Protein AF-0000000072256649 (afdb_homodimer)

Nearest PDB structures (foldseek):
  3sho-assembly1_B  TM=9.437E-01  e=1.855E-11  Sphaerobacter thermophilus DSM 20745
  4ivn-assembly1_A  TM=6.346E-01  e=7.300E-15  Vibrio vulnificus YJ016
  7en6-assembly1_D  TM=8.954E-01  e=8.510E-09  Escherichia coli
  7en7-assembly1_A  TM=8.061E-01  e=4.387E-09  Escherichia coli K-12
  3fxa-assembly1_D  TM=7.492E-01  e=1.273E-07  Listeria monocytogenes serotype 4b str. F2365

Secondary structure (DSSP, 8-state):
--PBPHHHHHHHHHHHHGGGS-HHHHHHHHHHHH-HHHHHHS-HHHHHHHHTS-HHHHHHHHHHTT-SSHHHHHHHHHHHHHHT-S-HHHHHHHHHHH-GGGG-S---HHHHHHHHHHHHHHHHHHHHHHS-HHHHHHHHHHHHH-S-EEEEE-GGGHHHHHHHHHHHHHTT--EEE---GGG-HHHHHTT--TT-EEEEE--SSBPHHHHHHHHHH--TT-EEEEEES-TT-GGGGG-SEEEE----EETTEEP-HHHHHHHHHHHHHHHHHHH-/--PBPHHHHHHHHHHHHGGGS-HHHHHHHHHHHH-HHHHHHS-HHHHHHHHTS-HHHHHHHHHHTT-S-HHHHHHHHHHHHHHT-S-HHHHHHHHHHH-GGGGGS-S-HHHHHHHHHHHHHHHHHHHHHHS-HHHHHHHHHHHHH-S-EEEE--GGGHHHHHHHHHHHHHTT--EEE---GGG-HHHHHTT--TT-EEEEE--SSBPHHHHHHHHHH--TT-EEEEEES-TT-GGGGG-SEEEE----EETTEE--HHHHHHHHHHHHHHHHHHH-

pLDDT: mean 88.73, std 11.32, range [38.12, 98.69]

Radius of gyration: 25.28 Å; Cα contacts (8 Å, |Δi|>4): 868; chains: 2; bounding box: 53×80×61 Å

Foldseek 3Di:
DDQDFLLNLVLVVCVVCLVVDDPLLNLLNVQCNVCLVCLQAPDLCVSCVVSVHPSVSQQVNCVVSPHRGNVVVNVSSLLVVLLVDPDLVVLLVVLCVSVVVVVPPVPDPVVLVVLQVVQQVVQQVVLVVQDDPVLLVVVLVLQLQAQEEEEEDDDPGVVLRVVLQVLVVVLVGRYYYQYCVVVCNVVVLVVDDARYEYEQEAEPSGDPSSLVSCVSNQDPRYAYEYEYADPSDPSVPRHPHYGHGDAGADSSDGDCSSVNVVSVSSSVVNSVVVVD/DDQDFLLNLVLVVCVVCLVVDDPLLNLLNVQCNVPLVCLQAPDLVVSCVVSVHPSVSQQVNCVVSPHRGNVVVNVSSLLVVQLVDPDLVVLLVVLCVSVVVVVPPVPDPVVLVVLQVVQQVVQQVVLVVQDDPVLLVVVLVLQLQAQEEEEEDDDPGVVLRVVLQVLVVVLVGRYYYQYCVVVCNVVVLVVDDARYEYEQEAEPSGDPSSLVSCVSNQDPRYAYEYEYADPSDPSVPRHPHYGHGDFGADSSDGDCSSVNVVSVSSSVVNSVVVVD

InterPro domains:
  IPR000281 Helix-turn-helix protein RpiR [PF01418] (11-75)
  IPR000281 Helix-turn-helix protein RpiR [PS51071] (8-84)
  IPR001347 SIS domain [PF01380] (143-268)
  IPR001347 SIS domain [PS51464] (139-276)
  IPR009057 Homedomain-like superfamily [SSF46689] (10-86)
  IPR035472 RpiR-like, SIS domain [cd05013] (134-269)
  IPR036388 Winged helix-like DNA-binding domain superfamily [G3DSA:1.10.10.10] (6-82)
  IPR046348 SIS domain superfamily [SSF53697] (108-273)
  IPR047640 HTH-type transcriptional regulator RpiR-like [PTHR30514] (10-274)

Sequence (552 aa):
MNEETQLTHFQNEVRKQYDSLSKRLKQVAQYILDNGDSVIFDTVSEIAEKAQVPPSTLIRFANAFGLSGFNDIKQLYRQNLMEGTTSYTERVQLFRQIEPKLNESKGDHSDILRLFIQGNNQALIQLANQITEEQLESVTKILDDANRIFIVGLKRSFSIASYLNYALSHLNYDVFLIDGLGGMFSEQLNRIREGDVVIAISFSPYAAETLSVLDATARPGVKHIAITDSQLSPLLTFSDVSFIIKEAQISGFRSQCTTMTLVQTIAVSLALRKASMNEETQLTHFQNEVRKQYDSLSKRLKQVAQYILDNGDSVIFDTVSEIAEKAQVPPSTLIRFANAFGLSGFNDIKQLYRQNLMEGTTSYTERVQLFRQIEPKLNESKGDHSDILRLFIQGNNQALIQLANQITEEQLESVTKILDDANRIFIVGLKRSFSIASYLNYALSHLNYDVFLIDGLGGMFSEQLNRIREGDVVIAISFSPYAAETLSVLDATARPGVKHIAITDSQLSPLLTFSDVSFIIKEAQISGFRSQCTTMTLVQTIAVSLALRKAS

Solvent-accessible surface area (backbone atoms only — not comparable to full-atom values): 29524 Å² total; per-residue (Å²): 132,86,52,57,34,62,43,56,42,49,52,49,50,50,63,70,44,42,85,77,44,54,75,69,46,38,40,48,53,53,38,56,74,73,34,53,67,51,50,51,72,48,51,69,68,55,48,18,59,75,45,70,44,60,60,66,50,46,36,52,45,23,43,74,72,76,35,93,25,46,65,55,53,29,47,35,47,45,46,44,62,38,59,72,39,80,36,51,35,56,22,35,53,50,36,43,68,74,44,46,72,68,55,66,51,88,70,48,56,53,54,50,40,49,49,50,42,52,34,42,43,53,24,34,61,48,44,65,75,67,58,52,56,65,58,48,50,51,52,46,50,54,59,71,68,31,70,34,39,37,34,35,20,62,75,86,34,27,22,55,35,52,37,50,46,51,53,40,43,42,60,69,46,58,60,43,75,58,76,35,74,92,76,34,46,68,66,59,56,69,67,68,48,73,46,23,33,38,38,41,37,47,44,75,56,28,54,60,68,60,53,49,50,51,64,75,54,68,45,86,58,38,47,26,37,24,41,29,58,46,93,70,41,79,60,58,80,68,36,75,44,76,45,68,47,65,57,26,70,56,68,82,39,71,54,56,47,47,61,47,50,50,54,50,32,50,48,52,47,46,32,53,58,70,63,102,130,86,53,56,32,62,42,58,42,49,51,50,51,50,61,72,45,43,86,75,44,53,75,69,46,38,39,49,52,52,38,55,74,73,33,52,66,51,50,52,72,47,52,68,68,54,47,18,60,74,44,69,45,60,60,67,51,47,36,52,46,23,43,74,71,75,35,94,26,45,65,55,56,29,47,35,46,44,47,45,63,38,59,73,39,80,36,51,34,57,24,36,54,50,35,43,67,73,43,48,72,68,55,66,51,87,71,48,57,52,56,51,41,50,50,49,41,52,34,42,44,53,25,35,59,50,44,65,76,67,58,51,56,65,56,48,49,50,51,45,49,54,60,71,69,31,70,33,39,37,33,35,20,61,78,86,35,27,23,55,35,51,38,50,45,52,52,40,41,41,60,70,45,58,60,43,75,58,75,34,71,93,75,33,47,67,66,58,55,70,67,69,46,72,45,23,32,38,38,42,37,46,45,76,55,29,53,60,67,58,52,48,50,51,63,74,53,67,45,86,58,38,47,26,37,26,40,29,57,45,95,71,40,79,62,57,80,69,34,75,45,74,46,68,47,66,57,26,71,56,67,82,39,71,53,56,47,48,62,48,50,48,55,49,32,51,50,51,46,46,32,53,58,71,64,105

Organism: Glaesserella parasuis serovar 5 (strain SH0165) (NCBI:txid557723)

Structure (mmCIF, N/CA/C/O backbone):
data_AF-0000000072256649-model_v1
#
loop_
_entity.id
_entity.type
_entity.pdbx_description
1 polymer 'RpiR family transcriptional regulator'
#
loop_
_atom_site.group_PDB
_atom_site.id
_atom_site.type_symbol
_atom_site.label_atom_id
_atom_site.label_alt_id
_atom_site.label_comp_id
_atom_site.label_asym_id
_atom_site.label_entity_id
_atom_site.label_seq_id
_atom_site.pdbx_PDB_ins_code
_atom_site.Cartn_x
_atom_site.Cartn_y
_atom_site.Cartn_z
_atom_site.occupancy
_atom_site.B_iso_or_equiv
_atom_site.auth_seq_id
_atom_site.auth_comp_id
_atom_site.auth_asym_id
_atom_site.auth_atom_id
_atom_site.pdbx_PDB_model_num
ATOM 1 N N . MET A 1 1 ? 1.515 26.406 -6.285 1 38.28 1 MET A N 1
ATOM 2 C CA . MET A 1 1 ? 0.495 26.641 -5.266 1 38.28 1 MET A CA 1
ATOM 3 C C . MET A 1 1 ? 0.856 25.922 -3.967 1 38.28 1 MET A C 1
ATOM 5 O O . MET A 1 1 ? 1.216 24.75 -3.982 1 38.28 1 MET A O 1
ATOM 9 N N . ASN A 1 2 ? 1.148 26.656 -2.881 1 49.94 2 ASN A N 1
ATOM 10 C CA . ASN A 1 2 ? 1.745 26.203 -1.629 1 49.94 2 ASN A CA 1
ATOM 11 C C . ASN A 1 2 ? 0.861 25.188 -0.922 1 49.94 2 ASN A C 1
ATOM 13 O O . ASN A 1 2 ? -0.316 25.453 -0.669 1 49.94 2 ASN A O 1
ATOM 17 N N . GLU A 1 3 ? 1.184 23.875 -1.011 1 61.06 3 GLU A N 1
ATOM 18 C CA . GLU A 1 3 ? 0.455 22.812 -0.322 1 61.06 3 GLU A CA 1
ATOM 19 C C . GLU A 1 3 ? 0.296 23.125 1.163 1 61.06 3 GLU A C 1
ATOM 21 O O . GLU A 1 3 ? 1.203 23.672 1.786 1 61.06 3 GLU A O 1
ATOM 26 N N . GLU A 1 4 ? -0.944 23.125 1.556 1 74.12 4 GLU A N 1
ATOM 27 C CA . GLU A 1 4 ? -1.251 23.344 2.965 1 74.12 4 GLU A CA 1
ATOM 28 C C . GLU A 1 4 ? -0.731 22.203 3.83 1 74.12 4 GLU A C 1
ATOM 30 O O . GLU A 1 4 ? -0.912 21.031 3.494 1 74.12 4 GLU A O 1
ATOM 35 N N . THR A 1 5 ? 0.081 22.594 4.84 1 78.5 5 THR A N 1
ATOM 36 C CA . THR A 1 5 ? 0.609 21.594 5.75 1 78.5 5 THR A CA 1
ATOM 37 C C . THR A 1 5 ? -0.245 21.5 7.012 1 78.5 5 THR A C 1
ATOM 39 O O . THR A 1 5 ? -1.076 22.375 7.27 1 78.5 5 THR A O 1
ATOM 42 N N . GLN A 1 6 ? -0.119 20.422 7.641 1 79.94 6 GLN A N 1
ATOM 43 C CA . GLN A 1 6 ? -0.774 20.281 8.938 1 79.94 6 GLN A CA 1
ATOM 44 C C . GLN A 1 6 ? -0.347 21.391 9.898 1 79.94 6 GLN A C 1
ATOM 46 O O . GLN A 1 6 ? -1.155 21.875 10.695 1 79.94 6 GLN A O 1
ATOM 51 N N . LEU A 1 7 ? 0.927 21.734 9.719 1 84.69 7 LEU A N 1
ATOM 52 C CA . LEU A 1 7 ? 1.413 22.797 10.609 1 84.69 7 LEU A CA 1
ATOM 53 C C . LEU A 1 7 ? 0.712 24.109 10.32 1 84.69 7 LEU A C 1
ATOM 55 O O . LEU A 1 7 ? 0.294 24.812 11.25 1 84.69 7 LEU A O 1
ATOM 59 N N . THR A 1 8 ? 0.551 24.391 9.016 1 83.88 8 THR A N 1
ATOM 60 C CA . THR A 1 8 ? -0.117 25.625 8.633 1 83.88 8 THR A CA 1
ATOM 61 C C . THR A 1 8 ? -1.557 25.641 9.141 1 83.88 8 THR A C 1
ATOM 63 O O . THR A 1 8 ? -2.041 26.672 9.617 1 83.88 8 THR A O 1
ATOM 66 N N . HIS A 1 9 ? -2.141 24.578 9.078 1 83.31 9 HIS A N 1
ATOM 67 C CA . HIS A 1 9 ? -3.51 24.469 9.562 1 83.31 9 HIS A CA 1
ATOM 68 C C . HIS A 1 9 ? -3.564 24.625 11.086 1 83.31 9 HIS A C 1
ATOM 70 O O . HIS A 1 9 ? -4.418 25.344 11.609 1 83.31 9 HIS A O 1
ATOM 76 N N . PHE A 1 10 ? -2.715 23.969 11.75 1 88.81 10 PHE A N 1
ATOM 77 C CA . PHE A 1 10 ? -2.613 24.078 13.203 1 88.81 10 PHE A CA 1
ATOM 78 C C . PHE A 1 10 ? -2.373 25.516 13.633 1 88.81 10 PHE A C 1
ATOM 80 O O . PHE A 1 10 ? -3.074 26.031 14.5 1 88.81 10 PHE A O 1
ATOM 87 N N . GLN A 1 11 ? -1.478 26.094 12.922 1 89.81 11 GLN A N 1
ATOM 88 C CA . GLN A 1 11 ? -1.138 27.469 13.273 1 89.81 11 GLN A CA 1
ATOM 89 C C . GLN A 1 11 ? -2.316 28.406 13.023 1 89.81 11 GLN A C 1
ATOM 91 O O . GLN A 1 11 ? -2.568 29.312 13.812 1 89.81 11 GLN A O 1
ATOM 96 N N . ASN A 1 12 ? -3.006 28.109 11.984 1 87.44 12 ASN A N 1
ATOM 97 C CA . ASN A 1 12 ? -4.195 28.891 11.688 1 87.44 12 ASN A CA 1
ATOM 98 C C . ASN A 1 12 ? -5.281 28.688 12.742 1 87.44 12 ASN A C 1
ATOM 100 O O . ASN A 1 12 ? -5.957 29.641 13.133 1 87.44 12 ASN A O 1
ATOM 104 N N . GLU A 1 13 ? -5.453 27.531 13.227 1 89.06 13 GLU A N 1
ATOM 105 C CA . GLU A 1 13 ? -6.418 27.25 14.281 1 89.06 13 GLU A CA 1
ATOM 106 C C . GLU A 1 13 ? -6.016 27.922 15.594 1 89.06 13 GLU A C 1
ATOM 108 O O . GLU A 1 13 ? -6.871 28.438 16.312 1 89.06 13 GLU A O 1
ATOM 113 N N . VAL A 1 14 ? -4.77 27.859 15.875 1 91.94 14 VAL A N 1
ATOM 114 C CA . VAL A 1 14 ? -4.254 28.5 17.078 1 91.94 14 VAL A CA 1
ATOM 115 C C . VAL A 1 14 ? -4.523 30 17.016 1 91.94 14 VAL A C 1
ATOM 117 O O . VAL A 1 14 ? -4.977 30.609 18 1 91.94 14 VAL A O 1
ATOM 120 N N . ARG A 1 15 ? -4.328 30.547 15.859 1 89.75 15 ARG A N 1
ATOM 121 C CA . ARG A 1 15 ? -4.555 31.984 15.68 1 89.75 15 ARG A CA 1
ATOM 122 C C . ARG A 1 15 ? -6.031 32.312 15.828 1 89.75 15 ARG A C 1
ATOM 124 O O . ARG A 1 15 ? -6.383 33.344 16.438 1 89.75 15 ARG A O 1
ATOM 131 N N . LYS A 1 16 ? -6.777 31.5 15.281 1 90.44 16 LYS A N 1
ATOM 132 C CA . LYS A 1 16 ? -8.219 31.719 15.32 1 90.44 16 LYS A CA 1
ATOM 133 C C . LYS A 1 16 ? -8.75 31.641 16.75 1 90.44 16 LYS A C 1
ATOM 135 O O . LYS A 1 16 ? -9.648 32.406 17.125 1 90.44 16 LYS A O 1
ATOM 140 N N . GLN A 1 17 ? -8.203 30.812 17.609 1 92.56 17 GLN A N 1
ATOM 141 C CA . GLN A 1 17 ? -8.719 30.578 18.953 1 92.56 17 GLN A CA 1
ATOM 142 C C . GLN A 1 17 ? -7.91 31.359 19.984 1 92.56 17 GLN A C 1
ATOM 144 O O . GLN A 1 17 ? -8.188 31.281 21.188 1 92.56 17 GLN A O 1
ATOM 149 N N . TYR A 1 18 ? -7.031 32.125 19.578 1 90.88 18 TYR A N 1
ATOM 150 C CA . TYR A 1 18 ? -6.062 32.75 20.469 1 90.88 18 TYR A CA 1
ATOM 151 C C . TYR A 1 18 ? -6.762 33.594 21.547 1 90.88 18 TYR A C 1
ATOM 153 O O . TYR A 1 18 ? -6.434 33.469 22.734 1 90.88 18 TYR A O 1
ATOM 161 N N . ASP A 1 19 ? -7.805 34.281 21.172 1 92.5 19 ASP A N 1
ATOM 162 C CA . ASP A 1 19 ? -8.461 35.219 22.078 1 92.5 19 ASP A CA 1
ATOM 163 C C . ASP A 1 19 ? -9.266 34.469 23.141 1 92.5 19 ASP A C 1
ATOM 165 O O . ASP A 1 19 ? -9.531 35 24.219 1 92.5 19 ASP A O 1
ATOM 169 N N . SER A 1 20 ? -9.602 33.25 22.797 1 94.69 20 SER A N 1
ATOM 170 C CA . SER A 1 20 ? -10.414 32.469 23.734 1 94.69 20 SER A CA 1
ATOM 171 C C . SER A 1 20 ? -9.531 31.641 24.672 1 94.69 20 SER A C 1
ATOM 173 O O . SER A 1 20 ? -10.023 31.094 25.672 1 94.69 20 SER A O 1
ATOM 175 N N . LEU A 1 21 ? -8.266 31.641 24.484 1 95.12 21 LEU A N 1
ATOM 176 C CA . LEU A 1 21 ? -7.348 30.859 25.297 1 95.12 21 LEU A CA 1
ATOM 177 C C . LEU A 1 21 ? -7.09 31.531 26.641 1 95.12 21 LEU A C 1
ATOM 179 O O . LEU A 1 21 ? -7.211 32.75 26.75 1 95.12 21 LEU A O 1
ATOM 183 N N . SER A 1 22 ? -6.82 30.766 27.688 1 95 22 SER A N 1
ATOM 184 C CA . SER A 1 22 ? -6.363 31.297 28.969 1 95 22 SER A CA 1
ATOM 185 C C . SER A 1 22 ? -5.016 32 28.828 1 95 22 SER A C 1
ATOM 187 O O . SER A 1 22 ? -4.328 31.828 27.812 1 95 22 SER A O 1
ATOM 189 N N . LYS A 1 23 ? -4.621 32.75 29.828 1 93.88 23 LYS A N 1
ATOM 190 C CA . LYS A 1 23 ? -3.379 33.531 29.812 1 93.88 23 LYS A CA 1
ATOM 191 C C . LYS A 1 23 ? -2.176 32.625 29.578 1 93.88 23 LYS A C 1
ATOM 193 O O . LYS A 1 23 ? -1.318 32.906 28.75 1 93.88 23 LYS A O 1
ATOM 198 N N . ARG A 1 24 ? -2.199 31.531 30.25 1 94.31 24 ARG A N 1
ATOM 199 C CA . ARG A 1 24 ? -1.068 30.609 30.156 1 94.31 24 ARG A CA 1
ATOM 200 C C . ARG A 1 24 ? -1.021 29.938 28.781 1 94.31 24 ARG A C 1
ATOM 202 O O . ARG A 1 24 ? 0.057 29.734 28.234 1 94.31 24 ARG A O 1
ATOM 209 N N . LEU A 1 25 ? -2.125 29.562 28.266 1 96.56 25 LEU A N 1
ATOM 210 C CA . LEU A 1 25 ? -2.178 28.922 26.953 1 96.56 25 LEU A CA 1
ATOM 211 C C . LEU A 1 25 ? -1.808 29.922 25.859 1 96.56 25 LEU A C 1
ATOM 213 O O . LEU A 1 25 ? -1.206 29.547 24.859 1 96.56 25 LEU A O 1
ATOM 217 N N . LYS A 1 26 ? -2.115 31.172 26.109 1 94.62 26 LYS A N 1
ATOM 218 C CA . LYS A 1 26 ? -1.693 32.219 25.172 1 94.62 26 LYS A CA 1
ATOM 219 C C . LYS A 1 26 ? -0.172 32.312 25.125 1 94.62 26 LYS A C 1
ATOM 221 O O . LYS A 1 26 ? 0.403 32.531 24.047 1 94.62 26 LYS A O 1
ATOM 226 N N . GLN A 1 27 ? 0.412 32.188 26.188 1 94.56 27 GLN A N 1
ATOM 227 C CA . GLN A 1 27 ? 1.869 32.219 26.25 1 94.56 27 GLN A CA 1
ATOM 228 C C . GLN A 1 27 ? 2.48 31.094 25.422 1 94.56 27 GLN A C 1
ATOM 230 O O . GLN A 1 27 ? 3.443 31.312 24.688 1 94.56 27 GLN A O 1
ATOM 235 N N . VAL A 1 28 ? 1.934 29.938 25.516 1 96.25 28 VAL A N 1
ATOM 236 C CA . VAL A 1 28 ? 2.402 28.797 24.75 1 96.25 28 VAL A CA 1
ATOM 237 C C . VAL A 1 28 ? 2.16 29.031 23.266 1 96.25 28 VAL A C 1
ATOM 239 O O . VAL A 1 28 ? 3.047 28.812 22.438 1 96.25 28 VAL A O 1
ATOM 242 N N . ALA A 1 29 ? 0.967 29.484 22.953 1 95.06 29 ALA A N 1
ATOM 243 C CA . ALA A 1 29 ? 0.592 29.766 21.562 1 95.06 29 ALA A CA 1
ATOM 244 C C . ALA A 1 29 ? 1.562 30.75 20.922 1 95.06 29 ALA A C 1
ATOM 246 O O . ALA A 1 29 ? 2.066 30.5 19.812 1 95.06 29 ALA A O 1
ATOM 247 N N . GLN A 1 30 ? 1.825 31.812 21.672 1 91.75 30 GLN A N 1
ATOM 248 C CA . GLN A 1 30 ? 2.746 32.844 21.172 1 91.75 30 GLN A CA 1
ATOM 249 C C . GLN A 1 30 ? 4.137 32.25 20.953 1 91.75 30 GLN A C 1
ATOM 251 O O . GLN A 1 30 ? 4.766 32.5 19.922 1 91.75 30 GLN A O 1
ATOM 256 N N . TYR A 1 31 ? 4.551 31.453 21.812 1 93.94 31 TYR A N 1
ATOM 257 C CA . TYR A 1 31 ? 5.902 30.906 21.719 1 93.94 31 TYR A CA 1
ATOM 258 C C . TYR A 1 31 ? 6.039 29.984 20.516 1 93.94 31 TYR A C 1
ATOM 260 O O . TYR A 1 31 ? 6.988 30.094 19.734 1 93.94 31 TYR A O 1
ATOM 268 N N . ILE A 1 32 ? 5.066 29.047 20.375 1 93.06 32 ILE A N 1
ATOM 269 C CA . ILE A 1 32 ? 5.234 28.031 19.344 1 93.06 32 ILE A CA 1
ATOM 270 C C . ILE A 1 32 ? 5.059 28.656 17.969 1 93.06 32 ILE A C 1
ATOM 272 O O . ILE A 1 32 ? 5.664 28.203 17 1 93.06 32 ILE A O 1
ATOM 276 N N . LEU A 1 33 ? 4.285 29.75 17.938 1 90.5 33 LEU A N 1
ATOM 277 C CA . LEU A 1 33 ? 4.094 30.453 16.672 1 90.5 33 LEU A CA 1
ATOM 278 C C . LEU A 1 33 ? 5.336 31.25 16.297 1 90.5 33 LEU A C 1
ATOM 280 O O . LEU A 1 33 ? 5.664 31.375 15.117 1 90.5 33 LEU A O 1
ATOM 284 N N . ASP A 1 34 ? 6.117 31.688 17.344 1 87.75 34 ASP A N 1
ATOM 285 C CA . ASP A 1 34 ? 7.238 32.594 17.109 1 87.75 34 ASP A CA 1
ATOM 286 C C . ASP A 1 34 ? 8.562 31.828 17.094 1 87.75 34 ASP A C 1
ATOM 288 O O . ASP A 1 34 ? 9.57 32.344 16.609 1 87.75 34 ASP A O 1
ATOM 292 N N . ASN A 1 35 ? 8.578 30.609 17.562 1 88.44 35 ASN A N 1
ATOM 293 C CA . ASN A 1 35 ? 9.844 29.922 17.75 1 88.44 35 ASN A CA 1
ATOM 294 C C . ASN A 1 35 ? 9.797 28.484 17.219 1 88.44 35 ASN A C 1
ATOM 296 O O . ASN A 1 35 ? 10.094 27.531 17.938 1 88.44 35 ASN A O 1
ATOM 300 N N . GLY A 1 36 ? 9.523 28.391 15.945 1 87.94 36 GLY A N 1
ATOM 301 C CA . GLY A 1 36 ? 9.398 27.094 15.312 1 87.94 36 GLY A CA 1
ATOM 302 C C . GLY A 1 36 ? 10.641 26.234 15.445 1 87.94 36 GLY A C 1
ATOM 303 O O . GLY A 1 36 ? 10.555 25.031 15.703 1 87.94 36 GLY A O 1
ATOM 304 N N . ASP A 1 37 ? 11.828 26.859 15.328 1 82.56 37 ASP A N 1
ATOM 305 C CA . ASP A 1 37 ? 13.094 26.141 15.438 1 82.56 37 ASP A CA 1
ATOM 306 C C . ASP A 1 37 ? 13.266 25.531 16.828 1 82.56 37 ASP A C 1
ATOM 308 O O . ASP A 1 37 ? 13.695 24.391 16.953 1 82.56 37 ASP A O 1
ATOM 312 N N . SER A 1 38 ? 12.969 26.297 17.734 1 87 38 SER A N 1
ATOM 313 C CA . SER A 1 38 ? 13.039 25.812 19.109 1 87 38 SER A CA 1
ATOM 314 C C . SER A 1 38 ? 12.109 24.625 19.312 1 87 38 SER A C 1
ATOM 316 O O . SER A 1 38 ? 12.484 23.641 19.953 1 87 38 SER A O 1
ATOM 318 N N . VAL A 1 39 ? 10.961 24.656 18.766 1 90.62 39 VAL A N 1
ATOM 319 C CA . VAL A 1 39 ? 9.984 23.594 18.922 1 90.62 39 VAL A CA 1
ATOM 320 C C . VAL A 1 39 ? 10.523 22.297 18.312 1 90.62 39 VAL A C 1
ATOM 322 O O . VAL A 1 39 ? 10.32 21.219 18.844 1 90.62 39 VAL A O 1
ATOM 325 N N . ILE A 1 40 ? 11.25 22.516 17.312 1 85.19 40 ILE A N 1
ATOM 326 C CA . ILE A 1 40 ? 11.781 21.359 16.578 1 85.19 40 ILE A CA 1
ATOM 327 C C . ILE A 1 40 ? 12.93 20.75 17.359 1 85.19 40 ILE A C 1
ATOM 329 O O . ILE A 1 40 ? 13 19.516 17.516 1 85.19 40 ILE A O 1
ATOM 333 N N . PHE A 1 41 ? 13.789 21.516 17.953 1 83.94 41 PHE A N 1
ATOM 334 C CA . PHE A 1 41 ? 15.094 21 18.375 1 83.94 41 PHE A CA 1
ATOM 335 C C . PHE A 1 41 ? 15.172 20.922 19.891 1 83.94 41 PHE A C 1
ATOM 337 O O . PHE A 1 41 ? 15.914 20.094 20.438 1 83.94 41 PHE A O 1
ATOM 344 N N . ASP A 1 42 ? 14.438 21.703 20.609 1 87.44 42 ASP A N 1
ATOM 345 C CA . ASP A 1 42 ? 14.57 21.75 22.062 1 87.44 42 ASP A CA 1
ATOM 346 C C . ASP A 1 42 ? 13.742 20.656 22.734 1 87.44 42 ASP A C 1
ATOM 348 O O . ASP A 1 42 ? 12.781 20.156 22.141 1 87.44 42 ASP A O 1
ATOM 352 N N . THR A 1 43 ? 14.117 20.281 23.938 1 90 43 THR A N 1
ATOM 353 C CA . THR A 1 43 ? 13.32 19.359 24.75 1 90 43 THR A CA 1
ATOM 354 C C . THR A 1 43 ? 12.078 20.062 25.297 1 90 43 THR A C 1
ATOM 356 O O . THR A 1 43 ? 12.016 21.297 25.312 1 90 43 THR A O 1
ATOM 359 N N . VAL A 1 44 ? 11.156 19.25 25.75 1 92.12 44 VAL A N 1
ATOM 360 C CA . VAL A 1 44 ? 9.922 19.781 26.297 1 92.12 44 VAL A CA 1
ATOM 361 C C . VAL A 1 44 ? 10.234 20.656 27.516 1 92.12 44 VAL A C 1
ATOM 363 O O . VAL A 1 44 ? 9.641 21.734 27.688 1 92.12 44 VAL A O 1
ATOM 366 N N . SER A 1 45 ? 11.203 20.203 28.281 1 93.19 45 SER A N 1
ATOM 367 C CA . SER A 1 45 ? 11.609 20.953 29.469 1 93.19 45 SER A CA 1
ATOM 368 C C . SER A 1 45 ? 12.203 22.312 29.062 1 93.19 45 SER A C 1
ATOM 370 O O . SER A 1 45 ? 11.898 23.328 29.688 1 93.19 45 SER A O 1
ATOM 372 N N . GLU A 1 46 ? 12.961 22.344 28.047 1 94.38 46 GLU A N 1
ATOM 373 C CA . GLU A 1 46 ? 13.578 23.578 27.562 1 94.38 46 GLU A CA 1
ATOM 374 C C . GLU A 1 46 ? 12.539 24.531 26.984 1 94.38 46 GLU A C 1
ATOM 376 O O . GLU A 1 46 ? 12.602 25.75 27.234 1 94.38 46 GLU A O 1
ATOM 381 N N . ILE A 1 47 ? 11.617 23.984 26.297 1 95.44 47 ILE A N 1
ATOM 382 C CA . ILE A 1 47 ? 10.555 24.781 25.688 1 95.44 47 ILE A CA 1
ATOM 383 C C . ILE A 1 47 ? 9.688 25.406 26.781 1 95.44 47 ILE A C 1
ATOM 385 O O . ILE A 1 47 ? 9.328 26.578 26.703 1 95.44 47 ILE A O 1
ATOM 389 N N . ALA A 1 48 ? 9.375 24.656 27.797 1 95.88 48 ALA A N 1
ATOM 390 C CA . ALA A 1 48 ? 8.594 25.156 28.922 1 95.88 48 ALA A CA 1
ATOM 391 C C . ALA A 1 48 ? 9.305 26.328 29.609 1 95.88 48 ALA A C 1
ATOM 393 O O . ALA A 1 48 ? 8.68 27.328 29.922 1 95.88 48 ALA A O 1
ATOM 394 N N . GLU A 1 49 ? 10.586 26.156 29.766 1 95.44 49 GLU A N 1
ATOM 395 C CA . GLU A 1 49 ? 11.391 27.203 30.406 1 95.44 49 GLU A CA 1
ATOM 396 C C . GLU A 1 49 ? 11.414 28.469 29.562 1 95.44 49 GLU A C 1
ATOM 398 O O . GLU A 1 49 ? 11.203 29.578 30.078 1 95.44 49 GLU A O 1
ATOM 403 N N . LYS A 1 50 ? 11.523 28.344 28.312 1 94.44 50 LYS A N 1
ATOM 404 C CA . LYS A 1 50 ? 11.625 29.484 27.406 1 94.44 50 LYS A CA 1
ATOM 405 C C . LYS A 1 50 ? 10.273 30.188 27.25 1 94.44 50 LYS A C 1
ATOM 407 O O . LYS A 1 50 ? 10.219 31.406 27.094 1 94.44 50 LYS A O 1
ATOM 412 N N . ALA A 1 51 ? 9.266 29.422 27.281 1 94.69 51 ALA A N 1
ATOM 413 C CA . ALA A 1 51 ? 7.914 29.969 27.172 1 94.69 51 ALA A CA 1
ATOM 414 C C . ALA A 1 51 ? 7.422 30.484 28.516 1 94.69 51 ALA A C 1
ATOM 416 O O . ALA A 1 51 ? 6.344 31.078 28.609 1 94.69 51 ALA A O 1
ATOM 417 N N . GLN A 1 52 ? 8.133 30.203 29.531 1 94.88 52 GLN A N 1
ATOM 418 C CA . GLN A 1 52 ? 7.852 30.641 30.891 1 94.88 52 GLN A CA 1
ATOM 419 C C . GLN A 1 52 ? 6.527 30.078 31.406 1 94.88 52 GLN A C 1
ATOM 421 O O . GLN A 1 52 ? 5.688 30.812 31.922 1 94.88 52 GLN A O 1
ATOM 426 N N . VAL A 1 53 ? 6.363 28.828 31.141 1 96.44 53 VAL A N 1
ATOM 427 C CA . VAL A 1 53 ? 5.199 28.109 31.641 1 96.44 53 VAL A CA 1
ATOM 428 C C . VAL A 1 53 ? 5.641 26.766 32.25 1 96.44 53 VAL A C 1
ATOM 430 O O . VAL A 1 53 ? 6.711 26.266 31.906 1 96.44 53 VAL A O 1
ATOM 433 N N . PRO A 1 54 ? 4.832 26.219 33.188 1 94.38 54 PRO A N 1
ATOM 434 C CA . PRO A 1 54 ? 5.113 24.859 33.625 1 94.38 54 PRO A CA 1
ATOM 435 C C . PRO A 1 54 ? 4.973 23.844 32.5 1 94.38 54 PRO A C 1
ATOM 437 O O . PRO A 1 54 ? 4.156 24.031 31.578 1 94.38 54 PRO A O 1
ATOM 440 N N . PRO A 1 55 ? 5.797 22.719 32.531 1 94.25 55 PRO A N 1
ATOM 441 C CA . PRO A 1 55 ? 5.695 21.688 31.516 1 94.25 55 PRO A CA 1
ATOM 442 C C . PRO A 1 55 ? 4.27 21.156 31.359 1 94.25 55 PRO A C 1
ATOM 444 O O . PRO A 1 55 ? 3.855 20.812 30.25 1 94.25 55 PRO A O 1
ATOM 447 N N . SER A 1 56 ? 3.504 21.203 32.438 1 94.62 56 SER A N 1
ATOM 448 C CA . SER A 1 56 ? 2.129 20.719 32.406 1 94.62 56 SER A CA 1
ATOM 449 C C . SER A 1 56 ? 1.26 21.594 31.5 1 94.62 56 SER A C 1
ATOM 451 O O . SER A 1 56 ? 0.295 21.125 30.906 1 94.62 56 SER A O 1
ATOM 453 N N . THR A 1 57 ? 1.596 22.781 31.328 1 96 57 THR A N 1
ATOM 454 C CA . THR A 1 57 ? 0.851 23.719 30.5 1 96 57 THR A CA 1
ATOM 455 C C . THR A 1 57 ? 1.021 23.391 29.016 1 96 57 THR A C 1
ATOM 457 O O . THR A 1 57 ? 0.099 23.578 28.219 1 96 57 THR A O 1
ATOM 460 N N . LEU A 1 58 ? 2.166 22.844 28.641 1 96.31 58 LEU A N 1
ATOM 461 C CA . LEU A 1 58 ? 2.396 22.438 27.266 1 96.31 58 LEU A CA 1
ATOM 462 C C . LEU A 1 58 ? 1.475 21.281 26.891 1 96.31 58 LEU A C 1
ATOM 464 O O . LEU A 1 58 ? 0.922 21.266 25.781 1 96.31 58 LEU A O 1
ATOM 468 N N . ILE A 1 59 ? 1.296 20.438 27.844 1 94.5 59 ILE A N 1
ATOM 469 C CA . ILE A 1 59 ? 0.431 19.281 27.609 1 94.5 59 ILE A CA 1
ATOM 470 C C . ILE A 1 59 ? -1.021 19.75 27.5 1 94.5 59 ILE A C 1
ATOM 472 O O . ILE A 1 59 ? -1.75 19.297 26.609 1 94.5 59 ILE A O 1
ATOM 476 N N . ARG A 1 60 ? -1.418 20.609 28.344 1 94.56 60 ARG A N 1
ATOM 477 C CA . ARG A 1 60 ? -2.775 21.156 28.297 1 94.56 60 ARG A CA 1
ATOM 478 C C . ARG A 1 60 ? -3.031 21.891 27 1 94.56 60 ARG A C 1
ATOM 480 O O . ARG A 1 60 ? -4.145 21.859 26.469 1 94.56 60 ARG A O 1
ATOM 487 N N . PHE A 1 61 ? -2.012 22.578 26.531 1 95.62 61 PHE A N 1
ATOM 488 C CA . PHE A 1 61 ? -2.129 23.281 25.266 1 95.62 61 PHE A CA 1
ATOM 489 C C . PHE A 1 61 ? -2.383 22.312 24.109 1 95.62 61 PHE A C 1
ATOM 491 O O . PHE A 1 61 ? -3.281 22.531 23.297 1 95.62 61 PHE A O 1
ATOM 498 N N . ALA A 1 62 ? -1.6 21.25 24.094 1 94.44 62 ALA A N 1
ATOM 499 C CA . ALA A 1 62 ? -1.787 20.234 23.062 1 94.44 62 ALA A CA 1
ATOM 500 C C . ALA A 1 62 ? -3.199 19.656 23.109 1 94.44 62 ALA A C 1
ATOM 502 O O . ALA A 1 62 ? -3.863 19.547 22.078 1 94.44 62 ALA A O 1
ATOM 503 N N . ASN A 1 63 ? -3.666 19.422 24.297 1 92.5 63 ASN A N 1
ATOM 504 C CA . ASN A 1 63 ? -4.988 18.828 24.484 1 92.5 63 ASN A CA 1
ATOM 505 C C . ASN A 1 63 ? -6.094 19.797 24.047 1 92.5 63 ASN A C 1
ATOM 507 O O . ASN A 1 63 ? -7.121 19.375 23.531 1 92.5 63 ASN A O 1
ATOM 511 N N . ALA A 1 64 ? -5.887 20.969 24.25 1 92.25 64 ALA A N 1
ATOM 512 C CA . ALA A 1 64 ? -6.855 22 23.875 1 92.25 64 ALA A CA 1
ATOM 513 C C . ALA A 1 64 ? -7.094 22.016 22.375 1 92.25 64 ALA A C 1
ATOM 515 O O . ALA A 1 64 ? -8.148 22.438 21.906 1 92.25 64 ALA A O 1
ATOM 516 N N . PHE A 1 65 ? -6.145 21.547 21.688 1 91.31 65 PHE A N 1
ATOM 517 C CA . PHE A 1 65 ? -6.273 21.531 20.234 1 91.31 65 PHE A CA 1
ATOM 518 C C . PHE A 1 65 ? -6.426 20.109 19.719 1 91.31 65 PHE A C 1
ATOM 520 O O . PHE A 1 65 ? -6.109 19.828 18.562 1 91.31 65 PHE A O 1
ATOM 527 N N . GLY A 1 66 ? -6.758 19.234 20.609 1 85.31 66 GLY A N 1
ATOM 528 C CA . GLY A 1 66 ? -7.148 17.891 20.234 1 85.31 66 GLY A CA 1
ATOM 529 C C . GLY A 1 66 ? -5.965 16.969 20.031 1 85.31 66 GLY A C 1
ATOM 530 O O . GLY A 1 66 ? -6.082 15.945 19.344 1 85.31 66 GLY A O 1
ATOM 531 N N . LEU A 1 67 ? -4.816 17.344 20.562 1 89.19 67 LEU A N 1
ATOM 532 C CA . LEU A 1 67 ? -3.627 16.516 20.422 1 89.19 67 LEU A CA 1
ATOM 533 C C . LEU A 1 67 ? -3.32 15.789 21.734 1 89.19 67 LEU A C 1
ATOM 535 O O . LEU A 1 67 ? -3.771 16.219 22.812 1 89.19 67 LEU A O 1
ATOM 539 N N . SER A 1 68 ? -2.621 14.711 21.672 1 84.75 68 SER A N 1
ATOM 540 C CA . SER A 1 68 ? -2.416 13.852 22.828 1 84.75 68 SER A CA 1
ATOM 541 C C . SER A 1 68 ? -1.323 14.398 23.75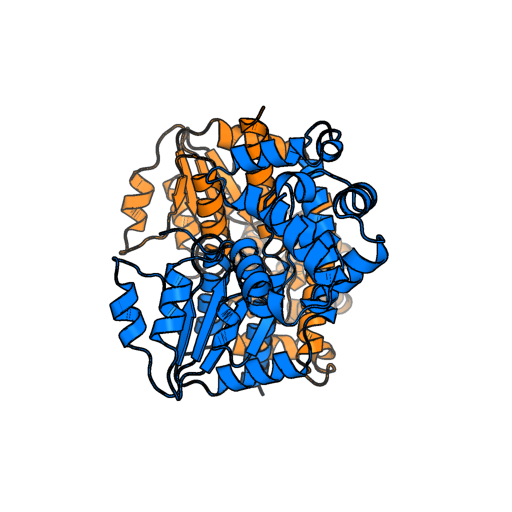 1 84.75 68 SER A C 1
ATOM 543 O O . SER A 1 68 ? -1.292 14.094 24.938 1 84.75 68 SER A O 1
ATOM 545 N N . GLY A 1 69 ? -0.452 15.133 23.219 1 89.19 69 GLY A N 1
ATOM 546 C CA . GLY A 1 69 ? 0.662 15.68 23.969 1 89.19 69 GLY A CA 1
ATOM 547 C C . GLY A 1 69 ? 1.486 16.688 23.172 1 89.19 69 GLY A C 1
ATOM 548 O O . GLY A 1 69 ? 1.226 16.906 22 1 89.19 69 GLY A O 1
ATOM 549 N N . PHE A 1 70 ? 2.447 17.203 23.859 1 92.38 70 PHE A N 1
ATOM 550 C CA . PHE A 1 70 ? 3.23 18.266 23.219 1 92.38 70 PHE A CA 1
ATOM 551 C C . PHE A 1 70 ? 4.148 17.672 22.156 1 92.38 70 PHE A C 1
ATOM 553 O O . PHE A 1 70 ? 4.531 18.375 21.203 1 92.38 70 PHE A O 1
ATOM 560 N N . ASN A 1 71 ? 4.426 16.422 22.344 1 89.19 71 ASN A N 1
ATOM 561 C CA . ASN A 1 71 ? 5.223 15.773 21.312 1 89.19 71 ASN A CA 1
ATOM 562 C C . ASN A 1 71 ? 4.504 15.75 19.969 1 89.19 71 ASN A C 1
ATOM 564 O O . ASN A 1 71 ? 5.145 15.797 18.922 1 89.19 71 ASN A O 1
ATOM 568 N N . ASP A 1 72 ? 3.26 15.75 20 1 89.31 72 ASP A N 1
ATOM 569 C CA . ASP A 1 72 ? 2.488 15.82 18.75 1 89.31 72 ASP A CA 1
ATOM 570 C C . ASP A 1 72 ? 2.701 17.156 18.047 1 89.31 72 ASP A C 1
ATOM 572 O O . ASP A 1 72 ? 2.73 17.219 16.828 1 89.31 72 ASP A O 1
ATOM 576 N N . ILE A 1 73 ? 2.873 18.188 18.859 1 91 73 ILE A N 1
ATOM 577 C CA . ILE A 1 73 ? 3.127 19.516 18.312 1 91 73 ILE A CA 1
ATOM 578 C C . ILE A 1 73 ? 4.531 19.562 17.719 1 91 73 ILE A C 1
ATOM 580 O O . ILE A 1 73 ? 4.723 20.047 16.594 1 91 73 ILE A O 1
ATOM 584 N N . LYS A 1 74 ? 5.465 18.953 18.406 1 89.06 74 LYS A N 1
ATOM 585 C CA . LYS A 1 74 ? 6.824 18.891 17.891 1 89.06 74 LYS A CA 1
ATOM 586 C C . LYS A 1 74 ? 6.871 18.141 16.562 1 89.06 74 LYS A C 1
ATOM 588 O O . LYS A 1 74 ? 7.547 18.562 15.625 1 89.06 74 LYS A O 1
ATOM 593 N N . GLN A 1 75 ? 6.125 17.141 16.562 1 85.06 75 GLN A N 1
ATOM 594 C CA . GLN A 1 75 ? 6.074 16.328 15.352 1 85.06 75 GLN A CA 1
ATOM 595 C C . GLN A 1 75 ? 5.516 17.141 14.18 1 85.06 75 GLN A C 1
ATOM 597 O O . GLN A 1 75 ? 5.977 16.984 13.039 1 85.06 75 GLN A O 1
ATOM 602 N N . LEU A 1 76 ? 4.551 17.953 14.43 1 86.44 76 LEU A N 1
ATOM 603 C CA . LEU A 1 76 ? 3.994 18.812 13.391 1 86.44 76 LEU A CA 1
ATOM 604 C C . LEU A 1 76 ? 5.07 19.719 12.797 1 86.44 76 LEU A C 1
ATOM 606 O O . LEU A 1 76 ? 5.168 19.859 11.578 1 86.44 76 LEU A O 1
ATOM 610 N N . TYR A 1 77 ? 5.875 20.25 13.648 1 86.56 77 TYR A N 1
ATOM 611 C CA . TYR A 1 77 ? 6.922 21.156 13.219 1 86.56 77 TYR A CA 1
ATOM 612 C C . TYR A 1 77 ? 8.016 20.422 12.453 1 86.56 77 TYR A C 1
ATOM 614 O O . TYR A 1 77 ? 8.492 20.891 11.422 1 86.56 77 TYR A O 1
ATOM 622 N N . ARG A 1 78 ? 8.383 19.312 12.953 1 80.38 78 ARG A N 1
ATOM 623 C CA . ARG A 1 78 ? 9.414 18.516 12.305 1 80.38 78 ARG A CA 1
ATOM 624 C C . ARG A 1 78 ? 8.953 18.047 10.93 1 80.38 78 ARG A C 1
ATOM 626 O O . ARG A 1 78 ? 9.719 18.094 9.961 1 80.38 78 ARG A O 1
ATOM 633 N N . GLN A 1 79 ? 7.723 17.625 10.953 1 77.5 79 GLN A N 1
ATOM 634 C CA . GLN A 1 79 ? 7.156 17.156 9.695 1 77.5 79 GLN A CA 1
ATOM 635 C C . GLN A 1 79 ? 7.121 18.266 8.656 1 77.5 79 GLN A C 1
ATOM 637 O O . GLN A 1 79 ? 7.367 18.031 7.473 1 77.5 79 GLN A O 1
ATOM 642 N N . ASN A 1 80 ? 6.742 19.406 9.156 1 79.12 80 ASN A N 1
ATOM 643 C CA . ASN A 1 80 ? 6.695 20.547 8.242 1 79.12 80 ASN A CA 1
ATOM 644 C C . ASN A 1 80 ? 8.07 20.828 7.652 1 79.12 80 ASN A C 1
ATOM 646 O O . ASN A 1 80 ? 8.18 21.203 6.48 1 79.12 80 ASN A O 1
ATOM 650 N N . LEU A 1 81 ? 9.055 20.719 8.453 1 72.94 81 LEU A N 1
ATOM 651 C CA . LEU A 1 81 ? 10.43 20.906 8 1 72.94 81 LEU A CA 1
ATOM 652 C C . LEU A 1 81 ? 10.773 19.906 6.895 1 72.94 81 LEU A C 1
ATOM 654 O O . LEU A 1 81 ? 11.406 20.266 5.902 1 72.94 81 LEU A O 1
ATOM 658 N N . MET A 1 82 ? 10.188 18.797 6.996 1 72.25 82 MET A N 1
ATOM 659 C CA . MET A 1 82 ? 10.445 17.719 6.035 1 72.25 82 MET A CA 1
ATOM 660 C C . MET A 1 82 ? 9.602 17.906 4.777 1 72.25 82 MET A C 1
ATOM 662 O O . MET A 1 82 ? 10.086 17.672 3.668 1 72.25 82 MET A O 1
ATOM 666 N N . GLU A 1 83 ? 8.414 18.25 4.984 1 70.06 83 GLU A N 1
ATOM 667 C CA . GLU A 1 83 ? 7.469 18.422 3.881 1 70.06 83 GLU A CA 1
ATOM 668 C C . GLU A 1 83 ? 7.891 19.547 2.951 1 70.06 83 GLU A C 1
ATOM 670 O O . GLU A 1 83 ? 7.57 19.531 1.761 1 70.06 83 GLU A O 1
ATOM 675 N N . GLY A 1 84 ? 8.469 20.5 3.508 1 62.16 84 GLY A N 1
ATOM 676 C CA . GLY A 1 84 ? 8.945 21.609 2.711 1 62.16 84 GLY A CA 1
ATOM 677 C C . GLY A 1 84 ? 10.117 21.25 1.813 1 62.16 84 GLY A C 1
ATOM 678 O O . GLY A 1 84 ? 10.484 22.016 0.917 1 62.16 84 GLY A O 1
ATOM 679 N N . THR A 1 85 ? 10.586 20.078 2.066 1 61.38 85 THR A N 1
ATOM 680 C CA . THR A 1 85 ? 11.719 19.609 1.262 1 61.38 85 THR A CA 1
ATOM 681 C C . THR A 1 85 ? 11.227 18.797 0.07 1 61.38 85 THR A C 1
ATOM 683 O O . THR A 1 85 ? 10.453 17.844 0.234 1 61.38 85 THR A O 1
ATOM 686 N N . THR A 1 86 ? 11.484 19.25 -1.104 1 58.94 86 THR A N 1
ATOM 687 C CA . THR A 1 86 ? 11.023 18.594 -2.324 1 58.94 86 THR A CA 1
ATOM 688 C C . THR A 1 86 ? 11.75 17.266 -2.537 1 58.94 86 THR A C 1
ATOM 690 O O . THR A 1 86 ? 11.172 16.312 -3.064 1 58.94 86 THR A O 1
ATOM 693 N N . SER A 1 87 ? 13.031 17.266 -2.016 1 68.75 87 SER A N 1
ATOM 694 C CA . SER A 1 87 ? 13.859 16.109 -2.32 1 68.75 87 SER A CA 1
ATOM 695 C C . SER A 1 87 ? 13.906 15.133 -1.142 1 68.75 87 SER A C 1
ATOM 697 O O . SER A 1 87 ? 14.117 15.547 0.001 1 68.75 87 SER A O 1
ATOM 699 N N . TYR A 1 88 ? 13.586 13.906 -1.388 1 72.06 88 TYR A N 1
ATOM 700 C CA . TYR A 1 88 ? 13.719 12.875 -0.369 1 72.06 88 TYR A CA 1
ATOM 701 C C . TYR A 1 88 ? 15.141 12.812 0.17 1 72.06 88 TYR A C 1
ATOM 703 O O . TYR A 1 88 ? 15.352 12.555 1.359 1 72.06 88 TYR A O 1
ATOM 711 N N . THR A 1 89 ? 16.031 13.086 -0.682 1 69.56 89 THR A N 1
ATOM 712 C CA . THR A 1 89 ? 17.422 13.07 -0.236 1 69.56 89 THR A CA 1
ATOM 713 C C . THR A 1 89 ? 17.656 14.117 0.853 1 69.56 89 THR A C 1
ATOM 715 O O . THR A 1 89 ? 18.281 13.828 1.871 1 69.56 89 THR A O 1
ATOM 718 N N . GLU A 1 90 ? 17.109 15.219 0.61 1 70 90 GLU A N 1
ATOM 719 C CA . GLU A 1 90 ? 17.25 16.297 1.586 1 70 90 GLU A CA 1
ATOM 720 C C . GLU A 1 90 ? 16.516 15.961 2.883 1 70 90 GLU A C 1
ATOM 722 O O . GLU A 1 90 ? 17 16.297 3.973 1 70 90 GLU A O 1
ATOM 727 N N . ARG A 1 91 ? 15.5 15.281 2.742 1 70.62 91 ARG A N 1
ATOM 728 C CA . ARG A 1 91 ? 14.719 14.891 3.914 1 70.62 91 ARG A CA 1
ATOM 729 C C . ARG A 1 91 ? 15.492 13.914 4.785 1 70.62 91 ARG A C 1
ATOM 731 O O . ARG A 1 91 ? 15.531 14.055 6.012 1 70.62 91 ARG A O 1
ATOM 738 N N . VAL A 1 92 ? 16.094 13.023 4.168 1 69.69 92 VAL A N 1
ATOM 739 C CA . VAL A 1 92 ? 16.875 12.016 4.879 1 69.69 92 VAL A CA 1
ATOM 740 C C . VAL A 1 92 ? 18.031 12.688 5.617 1 69.69 92 VAL A C 1
ATOM 742 O O . VAL A 1 92 ? 18.312 12.352 6.77 1 69.69 92 VAL A O 1
ATOM 745 N N . GLN A 1 93 ? 18.594 13.562 4.965 1 69.94 93 GLN A N 1
ATOM 746 C CA . GLN A 1 93 ? 19.703 14.281 5.582 1 69.94 93 GLN A CA 1
ATOM 747 C C . GLN A 1 93 ? 19.234 15.055 6.812 1 69.94 93 GLN A C 1
ATOM 749 O O . GLN A 1 93 ? 19.906 15.062 7.844 1 69.94 93 GLN A O 1
ATOM 754 N N . LEU A 1 94 ? 18.156 15.672 6.609 1 67 94 LEU A N 1
ATOM 755 C CA . LEU A 1 94 ? 17.578 16.438 7.715 1 67 94 LEU A CA 1
ATOM 756 C C . LEU A 1 94 ? 17.203 15.516 8.867 1 67 94 LEU A C 1
ATOM 758 O O . LEU A 1 94 ? 17.422 15.844 10.031 1 67 94 LEU A O 1
ATOM 762 N N . PHE A 1 95 ? 16.688 14.445 8.531 1 69.31 95 PHE A N 1
ATOM 763 C CA . PHE A 1 95 ? 16.281 13.477 9.539 1 69.31 95 PHE A CA 1
ATOM 764 C C . PHE A 1 95 ? 17.5 12.969 10.312 1 69.31 95 PHE A C 1
ATOM 766 O O . PHE A 1 95 ? 17.438 12.766 11.523 1 69.31 95 PHE A O 1
ATOM 773 N N . ARG A 1 96 ? 18.484 12.703 9.656 1 69.12 96 ARG A N 1
ATOM 774 C CA . ARG A 1 96 ? 19.719 12.258 10.289 1 69.12 96 ARG A CA 1
ATOM 775 C C . ARG A 1 96 ? 20.234 13.297 11.281 1 69.12 96 ARG A C 1
ATOM 777 O O . ARG A 1 96 ? 20.844 12.953 12.297 1 69.12 96 ARG A O 1
ATOM 784 N N . GLN A 1 97 ? 19.953 14.469 10.859 1 65.44 97 GLN A N 1
ATOM 785 C CA . GLN A 1 97 ? 20.391 15.562 11.727 1 65.44 97 GLN A CA 1
ATOM 786 C C . GLN A 1 97 ? 19.531 15.633 12.992 1 65.44 97 GLN A C 1
ATOM 788 O O . GLN A 1 97 ? 20.047 15.914 14.078 1 65.44 97 GLN A O 1
ATOM 793 N N . ILE A 1 98 ? 18.312 15.359 12.773 1 62.97 98 ILE A N 1
ATOM 794 C CA . ILE A 1 98 ? 17.359 15.5 13.867 1 62.97 98 ILE A CA 1
ATOM 795 C C . ILE A 1 98 ? 17.391 14.25 14.75 1 62.97 98 ILE A C 1
ATOM 797 O O . ILE A 1 98 ? 17.234 14.336 15.969 1 62.97 98 ILE A O 1
ATOM 801 N N . GLU A 1 99 ? 17.516 13.055 14.117 1 60.97 99 GLU A N 1
ATOM 802 C CA . GLU A 1 99 ? 17.562 11.789 14.844 1 60.97 99 GLU A CA 1
ATOM 803 C C . GLU A 1 99 ? 18.844 11.023 14.555 1 60.97 99 GLU A C 1
ATOM 805 O O . GLU A 1 99 ? 18.844 10.023 13.836 1 60.97 99 GLU A O 1
ATOM 810 N N . PRO A 1 100 ? 19.906 11.508 15.227 1 55.16 100 PRO A N 1
ATOM 811 C CA . PRO A 1 100 ? 21.219 10.906 14.922 1 55.16 100 PRO A CA 1
ATOM 812 C C . PRO A 1 100 ? 21.266 9.414 15.242 1 55.16 100 PRO A C 1
ATOM 814 O O . PRO A 1 100 ? 22.094 8.68 14.695 1 55.16 100 PRO A O 1
ATOM 817 N N . LYS A 1 101 ? 20.609 9.039 16.25 1 51.84 101 LYS A N 1
ATOM 818 C CA . LYS A 1 101 ? 20.688 7.641 16.641 1 51.84 101 LYS A CA 1
ATOM 819 C C . LYS A 1 101 ? 20.359 6.711 15.484 1 51.84 101 LYS A C 1
ATOM 821 O O . LYS A 1 101 ? 20.688 5.523 15.516 1 51.84 101 LYS A O 1
ATOM 826 N N . LEU A 1 102 ? 19.578 7.109 14.68 1 51.38 102 LEU A N 1
ATOM 827 C CA . LEU A 1 102 ? 19.312 6.316 13.492 1 51.38 102 LEU A CA 1
ATOM 828 C C . LEU A 1 102 ? 20.562 6.164 12.633 1 51.38 102 LEU A C 1
ATOM 830 O O . LEU A 1 102 ? 20.594 5.316 11.734 1 51.38 102 LEU A O 1
ATOM 834 N N . ASN A 1 103 ? 21.438 7.02 12.906 1 48.16 103 ASN A N 1
ATOM 835 C CA . ASN A 1 103 ? 22.734 6.98 12.234 1 48.16 103 ASN A CA 1
ATOM 836 C C . ASN A 1 103 ? 23.547 5.773 12.68 1 48.16 103 ASN A C 1
ATOM 838 O O . ASN A 1 103 ? 24.531 5.406 12.023 1 48.16 103 ASN A O 1
ATOM 842 N N . GLU A 1 104 ? 23.312 5.449 13.891 1 48.66 104 GLU A N 1
ATOM 843 C CA . GLU A 1 104 ? 24.203 4.387 14.352 1 48.66 104 GLU A CA 1
ATOM 844 C C . GLU A 1 104 ? 23.984 3.105 13.547 1 48.66 104 GLU A C 1
ATOM 846 O O . GLU A 1 104 ? 24.734 2.137 13.703 1 48.66 104 GLU A O 1
ATOM 851 N N . SER A 1 105 ? 22.891 2.938 13.133 1 49.38 105 SER A N 1
ATOM 852 C CA . SER A 1 105 ? 22.797 1.714 12.344 1 49.38 105 SER A CA 1
ATOM 853 C C . SER A 1 105 ? 23.672 1.796 11.094 1 49.38 105 SER A C 1
ATOM 855 O O . SER A 1 105 ? 23.672 2.816 10.406 1 49.38 105 SER A O 1
ATOM 857 N N . LYS A 1 106 ? 24.969 1.323 11.156 1 48.12 106 LYS A N 1
ATOM 858 C CA . LYS A 1 106 ? 25.984 1.227 10.102 1 48.12 106 LYS A CA 1
ATOM 859 C C . LYS A 1 106 ? 25.344 1.237 8.719 1 48.12 106 LYS A C 1
ATOM 861 O O . LYS A 1 106 ? 25.984 0.863 7.734 1 48.12 106 LYS A O 1
ATOM 866 N N . GLY A 1 107 ? 24.016 1.741 8.625 1 60.81 107 GLY A N 1
ATOM 867 C CA . GLY A 1 107 ? 23.5 1.983 7.289 1 60.81 107 GLY A CA 1
ATOM 868 C C . GLY A 1 107 ? 23.078 0.712 6.57 1 60.81 107 GLY A C 1
ATOM 869 O O . GLY A 1 107 ? 23.031 0.674 5.34 1 60.81 107 GLY A O 1
ATOM 870 N N . ASP A 1 108 ? 22.969 -0.332 7.266 1 81.69 108 ASP A N 1
ATOM 871 C CA . ASP A 1 108 ? 22.641 -1.6 6.621 1 81.69 108 ASP A CA 1
ATOM 872 C C . ASP A 1 108 ? 21.188 -1.616 6.152 1 81.69 108 ASP A C 1
ATOM 874 O O . ASP A 1 108 ? 20.297 -1.156 6.867 1 81.69 108 ASP A O 1
ATOM 878 N N . HIS A 1 109 ? 21 -2.014 4.93 1 87.88 109 HIS A N 1
ATOM 879 C CA . HIS A 1 109 ? 19.688 -2.117 4.289 1 87.88 109 HIS A CA 1
ATOM 880 C C . HIS A 1 109 ? 18.719 -2.92 5.148 1 87.88 109 HIS A C 1
ATOM 882 O O . HIS A 1 109 ? 17.531 -2.588 5.227 1 87.88 109 HIS A O 1
ATOM 888 N N . SER A 1 110 ? 19.25 -3.854 5.898 1 89.81 110 SER A N 1
ATOM 889 C CA . SER A 1 110 ? 18.422 -4.703 6.746 1 89.81 110 SER A CA 1
ATOM 890 C C . SER A 1 110 ? 17.875 -3.93 7.938 1 89.81 110 SER A C 1
ATOM 892 O O . SER A 1 110 ? 16.766 -4.219 8.422 1 89.81 110 SER A O 1
ATOM 894 N N . ASP A 1 111 ? 18.578 -2.996 8.375 1 90.12 111 ASP A N 1
ATOM 895 C CA . ASP A 1 111 ? 18.109 -2.156 9.469 1 90.12 111 ASP A CA 1
ATOM 896 C C . ASP A 1 111 ? 16.922 -1.302 9.039 1 90.12 111 ASP A C 1
ATOM 898 O O . ASP A 1 111 ? 15.969 -1.127 9.797 1 90.12 111 ASP A O 1
ATOM 902 N N . ILE A 1 112 ? 17.031 -0.784 7.875 1 91.5 112 ILE A N 1
ATOM 903 C CA . ILE A 1 112 ? 15.93 0.013 7.34 1 91.5 112 ILE A CA 1
ATOM 904 C C . ILE A 1 112 ? 14.672 -0.849 7.223 1 91.5 112 ILE A C 1
ATOM 906 O O . ILE A 1 112 ? 13.586 -0.426 7.617 1 91.5 112 ILE A O 1
ATOM 910 N N . LEU A 1 113 ? 14.852 -2.043 6.676 1 95.12 113 LEU A N 1
ATOM 911 C CA . LEU A 1 113 ? 13.742 -2.986 6.57 1 95.12 113 LEU A CA 1
ATOM 912 C C . LEU A 1 113 ? 13.125 -3.258 7.938 1 95.12 113 LEU A C 1
ATOM 914 O O . LEU A 1 113 ? 11.906 -3.219 8.086 1 95.12 113 LEU A O 1
ATOM 918 N N . ARG A 1 114 ? 13.93 -3.514 8.906 1 92.38 114 ARG A N 1
ATOM 919 C CA . ARG A 1 114 ? 13.453 -3.801 10.258 1 92.38 114 ARG A CA 1
ATOM 920 C C . ARG A 1 114 ? 12.703 -2.613 10.844 1 92.38 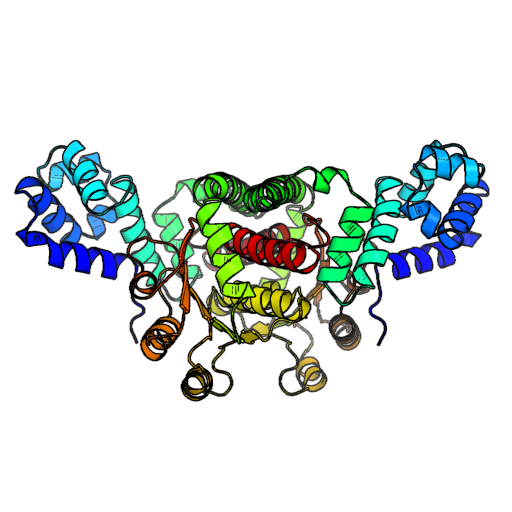114 ARG A C 1
ATOM 922 O O . ARG A 1 114 ? 11.688 -2.787 11.523 1 92.38 114 ARG A O 1
ATOM 929 N N . LEU A 1 115 ? 13.188 -1.426 10.562 1 90.69 115 LEU A N 1
ATOM 930 C CA . LEU A 1 115 ? 12.516 -0.222 11.039 1 90.69 115 LEU A CA 1
ATOM 931 C C . LEU A 1 115 ? 11.125 -0.097 10.43 1 90.69 115 LEU A C 1
ATOM 933 O O . LEU A 1 115 ? 10.156 0.218 11.133 1 90.69 115 LEU A O 1
ATOM 937 N N . PHE A 1 116 ? 11.016 -0.362 9.172 1 93.81 116 PHE A N 1
ATOM 938 C CA . PHE A 1 116 ? 9.703 -0.322 8.523 1 93.81 116 PHE A CA 1
ATOM 939 C C . PHE A 1 116 ? 8.781 -1.382 9.102 1 93.81 116 PHE A C 1
ATOM 941 O O . PHE A 1 116 ? 7.605 -1.114 9.359 1 93.81 116 PHE A O 1
ATOM 948 N N . ILE A 1 117 ? 9.328 -2.596 9.289 1 95.12 117 ILE A N 1
ATOM 949 C CA . ILE A 1 117 ? 8.516 -3.695 9.805 1 95.12 117 ILE A CA 1
ATOM 950 C C . ILE A 1 117 ? 8.008 -3.354 11.203 1 95.12 117 ILE A C 1
ATOM 952 O O . ILE A 1 117 ? 6.816 -3.477 11.484 1 95.12 117 ILE A O 1
ATOM 956 N N . GLN A 1 118 ? 8.852 -2.895 12.039 1 92.69 118 GLN A N 1
ATOM 957 C CA . GLN A 1 118 ? 8.477 -2.539 13.398 1 92.69 118 GLN A CA 1
ATOM 958 C C . GLN A 1 118 ? 7.492 -1.377 13.422 1 92.69 118 GLN A C 1
ATOM 960 O O . GLN A 1 118 ? 6.488 -1.421 14.133 1 92.69 118 GLN A O 1
ATOM 965 N N . GLY A 1 119 ? 7.812 -0.319 12.625 1 93.44 119 GLY A N 1
ATOM 966 C CA . GLY A 1 119 ? 6.918 0.823 12.523 1 93.44 119 GLY A CA 1
ATOM 967 C C . GLY A 1 119 ? 5.535 0.455 12.023 1 93.44 119 GLY A C 1
ATOM 968 O O . GLY A 1 119 ? 4.527 0.893 12.578 1 93.44 119 GLY A O 1
ATOM 969 N N . ASN A 1 120 ? 5.492 -0.365 10.984 1 96.19 120 ASN A N 1
ATOM 970 C CA . ASN A 1 120 ? 4.219 -0.792 10.414 1 96.19 120 ASN A CA 1
ATOM 971 C C . ASN A 1 120 ? 3.43 -1.66 11.391 1 96.19 120 ASN A C 1
ATOM 973 O O . ASN A 1 120 ? 2.211 -1.52 11.508 1 96.19 120 ASN A O 1
ATOM 977 N N . ASN A 1 121 ? 4.152 -2.592 12.07 1 93.62 121 ASN A N 1
ATOM 978 C CA . ASN A 1 121 ? 3.482 -3.436 13.047 1 93.62 121 ASN A CA 1
ATOM 979 C C . ASN A 1 121 ? 2.82 -2.604 14.148 1 93.62 121 ASN A C 1
ATOM 981 O O . ASN A 1 121 ? 1.663 -2.84 14.5 1 93.62 121 ASN A O 1
ATOM 985 N N . GLN A 1 122 ? 3.518 -1.649 14.617 1 91.31 122 GLN A N 1
ATOM 986 C CA . GLN A 1 122 ? 2.975 -0.776 15.648 1 91.31 122 GLN A CA 1
ATOM 987 C C . GLN A 1 122 ? 1.792 0.032 15.125 1 91.31 122 GLN A C 1
ATOM 989 O O . GLN A 1 122 ? 0.776 0.174 15.812 1 91.31 122 GLN A O 1
ATOM 994 N N . ALA A 1 123 ? 1.955 0.591 13.953 1 94.06 123 ALA A N 1
ATOM 995 C CA . ALA A 1 123 ? 0.896 1.395 13.352 1 94.06 123 ALA A CA 1
ATOM 996 C C . ALA A 1 123 ? -0.364 0.562 13.125 1 94.06 123 ALA A C 1
ATOM 998 O O . ALA A 1 123 ? -1.479 1.048 13.32 1 94.06 123 ALA A O 1
ATOM 999 N N . LEU A 1 124 ? -0.192 -0.686 12.711 1 96 124 LEU A N 1
ATOM 1000 C CA . LEU A 1 124 ? -1.32 -1.581 12.477 1 96 124 LEU A CA 1
ATOM 1001 C C . LEU A 1 124 ? -2.055 -1.883 13.781 1 96 124 LEU A C 1
ATOM 1003 O O . LEU A 1 124 ? -3.287 -1.893 13.812 1 96 124 LEU A O 1
ATOM 1007 N N . ILE A 1 125 ? -1.338 -2.119 14.812 1 90.31 125 ILE A N 1
ATOM 1008 C CA . ILE A 1 125 ? -1.936 -2.381 16.109 1 90.31 125 ILE A CA 1
ATOM 1009 C C . ILE A 1 125 ? -2.746 -1.169 16.562 1 90.31 125 ILE A C 1
ATOM 1011 O O . ILE A 1 125 ? -3.865 -1.312 17.062 1 90.31 125 ILE A O 1
ATOM 1015 N N . GLN A 1 126 ? -2.217 -0.005 16.312 1 90.44 126 GLN A N 1
ATOM 1016 C CA . GLN A 1 126 ? -2.906 1.226 16.688 1 90.44 126 GLN A CA 1
ATOM 1017 C C . GLN A 1 126 ? -4.176 1.418 15.867 1 90.44 126 GLN A C 1
ATOM 1019 O O . GLN A 1 126 ? -5.168 1.961 16.359 1 90.44 126 GLN A O 1
ATOM 1024 N N . LEU A 1 127 ? -4.156 0.976 14.641 1 94.19 127 LEU A N 1
ATOM 1025 C CA . LEU A 1 127 ? -5.289 1.113 13.734 1 94.19 127 LEU A CA 1
ATOM 1026 C C . LEU A 1 127 ? -6.531 0.441 14.305 1 94.19 127 LEU A C 1
ATOM 1028 O O . LEU A 1 127 ? -7.641 0.968 14.188 1 94.19 127 LEU A O 1
ATOM 1032 N N . ALA A 1 128 ? -6.34 -0.662 14.953 1 90 128 ALA A N 1
ATOM 1033 C CA . ALA A 1 128 ? -7.441 -1.431 15.523 1 90 128 ALA A CA 1
ATOM 1034 C C . ALA A 1 128 ? -8.195 -0.614 16.578 1 90 128 ALA A C 1
ATOM 1036 O O . ALA A 1 128 ? -9.406 -0.771 16.734 1 90 128 ALA A O 1
ATOM 1037 N N . ASN A 1 129 ? -7.488 0.255 17.156 1 88.25 129 ASN A N 1
ATOM 1038 C CA . ASN A 1 129 ? -8.086 1.052 18.219 1 88.25 129 ASN A CA 1
ATOM 1039 C C . ASN A 1 129 ? -8.633 2.375 17.688 1 88.25 129 ASN A C 1
ATOM 1041 O O . ASN A 1 129 ? -9.422 3.039 18.359 1 88.25 129 ASN A O 1
ATOM 1045 N N . GLN A 1 130 ? -8.234 2.705 16.516 1 88.81 130 GLN A N 1
ATOM 1046 C CA . GLN A 1 130 ? -8.602 4.008 15.969 1 88.81 130 GLN A CA 1
ATOM 1047 C C . GLN A 1 130 ? -9.875 3.92 15.141 1 88.81 130 GLN A C 1
ATOM 1049 O O . GLN A 1 130 ? -10.586 4.914 14.977 1 88.81 130 GLN A O 1
ATOM 1054 N N . ILE A 1 131 ? -10.156 2.77 14.609 1 94.75 131 ILE A N 1
ATOM 1055 C CA . ILE A 1 131 ? -11.297 2.578 13.719 1 94.75 131 ILE A CA 1
ATOM 1056 C C . ILE A 1 131 ? -12.422 1.866 14.469 1 94.75 131 ILE A C 1
ATOM 1058 O O . ILE A 1 131 ? -12.211 0.799 15.047 1 94.75 131 ILE A O 1
ATOM 1062 N N . THR A 1 132 ? -13.633 2.424 14.469 1 93.12 132 THR A N 1
ATOM 1063 C CA . THR A 1 132 ? -14.75 1.826 15.195 1 93.12 132 THR A CA 1
ATOM 1064 C C . THR A 1 132 ? -15.633 1.021 14.242 1 93.12 132 THR A C 1
ATOM 1066 O O . THR A 1 132 ? -15.641 1.261 13.031 1 93.12 132 THR A O 1
ATOM 1069 N N . GLU A 1 133 ? -16.391 0.113 14.828 1 94.19 133 GLU A N 1
ATOM 1070 C CA . GLU A 1 133 ? -17.375 -0.643 14.07 1 94.19 133 GLU A CA 1
ATOM 1071 C C . GLU A 1 133 ? -18.406 0.285 13.43 1 94.19 133 GLU A C 1
ATOM 1073 O O . GLU A 1 133 ? -18.844 0.052 12.297 1 94.19 133 GLU A O 1
ATOM 1078 N N . GLU A 1 134 ? -18.75 1.321 14.109 1 95.25 134 GLU A N 1
ATOM 1079 C CA . GLU A 1 134 ? -19.734 2.279 13.617 1 95.25 134 GLU A CA 1
ATOM 1080 C C . GLU A 1 134 ? -19.234 2.998 12.367 1 95.25 134 GLU A C 1
ATOM 1082 O O . GLU A 1 134 ? -19.984 3.199 11.414 1 95.25 134 GLU A O 1
ATOM 1087 N N . GLN A 1 135 ? -17.969 3.375 12.367 1 95.94 135 GLN A N 1
ATOM 1088 C CA . GLN A 1 135 ? -17.391 4.027 11.203 1 95.94 135 GLN A CA 1
ATOM 1089 C C . GLN A 1 135 ? -17.375 3.096 9.992 1 95.94 135 GLN A C 1
ATOM 1091 O O . GLN A 1 135 ? -17.75 3.504 8.891 1 95.94 135 GLN A O 1
ATOM 1096 N N . LEU A 1 136 ? -17.031 1.856 10.273 1 96.88 136 LEU A N 1
ATOM 1097 C CA . LEU A 1 136 ? -16.953 0.879 9.188 1 96.88 136 LEU A CA 1
ATOM 1098 C C . LEU A 1 136 ? -18.344 0.568 8.641 1 96.88 136 LEU A C 1
ATOM 1100 O O . LEU A 1 136 ? -18.516 0.46 7.426 1 96.88 136 LEU A O 1
ATOM 1104 N N . GLU A 1 137 ? -19.281 0.469 9.508 1 95.81 137 GLU A N 1
ATOM 1105 C CA . GLU A 1 137 ? -20.656 0.236 9.086 1 95.81 137 GLU A CA 1
ATOM 1106 C C . GLU A 1 137 ? -21.188 1.413 8.273 1 95.81 137 GLU A C 1
ATOM 1108 O O . GLU A 1 137 ? -21.812 1.221 7.23 1 95.81 137 GLU A O 1
ATOM 1113 N N . SER A 1 138 ? -20.922 2.547 8.75 1 97.19 138 SER A N 1
ATOM 1114 C CA . SER A 1 138 ? -21.391 3.754 8.078 1 97.19 138 SER A CA 1
ATOM 1115 C C . SER A 1 138 ? -20.812 3.877 6.676 1 97.19 138 SER A C 1
ATOM 1117 O O . SER A 1 138 ? -21.531 4.133 5.715 1 97.19 138 SER A O 1
ATOM 1119 N N . VAL A 1 139 ? -19.547 3.672 6.555 1 98 139 VAL A N 1
ATOM 1120 C CA . VAL A 1 139 ? -18.891 3.836 5.262 1 98 139 VAL A CA 1
ATOM 1121 C C . VAL A 1 139 ? -19.359 2.744 4.301 1 98 139 VAL A C 1
ATOM 1123 O O . VAL A 1 139 ? -19.594 3.004 3.119 1 98 139 VAL A O 1
ATOM 1126 N N . THR A 1 140 ? -19.484 1.545 4.793 1 97 140 THR A N 1
ATOM 1127 C CA . THR A 1 140 ? -19.938 0.445 3.947 1 97 140 THR A CA 1
ATOM 1128 C C . THR A 1 140 ? -21.359 0.693 3.447 1 97 140 THR A C 1
ATOM 1130 O O . THR A 1 140 ? -21.656 0.434 2.283 1 97 140 THR A O 1
ATOM 1133 N N . LYS A 1 141 ? -22.188 1.19 4.285 1 96.94 141 LYS A N 1
ATOM 1134 C CA . LYS A 1 141 ? -23.562 1.513 3.898 1 96.94 141 LYS A CA 1
ATOM 1135 C C . LYS A 1 141 ? -23.594 2.633 2.863 1 96.94 141 LYS A C 1
ATOM 1137 O O . LYS A 1 141 ? -24.297 2.535 1.855 1 96.94 141 LYS A O 1
ATOM 1142 N N . ILE A 1 142 ? -22.828 3.67 3.105 1 98.06 142 ILE A N 1
ATOM 1143 C CA . ILE A 1 142 ? -22.766 4.82 2.207 1 98.06 142 ILE A CA 1
ATOM 1144 C C . ILE A 1 142 ? -22.312 4.367 0.82 1 98.06 142 ILE A C 1
ATOM 1146 O O . ILE A 1 142 ? -22.938 4.73 -0.186 1 98.06 142 ILE A O 1
ATOM 1150 N N . LEU A 1 143 ? -21.344 3.572 0.791 1 98.5 143 LEU A N 1
ATOM 1151 C CA . LEU A 1 143 ? -20.781 3.127 -0.482 1 98.5 143 LEU A CA 1
ATOM 1152 C C . LEU A 1 143 ? -21.734 2.164 -1.185 1 98.5 143 LEU A C 1
ATOM 1154 O O . LEU A 1 143 ? -21.906 2.229 -2.404 1 98.5 143 LEU A O 1
ATOM 1158 N N . ASP A 1 144 ? -22.328 1.337 -0.405 1 97.44 144 ASP A N 1
ATOM 1159 C CA . ASP A 1 144 ? -23.234 0.356 -0.989 1 97.44 144 ASP A CA 1
ATOM 1160 C C . ASP A 1 144 ? -24.469 1.035 -1.581 1 97.44 144 ASP A C 1
ATOM 1162 O O . ASP A 1 144 ? -25.031 0.551 -2.561 1 97.44 144 ASP A O 1
ATOM 1166 N N . ASP A 1 145 ? -24.875 2.105 -1.033 1 97.19 145 ASP A N 1
ATOM 1167 C CA . ASP A 1 145 ? -26.078 2.812 -1.448 1 97.19 145 ASP A CA 1
ATOM 1168 C C . ASP A 1 145 ? -25.766 3.832 -2.541 1 97.19 145 ASP A C 1
ATOM 1170 O O . ASP A 1 145 ? -26.688 4.418 -3.131 1 97.19 145 ASP A O 1
ATOM 1174 N N . ALA A 1 146 ? -24.531 4.059 -2.846 1 98 146 ALA A N 1
ATOM 1175 C CA . ALA A 1 146 ? -24.125 5.133 -3.75 1 98 146 ALA A CA 1
ATOM 1176 C C . ALA A 1 146 ? -24.547 4.824 -5.188 1 98 146 ALA A C 1
ATOM 1178 O O . ALA A 1 146 ? -24.453 3.678 -5.633 1 98 146 ALA A O 1
ATOM 1179 N N . ASN A 1 147 ? -24.969 5.879 -5.953 1 97.88 147 ASN A N 1
ATOM 1180 C CA . ASN A 1 147 ? -25.125 5.73 -7.398 1 97.88 147 ASN A CA 1
ATOM 1181 C C . ASN A 1 147 ? -23.797 5.441 -8.078 1 97.88 147 ASN A C 1
ATOM 1183 O O . ASN A 1 147 ? -23.703 4.531 -8.906 1 97.88 147 ASN A O 1
ATOM 1187 N N . ARG A 1 148 ? -22.938 6.266 -7.801 1 98.19 148 ARG A N 1
ATOM 1188 C CA . ARG A 1 148 ? -21.562 6.156 -8.289 1 98.19 148 ARG A CA 1
ATOM 1189 C C . ARG A 1 148 ? -20.562 6.559 -7.215 1 98.19 148 ARG A C 1
ATOM 1191 O O . ARG A 1 148 ? -20.906 7.324 -6.305 1 98.19 148 ARG A O 1
ATOM 1198 N N . ILE A 1 149 ? -19.344 5.98 -7.293 1 98.69 149 ILE A N 1
ATOM 1199 C CA . ILE A 1 149 ? -18.266 6.258 -6.344 1 98.69 149 ILE A CA 1
ATOM 1200 C C . ILE A 1 149 ? -17.094 6.922 -7.062 1 98.69 149 ILE A C 1
ATOM 1202 O O . ILE A 1 149 ? -16.609 6.406 -8.07 1 98.69 149 ILE A O 1
ATOM 1206 N N . PHE A 1 150 ? -16.703 8.102 -6.637 1 98.38 150 PHE A N 1
ATOM 1207 C CA . PHE A 1 150 ? -15.539 8.812 -7.156 1 98.38 150 PHE A CA 1
ATOM 1208 C C . PHE A 1 150 ? -14.398 8.805 -6.145 1 98.38 150 PHE A C 1
ATOM 1210 O O . PHE A 1 150 ? -14.609 9.102 -4.965 1 98.38 150 PHE A O 1
ATOM 1217 N N . ILE A 1 151 ? -13.203 8.43 -6.574 1 98.62 151 ILE A N 1
ATOM 1218 C CA . ILE A 1 151 ? -12.047 8.328 -5.691 1 98.62 151 ILE A CA 1
ATOM 1219 C C . ILE A 1 151 ? -10.969 9.312 -6.141 1 98.62 151 ILE A C 1
ATOM 1221 O O . ILE A 1 151 ? -10.641 9.391 -7.324 1 98.62 151 ILE A O 1
ATOM 1225 N N . VAL A 1 152 ? -10.422 10.094 -5.18 1 97.88 152 VAL A N 1
ATOM 1226 C CA . VAL A 1 152 ? -9.312 10.984 -5.492 1 97.88 152 VAL A CA 1
ATOM 1227 C C . VAL A 1 152 ? -8.211 10.82 -4.445 1 97.88 152 VAL A C 1
ATOM 1229 O O . VAL A 1 152 ? -8.484 10.805 -3.244 1 97.88 152 VAL A O 1
ATOM 1232 N N . GLY A 1 153 ? -7.082 10.602 -4.73 1 97.5 153 GLY A N 1
ATOM 1233 C CA . GLY A 1 153 ? -5.793 10.555 -4.055 1 97.5 153 GLY A CA 1
ATOM 1234 C C . GLY A 1 153 ? -4.621 10.781 -4.988 1 97.5 153 GLY A C 1
ATOM 1235 O O . GLY A 1 153 ? -4.395 10 -5.914 1 97.5 153 GLY A O 1
ATOM 1236 N N . LEU A 1 154 ? -3.941 11.805 -4.738 1 95.81 154 LEU A N 1
ATOM 1237 C CA . LEU A 1 154 ? -2.904 12.211 -5.684 1 95.81 154 LEU A CA 1
ATOM 1238 C C . LEU A 1 154 ? -1.523 12.125 -5.039 1 95.81 154 LEU A C 1
ATOM 1240 O O . LEU A 1 154 ? -1.409 11.984 -3.82 1 95.81 154 LEU A O 1
ATOM 1244 N N . LYS A 1 155 ? -0.503 12.18 -5.863 1 93.75 155 LYS A N 1
ATOM 1245 C CA . LYS A 1 155 ? 0.887 12.055 -5.434 1 93.75 155 LYS A CA 1
ATOM 1246 C C . LYS A 1 155 ? 1.109 10.773 -4.641 1 93.75 155 LYS A C 1
ATOM 1248 O O . LYS A 1 155 ? 0.775 9.68 -5.109 1 93.75 155 LYS A O 1
ATOM 1253 N N . ARG A 1 156 ? 1.571 10.875 -3.402 1 93.69 156 ARG A N 1
ATOM 1254 C CA . ARG A 1 156 ? 1.891 9.695 -2.609 1 93.69 156 ARG A CA 1
ATOM 1255 C C . ARG A 1 156 ? 0.647 8.844 -2.367 1 93.69 156 ARG A C 1
ATOM 1257 O O . ARG A 1 156 ? 0.737 7.621 -2.244 1 93.69 156 ARG A O 1
ATOM 1264 N N . SER A 1 157 ? -0.486 9.438 -2.383 1 97.12 157 SER A N 1
ATOM 1265 C CA . SER A 1 157 ? -1.728 8.75 -2.047 1 97.12 157 SER A CA 1
ATOM 1266 C C . SER A 1 157 ? -2.342 8.086 -3.275 1 97.12 157 SER A C 1
ATOM 1268 O O . SER A 1 157 ? -3.322 7.348 -3.164 1 97.12 157 SER A O 1
ATOM 1270 N N . PHE A 1 158 ? -1.768 8.32 -4.43 1 97.75 158 PHE A N 1
ATOM 1271 C CA . PHE A 1 158 ? -2.324 7.773 -5.66 1 97.75 158 PHE A CA 1
ATOM 1272 C C . PHE A 1 158 ? -2.326 6.25 -5.625 1 97.75 158 PHE A C 1
ATOM 1274 O O . PHE A 1 158 ? -3.238 5.609 -6.152 1 97.75 158 PHE A O 1
ATOM 1281 N N . SER A 1 159 ? -1.344 5.668 -5.02 1 98.19 159 SER A N 1
ATOM 1282 C CA . SER A 1 159 ? -1.258 4.215 -4.914 1 98.19 159 SER A CA 1
ATOM 1283 C C . SER A 1 159 ? -2.477 3.639 -4.199 1 98.19 159 SER A C 1
ATOM 1285 O O . SER A 1 159 ? -3.07 2.662 -4.66 1 98.19 159 SER A O 1
ATOM 1287 N N . ILE A 1 160 ? -2.959 4.273 -3.143 1 98.56 160 ILE A N 1
ATOM 1288 C CA . ILE A 1 160 ? -4.117 3.83 -2.375 1 98.56 160 ILE A CA 1
ATOM 1289 C C . ILE A 1 160 ? -5.387 4.004 -3.207 1 98.56 160 ILE A C 1
ATOM 1291 O O . ILE A 1 160 ? -6.227 3.102 -3.264 1 98.56 160 ILE A O 1
ATOM 1295 N N . ALA A 1 161 ? -5.461 5.156 -3.885 1 98.69 161 ALA A N 1
ATOM 1296 C CA . ALA A 1 161 ? -6.645 5.461 -4.68 1 98.69 161 ALA A CA 1
ATOM 1297 C C . ALA A 1 161 ? -6.805 4.477 -5.832 1 98.69 161 ALA A C 1
ATOM 1299 O O . ALA A 1 161 ? -7.906 3.988 -6.094 1 98.69 161 ALA A O 1
ATOM 1300 N N . SER A 1 162 ? -5.715 4.203 -6.504 1 98.12 162 SER A N 1
ATOM 1301 C CA . SER A 1 162 ? -5.77 3.299 -7.648 1 98.12 162 SER A CA 1
ATOM 1302 C C . SER A 1 162 ? -6.125 1.88 -7.215 1 98.12 162 SER A C 1
ATOM 1304 O O . SER A 1 162 ? -6.859 1.178 -7.914 1 98.12 162 SER A O 1
ATOM 1306 N N . TYR A 1 163 ? -5.66 1.447 -6.066 1 98 163 TYR A N 1
ATOM 1307 C CA . TYR A 1 163 ? -6.027 0.126 -5.57 1 98 163 TYR A CA 1
ATOM 1308 C C . TYR A 1 163 ? -7.52 0.05 -5.273 1 98 163 TYR A C 1
ATOM 1310 O O . TYR A 1 163 ? -8.188 -0.922 -5.641 1 98 163 TYR A O 1
ATOM 1318 N N . LEU A 1 164 ? -7.941 1.051 -4.531 1 98.5 164 LEU A N 1
ATOM 1319 C CA . LEU A 1 164 ? -9.352 1.049 -4.164 1 98.5 164 LEU A CA 1
ATOM 1320 C C . LEU A 1 164 ? -10.242 1.044 -5.406 1 98.5 164 LEU A C 1
ATOM 1322 O O . LEU A 1 164 ? -11.258 0.343 -5.449 1 98.5 164 LEU A O 1
ATOM 1326 N N . ASN A 1 165 ? -9.859 1.847 -6.379 1 98.31 165 ASN A N 1
ATOM 1327 C CA . ASN A 1 165 ? -10.57 1.834 -7.652 1 98.31 165 ASN A CA 1
ATOM 1328 C C . ASN A 1 165 ? -10.602 0.436 -8.266 1 98.31 165 ASN A C 1
ATOM 1330 O O . ASN A 1 165 ? -11.648 -0.013 -8.742 1 98.31 165 ASN A O 1
ATOM 1334 N N . TYR A 1 166 ? -9.5 -0.211 -8.258 1 96.44 166 TYR A N 1
ATOM 1335 C CA . TYR A 1 166 ? -9.391 -1.575 -8.758 1 96.44 166 TYR A CA 1
ATOM 1336 C C . TYR A 1 166 ? -10.328 -2.512 -8.008 1 96.44 166 TYR A C 1
ATOM 1338 O O . TYR A 1 166 ? -11.094 -3.258 -8.617 1 96.44 166 TYR A O 1
ATOM 1346 N N . ALA A 1 167 ? -10.273 -2.514 -6.703 1 95.75 167 ALA A N 1
ATOM 1347 C CA . ALA A 1 167 ? -11.031 -3.432 -5.855 1 95.75 167 ALA A CA 1
ATOM 1348 C C . ALA A 1 167 ? -12.531 -3.23 -6.039 1 95.75 167 ALA A C 1
ATOM 1350 O O . ALA A 1 167 ? -13.281 -4.195 -6.23 1 95.75 167 ALA A O 1
ATOM 1351 N N . LEU A 1 168 ? -12.961 -1.984 -6.031 1 97.25 168 LEU A N 1
ATOM 1352 C CA . LEU A 1 168 ? -14.391 -1.7 -6.129 1 97.25 168 LEU A CA 1
ATOM 1353 C C . LEU A 1 168 ? -14.914 -2.018 -7.527 1 97.25 168 LEU A C 1
ATOM 1355 O O . LEU A 1 168 ? -16.062 -2.441 -7.688 1 97.25 168 LEU A O 1
ATOM 1359 N N . SER A 1 169 ? -14.047 -1.736 -8.523 1 96.12 169 SER A N 1
ATOM 1360 C CA . SER A 1 169 ? -14.422 -2.113 -9.883 1 96.12 169 SER A CA 1
ATOM 1361 C C . SER A 1 169 ? -14.664 -3.617 -9.992 1 96.12 169 SER A C 1
ATOM 1363 O O . SER A 1 169 ? -15.609 -4.055 -10.648 1 96.12 169 SER A O 1
ATOM 1365 N N . HIS A 1 170 ? -13.875 -4.43 -9.328 1 92.69 170 HIS A N 1
ATOM 1366 C CA . HIS A 1 170 ? -13.992 -5.883 -9.367 1 92.69 170 HIS A CA 1
ATOM 1367 C C . HIS A 1 170 ? -15.18 -6.363 -8.547 1 92.69 170 HIS A C 1
ATOM 1369 O O . HIS A 1 170 ? -15.602 -7.516 -8.672 1 92.69 170 HIS A O 1
ATOM 1375 N N . LEU A 1 171 ? -15.734 -5.496 -7.727 1 92.69 171 LEU A N 1
ATOM 1376 C CA . LEU A 1 171 ? -16.953 -5.789 -6.988 1 92.69 171 LEU A CA 1
ATOM 1377 C C . LEU A 1 171 ? -18.172 -5.277 -7.738 1 92.69 171 LEU A C 1
ATOM 1379 O O . LEU A 1 171 ? -19.297 -5.312 -7.211 1 92.69 171 LEU A O 1
ATOM 1383 N N . ASN A 1 172 ? -17.953 -4.719 -8.938 1 93.94 172 ASN A N 1
ATOM 1384 C CA . ASN A 1 172 ? -18.984 -4.27 -9.875 1 93.94 172 ASN A CA 1
ATOM 1385 C C . ASN A 1 172 ? -19.688 -3.012 -9.375 1 93.94 172 ASN A C 1
ATOM 1387 O O . ASN A 1 172 ? -20.891 -2.844 -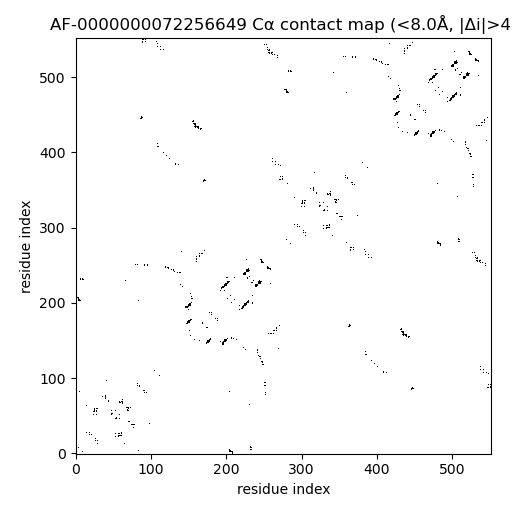9.578 1 93.94 172 ASN A O 1
ATOM 1391 N N . TYR A 1 173 ? -19 -2.211 -8.617 1 96.38 173 TYR A N 1
ATOM 1392 C CA . TYR A 1 173 ? -19.484 -0.863 -8.336 1 96.38 173 TYR A CA 1
ATOM 1393 C C . TYR A 1 173 ? -19.141 0.085 -9.484 1 96.38 173 TYR A C 1
ATOM 1395 O O . TYR A 1 173 ? -18.156 -0.124 -10.195 1 96.38 173 TYR A O 1
ATOM 1403 N N . ASP A 1 174 ? -20.016 1.029 -9.727 1 97.69 174 ASP A N 1
ATOM 1404 C CA . ASP A 1 174 ? -19.672 2.105 -10.648 1 97.69 174 ASP A CA 1
ATOM 1405 C C . ASP A 1 174 ? -18.703 3.09 -10.016 1 97.69 174 ASP A C 1
ATOM 1407 O O . ASP A 1 174 ? -19.109 4.02 -9.32 1 97.69 174 ASP A O 1
ATOM 1411 N N . VAL A 1 175 ? -17.453 2.859 -10.258 1 98.19 175 VAL A N 1
ATOM 1412 C CA . VAL A 1 175 ? -16.406 3.613 -9.578 1 98.19 175 VAL A CA 1
ATOM 1413 C C . VAL A 1 175 ? -15.523 4.332 -10.602 1 98.19 175 VAL A C 1
ATOM 1415 O O . VAL A 1 175 ? -15.258 3.799 -11.68 1 98.19 175 VAL A O 1
ATOM 1418 N N . PHE A 1 176 ? -15.094 5.543 -10.281 1 97.75 176 PHE A N 1
ATOM 1419 C CA . PHE A 1 176 ? -14.297 6.402 -11.148 1 97.75 176 PHE A CA 1
ATOM 1420 C C . PHE A 1 176 ? -13.125 7 -10.391 1 97.75 176 PHE A C 1
ATOM 1422 O O . PHE A 1 176 ? -13.297 7.559 -9.305 1 97.75 176 PHE A O 1
ATOM 1429 N N . LEU A 1 177 ? -11.984 6.836 -11.023 1 97.88 177 LEU A N 1
ATOM 1430 C CA . LEU A 1 177 ? -10.781 7.449 -10.469 1 97.88 177 LEU A CA 1
ATOM 1431 C C . LEU A 1 177 ? -10.594 8.867 -11 1 97.88 177 LEU A C 1
ATOM 1433 O O . LEU A 1 177 ? -10.555 9.07 -12.219 1 97.88 177 LEU A O 1
ATOM 1437 N N . ILE A 1 178 ? -10.547 9.844 -10.094 1 96.94 178 ILE A N 1
ATOM 1438 C CA . ILE A 1 178 ? -10.203 11.211 -10.469 1 96.94 178 ILE A CA 1
ATOM 1439 C C . ILE A 1 178 ? -8.688 11.383 -10.484 1 96.94 178 ILE A C 1
ATOM 1441 O O . ILE A 1 178 ? -8.055 11.5 -9.43 1 96.94 178 ILE A O 1
ATOM 1445 N N . ASP A 1 179 ? -8.133 11.375 -11.625 1 94.62 179 ASP A N 1
ATOM 1446 C CA . ASP A 1 179 ? -6.68 11.398 -11.734 1 94.62 179 ASP A CA 1
ATOM 1447 C C . ASP A 1 179 ? -6.207 12.609 -12.531 1 94.62 179 ASP A C 1
ATOM 1449 O O . ASP A 1 179 ? -5.008 12.883 -12.602 1 94.62 179 ASP A O 1
ATOM 1453 N N . GLY A 1 180 ? -7.109 13.32 -13.164 1 92.06 180 GLY A N 1
ATOM 1454 C CA . GLY A 1 180 ? -6.781 14.523 -13.906 1 92.06 180 GLY A CA 1
ATOM 1455 C C . GLY A 1 180 ? -6.078 14.242 -15.219 1 92.06 180 GLY A C 1
ATOM 1456 O O . GLY A 1 180 ? -5.445 15.133 -15.797 1 92.06 180 GLY A O 1
ATOM 1457 N N . LEU A 1 181 ? -6.168 13.039 -15.688 1 89.75 181 LEU A N 1
ATOM 1458 C CA . LEU A 1 181 ? -5.496 12.688 -16.938 1 89.75 181 LEU A CA 1
ATOM 1459 C C . LEU A 1 181 ? -5.867 13.664 -18.047 1 89.75 181 LEU A C 1
ATOM 1461 O O . LEU A 1 181 ? -7.039 14.008 -18.203 1 89.75 181 LEU A O 1
ATOM 1465 N N . GLY A 1 182 ? -4.809 14.211 -18.719 1 90.19 182 GLY A N 1
ATOM 1466 C CA . GLY A 1 182 ? -5.023 15.172 -19.797 1 90.19 182 GLY A CA 1
ATOM 1467 C C . GLY A 1 182 ? -5.328 16.578 -19.281 1 90.19 182 GLY A C 1
ATOM 1468 O O . GLY A 1 182 ? -5.75 17.438 -20.047 1 90.19 182 GLY A O 1
ATOM 1469 N N . GLY A 1 183 ? -5.164 16.719 -18.031 1 88.62 183 GLY A N 1
ATOM 1470 C CA . GLY A 1 183 ? -5.488 18.016 -17.453 1 88.62 183 GLY A CA 1
ATOM 1471 C C . GLY A 1 183 ? -6.98 18.234 -17.312 1 88.62 183 GLY A C 1
ATOM 1472 O O . GLY A 1 183 ? -7.457 19.359 -17.469 1 88.62 183 GLY A O 1
ATOM 1473 N N . MET A 1 184 ? -7.684 17.188 -16.984 1 88.94 184 MET A N 1
ATOM 1474 C CA . MET A 1 184 ? -9.141 17.25 -17.094 1 88.94 184 MET A CA 1
ATOM 1475 C C . MET A 1 184 ? -9.789 17.109 -15.719 1 88.94 184 MET A C 1
ATOM 1477 O O . MET A 1 184 ? -10.844 16.484 -15.594 1 88.94 184 MET A O 1
ATOM 1481 N N . PHE A 1 185 ? -9.148 17.578 -14.695 1 91.25 185 PHE A N 1
ATOM 1482 C CA . PHE A 1 185 ? -9.719 17.5 -13.352 1 91.25 185 PHE A CA 1
ATOM 1483 C C . PHE A 1 185 ? -11.117 18.109 -13.32 1 91.25 185 PHE A C 1
ATOM 1485 O O . PHE A 1 185 ? -12.062 17.484 -12.859 1 91.25 185 PHE A O 1
ATOM 1492 N N . SER A 1 186 ? -11.258 19.312 -13.898 1 90.81 186 SER A N 1
ATOM 1493 C CA . SER A 1 186 ? -12.539 20.016 -13.867 1 90.81 186 SER A CA 1
ATOM 1494 C C . SER A 1 186 ? -13.625 19.203 -14.562 1 90.81 186 SER A C 1
ATOM 1496 O O . SER A 1 186 ? -14.75 19.109 -14.062 1 90.81 186 SER A O 1
ATOM 1498 N N . GLU A 1 187 ? -13.32 18.703 -15.695 1 92 187 GLU A N 1
ATOM 1499 C CA . GLU A 1 187 ? -14.273 17.906 -16.453 1 92 187 GLU A CA 1
ATOM 1500 C C . GLU A 1 187 ? -14.688 16.656 -15.68 1 92 187 GLU A C 1
ATOM 1502 O O . GLU A 1 187 ? -15.859 16.266 -15.719 1 92 187 GLU A O 1
ATOM 1507 N N . GLN A 1 188 ? -13.727 16.047 -14.992 1 92.94 188 GLN A N 1
ATOM 1508 C CA . GLN A 1 188 ? -14.031 14.867 -14.195 1 92.94 188 GLN A CA 1
ATOM 1509 C C . GLN A 1 188 ? -14.922 15.219 -13.008 1 92.94 188 GLN A C 1
ATOM 1511 O O . GLN A 1 188 ? -15.852 14.477 -12.68 1 92.94 188 GLN A O 1
ATOM 1516 N N . LEU A 1 189 ? -14.75 16.328 -12.422 1 92 189 LEU A N 1
ATOM 1517 C CA . LEU A 1 189 ? -15.5 16.766 -11.25 1 92 189 LEU A CA 1
ATOM 1518 C C . LEU A 1 189 ? -16.922 17.156 -11.633 1 92 189 LEU A C 1
ATOM 1520 O O . LEU A 1 189 ? -17.859 16.938 -10.859 1 92 189 LEU A O 1
ATOM 1524 N N . ASN A 1 190 ? -17.078 17.703 -12.812 1 91.88 190 ASN A N 1
ATOM 1525 C CA . ASN A 1 190 ? -18.375 18.172 -13.273 1 91.88 190 ASN A CA 1
ATOM 1526 C C . ASN A 1 190 ? -19.344 17.031 -13.5 1 91.88 190 ASN A C 1
ATOM 1528 O O . ASN A 1 190 ? -20.562 17.25 -13.633 1 91.88 190 ASN A O 1
ATOM 1532 N N . ARG A 1 191 ? -18.875 15.867 -13.43 1 93.44 191 ARG A N 1
ATOM 1533 C CA . ARG A 1 191 ? -19.719 14.695 -13.641 1 93.44 191 ARG A CA 1
ATOM 1534 C C . ARG A 1 191 ? -20.422 14.289 -12.352 1 93.44 191 ARG A C 1
ATOM 1536 O O . ARG A 1 191 ? -21.375 13.516 -12.375 1 93.44 191 ARG A O 1
ATOM 1543 N N . ILE A 1 192 ? -20.016 14.742 -11.188 1 95.75 192 ILE A N 1
ATOM 1544 C CA . ILE A 1 192 ? -20.516 14.336 -9.891 1 95.75 192 ILE A CA 1
ATOM 1545 C C . ILE A 1 192 ? -21.875 14.969 -9.641 1 95.75 192 ILE A C 1
ATOM 1547 O O . ILE A 1 192 ? -22.078 16.156 -9.898 1 95.75 192 ILE A O 1
ATOM 1551 N N . ARG A 1 193 ? -22.812 14.086 -9.18 1 94.75 193 ARG A N 1
ATOM 1552 C CA . ARG A 1 193 ? -24.188 14.508 -8.961 1 94.75 193 ARG A CA 1
ATOM 1553 C C . ARG A 1 193 ? -24.703 14.016 -7.605 1 94.75 193 ARG A C 1
ATOM 1555 O O . ARG A 1 193 ? -24.016 13.266 -6.914 1 94.75 193 ARG A O 1
ATOM 1562 N N . GLU A 1 194 ? -25.953 14.516 -7.371 1 95.81 194 GLU A N 1
ATOM 1563 C CA . GLU A 1 194 ? -26.625 14.047 -6.164 1 95.81 194 GLU A CA 1
ATOM 1564 C C . GLU A 1 194 ? -26.734 12.531 -6.141 1 95.81 194 GLU A C 1
ATOM 1566 O O . GLU A 1 194 ? -27.047 11.906 -7.16 1 95.81 194 GLU A O 1
ATOM 1571 N N . GLY A 1 195 ? -26.375 11.938 -4.996 1 97.56 195 GLY A N 1
ATOM 1572 C CA . GLY A 1 195 ? -26.422 10.492 -4.852 1 97.56 195 GLY A CA 1
ATOM 1573 C C . GLY A 1 195 ? -25.062 9.836 -5.012 1 97.56 195 GLY A C 1
ATOM 1574 O O . GLY A 1 195 ? -24.875 8.672 -4.641 1 97.56 195 GLY A O 1
ATOM 1575 N N . ASP A 1 196 ? -24.094 10.633 -5.535 1 98.12 196 ASP A N 1
ATOM 1576 C CA . ASP A 1 196 ? -22.734 10.133 -5.684 1 98.12 196 ASP A CA 1
ATOM 1577 C C . ASP A 1 196 ? -21.953 10.273 -4.375 1 98.12 196 ASP A C 1
ATOM 1579 O O . ASP A 1 196 ? -22.375 10.992 -3.467 1 98.12 196 ASP A O 1
ATOM 1583 N N . VAL A 1 197 ? -20.891 9.516 -4.246 1 98.38 197 VAL A N 1
ATOM 1584 C CA . VAL A 1 197 ? -20.016 9.57 -3.092 1 98.38 197 VAL A CA 1
ATOM 1585 C C . VAL A 1 197 ? -18.578 9.867 -3.549 1 98.38 197 VAL A C 1
ATOM 1587 O O . VAL A 1 197 ? -18.125 9.344 -4.57 1 98.38 197 VAL A O 1
ATOM 1590 N N . VAL A 1 198 ? -17.906 10.742 -2.846 1 98 198 VAL A N 1
ATOM 1591 C CA . VAL A 1 198 ? -16.5 11.062 -3.1 1 98 198 VAL A CA 1
ATOM 1592 C C . VAL A 1 198 ? -15.633 10.547 -1.953 1 98 198 VAL A C 1
ATOM 1594 O O . VAL A 1 198 ? -15.891 10.852 -0.786 1 98 198 VAL A O 1
ATOM 1597 N N . ILE A 1 199 ? -14.68 9.703 -2.291 1 98.56 199 ILE A N 1
ATOM 1598 C CA . ILE A 1 199 ? -13.641 9.289 -1.348 1 98.56 199 ILE A CA 1
ATOM 1599 C C . ILE A 1 199 ? -12.359 10.078 -1.608 1 98.56 199 ILE A C 1
ATOM 1601 O O . ILE A 1 199 ? -11.758 9.945 -2.674 1 98.56 199 ILE A O 1
ATOM 1605 N N . ALA A 1 200 ? -11.984 10.914 -0.64 1 97.88 200 ALA A N 1
ATOM 1606 C CA . ALA A 1 200 ? -10.758 11.703 -0.75 1 97.88 200 ALA A CA 1
ATOM 1607 C C . ALA A 1 200 ? -9.68 11.18 0.195 1 97.88 200 ALA A C 1
ATOM 1609 O O . ALA A 1 200 ? -9.914 11.039 1.396 1 97.88 200 ALA A O 1
ATOM 1610 N N . ILE A 1 201 ? -8.484 10.883 -0.372 1 98.06 201 ILE A N 1
ATOM 1611 C CA . ILE A 1 201 ? -7.34 10.367 0.371 1 98.06 201 ILE A CA 1
ATOM 1612 C C . ILE A 1 201 ? -6.176 11.352 0.272 1 98.06 201 ILE A C 1
ATOM 1614 O O . ILE A 1 201 ? -5.617 11.555 -0.809 1 98.06 201 ILE A O 1
ATOM 1618 N N . SER A 1 202 ? -5.828 11.969 1.387 1 95.06 202 SER A N 1
ATOM 1619 C CA . SER A 1 202 ? -4.734 12.93 1.371 1 95.06 202 SER A CA 1
ATOM 1620 C C . SER A 1 202 ? -4.09 13.062 2.746 1 95.06 202 SER A C 1
ATOM 1622 O O . SER A 1 202 ? -4.773 12.977 3.77 1 95.06 202 SER A O 1
ATOM 1624 N N . PHE A 1 203 ? -2.807 13.219 2.748 1 92.06 203 PHE A N 1
ATOM 1625 C CA . PHE A 1 203 ? -1.992 13.391 3.943 1 92.06 203 PHE A CA 1
ATOM 1626 C C . PHE A 1 203 ? -1.108 14.625 3.82 1 92.06 203 PHE A C 1
ATOM 1628 O O . PHE A 1 203 ? -0.808 15.07 2.711 1 92.06 203 PHE A O 1
ATOM 1635 N N . SER A 1 204 ? -0.693 15.078 4.922 1 87.06 204 SER A N 1
ATOM 1636 C CA . SER A 1 204 ? 0.143 16.281 4.902 1 87.06 204 SER A CA 1
ATOM 1637 C C . SER A 1 204 ? 1.508 15.984 4.289 1 87.06 204 SER A C 1
ATOM 1639 O O . SER A 1 204 ? 2.133 14.969 4.598 1 87.06 204 SER A O 1
ATOM 1641 N N . PRO A 1 205 ? 1.994 16.922 3.496 1 85.25 205 PRO A N 1
ATOM 1642 C CA . PRO A 1 205 ? 1.324 18.094 2.932 1 85.25 205 PRO A CA 1
ATOM 1643 C C . PRO A 1 205 ? 0.209 17.719 1.956 1 85.25 205 PRO A C 1
ATOM 1645 O O . PRO A 1 205 ? 0.411 16.891 1.069 1 85.25 205 PRO A O 1
ATOM 1648 N N . TYR A 1 206 ? -0.885 18.391 2.115 1 89.06 206 TYR A N 1
ATOM 1649 C CA . TYR A 1 206 ? -2.08 18.016 1.375 1 89.06 206 TYR A CA 1
ATOM 1650 C C . TYR A 1 206 ? -2.014 18.5 -0.066 1 89.06 206 TYR A C 1
ATOM 1652 O O . TYR A 1 206 ? -1.73 19.672 -0.315 1 89.06 206 TYR A O 1
ATOM 1660 N N . ALA A 1 207 ? -2.314 17.609 -0.984 1 87.94 207 ALA A N 1
ATOM 1661 C CA . ALA A 1 207 ? -2.287 17.984 -2.395 1 87.94 207 ALA A CA 1
ATOM 1662 C C . ALA A 1 207 ? -3.352 19.031 -2.705 1 87.94 207 ALA A C 1
ATOM 1664 O O . ALA A 1 207 ? -4.531 18.844 -2.398 1 87.94 207 ALA A O 1
ATOM 1665 N N . ALA A 1 208 ? -2.969 20.094 -3.365 1 87.12 208 ALA A N 1
ATOM 1666 C CA . ALA A 1 208 ? -3.867 21.203 -3.682 1 87.12 208 ALA A CA 1
ATOM 1667 C C . ALA A 1 208 ? -5.02 20.734 -4.566 1 87.12 208 ALA A C 1
ATOM 1669 O O . ALA A 1 208 ? -6.16 21.172 -4.387 1 87.12 208 ALA A O 1
ATOM 1670 N N . GLU A 1 209 ? -4.688 19.844 -5.461 1 89 209 GLU A N 1
ATOM 1671 C CA . GLU A 1 209 ? -5.707 19.359 -6.383 1 89 209 GLU A CA 1
ATOM 1672 C C . GLU A 1 209 ? -6.781 18.562 -5.648 1 89 209 GLU A C 1
ATOM 1674 O O . GLU A 1 209 ? -7.965 18.656 -5.973 1 89 209 GLU A O 1
ATOM 1679 N N . THR A 1 210 ? -6.328 17.828 -4.641 1 89.88 210 THR A N 1
ATOM 1680 C CA . THR A 1 210 ? -7.301 17.062 -3.863 1 89.88 210 THR A CA 1
ATOM 1681 C C . THR A 1 210 ? -8.234 17.984 -3.102 1 89.88 210 THR A C 1
ATOM 1683 O O . THR A 1 210 ? -9.453 17.766 -3.07 1 89.88 210 THR A O 1
ATOM 1686 N N . LEU A 1 211 ? -7.746 19.062 -2.605 1 88.44 211 LEU A N 1
ATOM 1687 C CA . LEU A 1 211 ? -8.555 20.031 -1.881 1 88.44 211 LEU A CA 1
ATOM 1688 C C . LEU A 1 211 ? -9.539 20.734 -2.82 1 88.44 211 LEU A C 1
ATOM 1690 O O . LEU A 1 211 ? -10.688 20.969 -2.457 1 88.44 211 LEU A O 1
ATOM 1694 N N . SER A 1 212 ? -9.094 20.969 -3.984 1 88.19 212 SER A N 1
ATOM 1695 C CA . SER A 1 212 ? -9.945 21.594 -4.988 1 88.19 212 SER A CA 1
ATOM 1696 C C . SER A 1 212 ? -11.117 20.688 -5.359 1 88.19 212 SER A C 1
ATOM 1698 O O . SER A 1 212 ? -12.234 21.172 -5.582 1 88.19 212 SER A O 1
ATOM 1700 N N . VAL A 1 213 ? -10.805 19.438 -5.398 1 87.06 213 VAL A N 1
ATOM 1701 C CA . VAL A 1 213 ? -11.852 18.453 -5.688 1 87.06 213 VAL A CA 1
ATOM 1702 C C . VAL A 1 213 ? -12.914 18.5 -4.59 1 87.06 213 VAL A C 1
ATOM 1704 O O . VAL A 1 213 ? -14.109 18.516 -4.883 1 87.06 213 VAL A O 1
ATOM 1707 N N . LEU A 1 214 ? -12.516 18.578 -3.391 1 89.38 214 LEU A N 1
ATOM 1708 C CA . LEU A 1 214 ? -13.445 18.594 -2.264 1 89.38 214 LEU A CA 1
ATOM 1709 C C . LEU A 1 214 ? -14.289 19.859 -2.277 1 89.38 214 LEU A C 1
ATOM 1711 O O . LEU A 1 214 ? -15.508 19.797 -2.096 1 89.38 214 LEU A O 1
ATOM 1715 N N . ASP A 1 215 ? -13.633 20.938 -2.578 1 89.38 215 ASP A N 1
ATOM 1716 C CA . ASP A 1 215 ? -14.344 22.203 -2.639 1 89.38 215 ASP A CA 1
ATOM 1717 C C . ASP A 1 215 ? -15.391 22.203 -3.748 1 89.38 215 ASP A C 1
ATOM 1719 O O . ASP A 1 215 ? -16.516 22.656 -3.549 1 89.38 215 ASP A O 1
ATOM 1723 N N . ALA A 1 216 ? -15.008 21.656 -4.812 1 90.12 216 ALA A N 1
ATOM 1724 C CA . ALA A 1 216 ? -15.859 21.656 -6 1 90.12 216 ALA A CA 1
ATOM 1725 C C . ALA A 1 216 ? -17.016 20.688 -5.852 1 90.12 216 ALA A C 1
ATOM 1727 O O . ALA A 1 216 ? -18.031 20.797 -6.547 1 90.12 216 ALA A O 1
ATOM 1728 N N . THR A 1 217 ? -16.922 19.766 -4.926 1 91.69 217 THR A 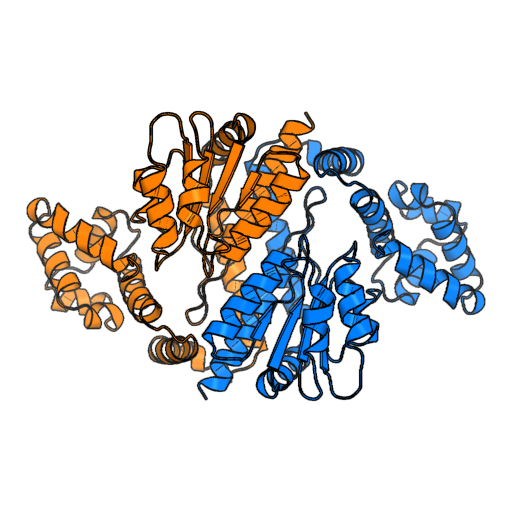N 1
ATOM 1729 C CA . THR A 1 217 ? -17.938 18.719 -4.848 1 91.69 217 THR A CA 1
ATOM 1730 C C . THR A 1 217 ? -18.719 18.828 -3.545 1 91.69 217 THR A C 1
ATOM 1732 O O . THR A 1 217 ? -19.625 18.016 -3.287 1 91.69 217 THR A O 1
ATOM 1735 N N . ALA A 1 218 ? -18.359 19.844 -2.799 1 90.06 218 ALA A N 1
ATOM 1736 C CA . ALA A 1 218 ? -19.094 20.094 -1.559 1 90.06 218 ALA A CA 1
ATOM 1737 C C . ALA A 1 218 ? -20.484 20.641 -1.844 1 90.06 218 ALA A C 1
ATOM 1739 O O . ALA A 1 218 ? -20.688 21.844 -1.887 1 90.06 218 ALA A O 1
ATOM 1740 N N . ARG A 1 219 ? -21.422 19.828 -2.049 1 88.81 219 ARG A N 1
ATOM 1741 C CA . ARG A 1 219 ? -22.797 20.234 -2.334 1 88.81 219 ARG A CA 1
ATOM 1742 C C . ARG A 1 219 ? -23.797 19.25 -1.735 1 88.81 219 ARG A C 1
ATOM 1744 O O . ARG A 1 219 ? -23.453 18.078 -1.489 1 88.81 219 ARG A O 1
ATOM 1751 N N . PRO A 1 220 ? -24.969 19.766 -1.554 1 90.25 220 PRO A N 1
ATOM 1752 C CA . PRO A 1 220 ? -25.984 18.891 -0.972 1 90.25 220 PRO A CA 1
ATOM 1753 C C . PRO A 1 220 ? -26.219 17.625 -1.81 1 90.25 220 PRO A C 1
ATOM 1755 O O . PRO A 1 220 ? -26.234 17.703 -3.041 1 90.25 220 PRO A O 1
ATOM 1758 N N . GLY A 1 221 ? -26.297 16.547 -1.152 1 94.88 221 GLY A N 1
ATOM 1759 C CA . GLY A 1 221 ? -26.641 15.305 -1.815 1 94.88 221 GLY A CA 1
ATOM 1760 C C . GLY A 1 221 ? -25.422 14.477 -2.189 1 94.88 221 GLY A C 1
ATOM 1761 O O . GLY A 1 221 ? -25.562 13.312 -2.584 1 94.88 221 GLY A O 1
ATOM 1762 N N . VAL A 1 222 ? -24.281 15.062 -2.143 1 96.75 222 VAL A N 1
ATOM 1763 C CA . VAL A 1 222 ? -23.047 14.312 -2.367 1 96.75 222 VAL A CA 1
ATOM 1764 C C . VAL A 1 222 ? -22.391 13.977 -1.027 1 96.75 222 VAL A C 1
ATOM 1766 O O . VAL A 1 222 ? -22.203 14.852 -0.182 1 96.75 222 VAL A O 1
ATOM 1769 N N . LYS A 1 223 ? -22.125 12.719 -0.786 1 97.75 223 LYS A N 1
ATOM 1770 C CA . LYS A 1 223 ? -21.469 12.312 0.453 1 97.75 223 LYS A CA 1
ATOM 1771 C C . LYS A 1 223 ? -19.953 12.266 0.284 1 97.75 223 LYS A C 1
ATOM 1773 O O . LYS A 1 223 ? -19.453 11.969 -0.802 1 97.75 223 LYS A O 1
ATOM 1778 N N . HIS A 1 224 ? -19.281 12.594 1.361 1 97.69 224 HIS A N 1
ATOM 1779 C CA . HIS A 1 224 ? -17.828 12.648 1.344 1 97.69 224 HIS A CA 1
ATOM 1780 C C . HIS A 1 224 ? -17.219 11.766 2.432 1 97.69 224 HIS A C 1
ATOM 1782 O O . HIS A 1 224 ? -17.656 11.82 3.588 1 97.69 224 HIS A O 1
ATOM 1788 N N . ILE A 1 225 ? -16.281 10.906 1.999 1 98.12 225 ILE A N 1
ATOM 1789 C CA . ILE A 1 225 ? -15.477 10.102 2.908 1 98.12 225 ILE A CA 1
ATOM 1790 C C . ILE A 1 225 ? -14.023 10.562 2.848 1 98.12 225 ILE A C 1
ATOM 1792 O O . ILE A 1 225 ? -13.438 10.648 1.765 1 98.12 225 ILE A O 1
ATOM 1796 N N . ALA A 1 226 ? -13.453 10.93 4.027 1 97.44 226 ALA A N 1
ATOM 1797 C CA . ALA A 1 226 ? -12.078 11.414 4.082 1 97.44 226 ALA A CA 1
ATOM 1798 C C . ALA A 1 226 ? -11.172 10.398 4.781 1 97.44 226 ALA A C 1
ATOM 1800 O O . ALA A 1 226 ? -11.531 9.844 5.82 1 97.44 226 ALA A O 1
ATOM 1801 N N . ILE A 1 227 ? -10.023 10.086 4.168 1 97.75 227 ILE A N 1
ATOM 1802 C CA . ILE A 1 227 ? -8.922 9.344 4.781 1 97.75 227 ILE A CA 1
ATOM 1803 C C . ILE A 1 227 ? -7.688 10.242 4.875 1 97.75 227 ILE A C 1
ATOM 1805 O O . ILE A 1 227 ? -7.125 10.648 3.854 1 97.75 227 ILE A O 1
ATOM 1809 N N . THR A 1 228 ? -7.328 10.578 6.105 1 95.44 228 THR A N 1
ATOM 1810 C CA . THR A 1 228 ? -6.289 11.586 6.281 1 95.44 228 THR A CA 1
ATOM 1811 C C . THR A 1 228 ? -5.543 11.375 7.594 1 95.44 228 THR A C 1
ATOM 1813 O O . THR A 1 228 ? -5.645 10.312 8.211 1 95.44 228 THR A O 1
ATOM 1816 N N . ASP A 1 229 ? -4.695 12.336 8.016 1 89.44 229 ASP A N 1
ATOM 1817 C CA . ASP A 1 229 ? -3.709 12.055 9.055 1 89.44 229 ASP A CA 1
ATOM 1818 C C . ASP A 1 229 ? -4.016 12.828 10.328 1 89.44 229 ASP A C 1
ATOM 1820 O O . ASP A 1 229 ? -3.451 12.539 11.391 1 89.44 229 ASP A O 1
ATOM 1824 N N . SER A 1 230 ? -4.93 13.773 10.25 1 84.31 230 SER A N 1
ATOM 1825 C CA . SER A 1 230 ? -5.09 14.648 11.406 1 84.31 230 SER A CA 1
ATOM 1826 C C . SER A 1 230 ? -6.523 15.156 11.516 1 84.31 230 SER A C 1
ATOM 1828 O O . SER A 1 230 ? -7.223 15.289 10.516 1 84.31 230 SER A O 1
ATOM 1830 N N . GLN A 1 231 ? -6.883 15.445 12.758 1 81.94 231 GLN A N 1
ATOM 1831 C CA . GLN A 1 231 ? -8.172 16.078 13.008 1 81.94 231 GLN A CA 1
ATOM 1832 C C . GLN A 1 231 ? -8.211 17.5 12.461 1 81.94 231 GLN A C 1
ATOM 1834 O O . GLN A 1 231 ? -9.281 18.078 12.281 1 81.94 231 GLN A O 1
ATOM 1839 N N . LEU A 1 232 ? -7.004 18.031 12.156 1 77.44 232 LEU A N 1
ATOM 1840 C CA . LEU A 1 232 ? -6.906 19.391 11.656 1 77.44 232 LEU A CA 1
ATOM 1841 C C . LEU A 1 232 ? -6.883 19.422 10.133 1 77.44 232 LEU A C 1
ATOM 1843 O O . LEU A 1 232 ? -6.852 20.484 9.523 1 77.44 232 LEU A O 1
ATOM 1847 N N . SER A 1 233 ? -6.992 18.25 9.555 1 86.38 233 SER A N 1
ATOM 1848 C CA . SER A 1 233 ? -6.953 18.172 8.094 1 86.38 233 SER A CA 1
ATOM 1849 C C . SER A 1 233 ? -8.117 18.938 7.469 1 86.38 233 SER A C 1
ATOM 1851 O O . SER A 1 233 ? -9.25 18.844 7.938 1 86.38 233 SER A O 1
ATOM 1853 N N . PRO A 1 234 ? -7.801 19.703 6.41 1 86.56 234 PRO A N 1
ATOM 1854 C CA . PRO A 1 234 ? -8.875 20.406 5.703 1 86.56 234 PRO A CA 1
ATOM 1855 C C . PRO A 1 234 ? -9.891 19.453 5.078 1 86.56 234 PRO A C 1
ATOM 1857 O O . PRO A 1 234 ? -10.984 19.859 4.699 1 86.56 234 PRO A O 1
ATOM 1860 N N . LEU A 1 235 ? -9.609 18.203 4.98 1 90.81 235 LEU A N 1
ATOM 1861 C CA . LEU A 1 235 ? -10.516 17.234 4.359 1 90.81 235 LEU A CA 1
ATOM 1862 C C . LEU A 1 235 ? -11.758 17.031 5.219 1 90.81 235 LEU A C 1
ATOM 1864 O O . LEU A 1 235 ? -12.781 16.547 4.73 1 90.81 235 LEU A O 1
ATOM 1868 N N . LEU A 1 236 ? -11.617 17.375 6.465 1 89.69 236 LEU A N 1
ATOM 1869 C CA . LEU A 1 236 ? -12.664 17 7.41 1 89.69 236 LEU A CA 1
ATOM 1870 C C . LEU A 1 236 ? -13.852 17.953 7.305 1 89.69 236 LEU A C 1
ATOM 1872 O O . LEU A 1 236 ? -14.969 17.609 7.703 1 89.69 236 LEU A O 1
ATOM 1876 N N . THR A 1 237 ? -13.641 19.094 6.738 1 86 237 THR A N 1
ATOM 1877 C CA . THR A 1 237 ? -14.641 20.141 6.703 1 86 237 THR A CA 1
ATOM 1878 C C . THR A 1 237 ? -15.922 19.641 6.031 1 86 237 THR A C 1
ATOM 1880 O O . THR A 1 237 ? -17.031 19.969 6.477 1 86 237 THR A O 1
ATOM 1883 N N . PHE A 1 238 ? -15.852 18.797 5.074 1 83.62 238 PHE A N 1
ATOM 1884 C CA . PHE A 1 238 ? -17.031 18.406 4.312 1 83.62 238 PHE A CA 1
ATOM 1885 C C . PHE A 1 238 ? -17.25 16.906 4.406 1 83.62 238 PHE A C 1
ATOM 1887 O O . PHE A 1 238 ? -18.078 16.344 3.676 1 83.62 238 PHE A O 1
ATOM 1894 N N . SER A 1 239 ? -16.672 16.234 5.352 1 93.56 239 SER A N 1
ATOM 1895 C CA . SER A 1 239 ? -16.703 14.773 5.336 1 93.56 239 SER A CA 1
ATOM 1896 C C . SER A 1 239 ? -17.875 14.242 6.145 1 93.56 239 SER A C 1
ATOM 1898 O O . SER A 1 239 ? -18.219 14.781 7.203 1 93.56 239 SER A O 1
ATOM 1900 N N . ASP A 1 240 ? -18.562 13.328 5.609 1 96.25 240 ASP A N 1
ATOM 1901 C CA . ASP A 1 240 ? -19.609 12.602 6.328 1 96.25 240 ASP A CA 1
ATOM 1902 C C . ASP A 1 240 ? -19 11.531 7.238 1 96.25 240 ASP A C 1
ATOM 1904 O O . ASP A 1 240 ? -19.531 11.273 8.32 1 96.25 240 ASP A O 1
ATOM 1908 N N . VAL A 1 241 ? -17.984 10.875 6.777 1 96.81 241 VAL A N 1
ATOM 1909 C CA . VAL A 1 241 ? -17.188 9.938 7.555 1 96.81 241 VAL A CA 1
ATOM 1910 C C . VAL A 1 241 ? -15.703 10.242 7.348 1 96.81 241 VAL A C 1
ATOM 1912 O O . VAL A 1 241 ? -15.266 10.516 6.23 1 96.81 241 VAL A O 1
ATOM 1915 N N . SER A 1 242 ? -14.969 10.281 8.43 1 96.19 242 SER A N 1
ATOM 1916 C CA . SER A 1 242 ? -13.539 10.547 8.344 1 96.19 242 SER A CA 1
ATOM 1917 C C . SER A 1 242 ? -12.734 9.484 9.094 1 96.19 242 SER A C 1
ATOM 1919 O O . SER A 1 242 ? -13.141 9.023 10.156 1 96.19 242 SER A O 1
ATOM 1921 N N . PHE A 1 243 ? -11.672 9.062 8.469 1 97.12 243 PHE A N 1
ATOM 1922 C CA . PHE A 1 243 ? -10.688 8.188 9.102 1 97.12 243 PHE A CA 1
ATOM 1923 C C . PHE A 1 243 ? -9.367 8.922 9.312 1 97.12 243 PHE A C 1
ATOM 1925 O O . PHE A 1 243 ? -8.75 9.383 8.352 1 97.12 243 PHE A O 1
ATOM 1932 N N . ILE A 1 244 ? -8.977 9.07 10.555 1 92.62 244 ILE A N 1
ATOM 1933 C CA . ILE A 1 244 ? -7.68 9.633 10.898 1 92.62 244 ILE A CA 1
ATOM 1934 C C . ILE A 1 244 ? -6.668 8.508 11.109 1 92.62 244 ILE A C 1
ATOM 1936 O O . ILE A 1 244 ? -6.754 7.762 12.094 1 92.62 244 ILE A O 1
ATOM 1940 N N . ILE A 1 245 ? -5.68 8.445 10.219 1 94.56 245 ILE A N 1
ATOM 1941 C CA . ILE A 1 245 ? -4.758 7.316 10.18 1 94.56 245 ILE A CA 1
ATOM 1942 C C . ILE A 1 245 ? -3.363 7.77 10.602 1 94.56 245 ILE A C 1
ATOM 1944 O O . ILE A 1 245 ? -2.848 8.766 10.086 1 94.56 245 ILE A O 1
ATOM 1948 N N . LYS A 1 246 ? -2.82 7.066 11.516 1 89.25 246 LYS A N 1
ATOM 1949 C CA . LYS A 1 246 ? -1.419 7.25 11.883 1 89.25 246 LYS A CA 1
ATOM 1950 C C . LYS A 1 246 ? -0.531 6.211 11.203 1 89.25 246 LYS A C 1
ATOM 1952 O O . LYS A 1 246 ? -0.506 5.047 11.609 1 89.25 246 LYS A O 1
ATOM 1957 N N . GLU A 1 247 ? 0.193 6.648 10.242 1 93.31 247 GLU A N 1
ATOM 1958 C CA . GLU A 1 247 ? 1.121 5.77 9.531 1 93.31 247 GLU A CA 1
ATOM 1959 C C . GLU A 1 247 ? 2.49 5.762 10.211 1 93.31 247 GLU A C 1
ATOM 1961 O O . GLU A 1 247 ? 2.867 6.727 10.875 1 93.31 247 GLU A O 1
ATOM 1966 N N . ALA A 1 248 ? 3.225 4.641 9.992 1 89.94 248 ALA A N 1
ATOM 1967 C CA . ALA A 1 248 ? 4.641 4.648 10.352 1 89.94 248 ALA A CA 1
ATOM 1968 C C . ALA A 1 248 ? 5.406 5.684 9.531 1 89.94 248 ALA A C 1
ATOM 1970 O O . ALA A 1 248 ? 5.109 5.898 8.352 1 89.94 248 ALA A O 1
ATOM 1971 N N . GLN A 1 249 ? 6.324 6.344 10.188 1 84.94 249 GLN A N 1
ATOM 1972 C CA . GLN A 1 249 ? 7.23 7.289 9.539 1 84.94 249 GLN A CA 1
ATOM 1973 C C . GLN A 1 249 ? 8.688 6.879 9.734 1 84.94 249 GLN A C 1
ATOM 1975 O O . GLN A 1 249 ? 9.156 6.762 10.867 1 84.94 249 GLN A O 1
ATOM 1980 N N . ILE A 1 250 ? 9.328 6.586 8.609 1 82.62 250 ILE A N 1
ATOM 1981 C CA . ILE A 1 250 ? 10.727 6.16 8.68 1 82.62 250 ILE A CA 1
ATOM 1982 C C . ILE A 1 250 ? 11.586 7.086 7.824 1 82.62 250 ILE A C 1
ATOM 1984 O O . ILE A 1 250 ? 11.414 7.152 6.605 1 82.62 250 ILE A O 1
ATOM 1988 N N . SER A 1 251 ? 12.477 7.824 8.43 1 77.31 251 SER A N 1
ATOM 1989 C CA . SER A 1 251 ? 13.414 8.695 7.734 1 77.31 251 SER A CA 1
ATOM 1990 C C . SER A 1 251 ? 12.695 9.695 6.836 1 77.31 251 SER A C 1
ATOM 1992 O O . SER A 1 251 ? 13.109 9.922 5.695 1 77.31 251 SER A O 1
ATOM 1994 N N . GLY A 1 252 ? 11.547 10.133 7.312 1 76.44 252 GLY A N 1
ATOM 1995 C CA . GLY A 1 252 ? 10.797 11.109 6.547 1 76.44 252 GLY A CA 1
ATOM 1996 C C . GLY A 1 252 ? 9.859 10.484 5.531 1 76.44 252 GLY A C 1
ATOM 1997 O O . GLY A 1 252 ? 9.125 11.195 4.832 1 76.44 252 GLY A O 1
ATOM 1998 N N . PHE A 1 253 ? 9.844 9.188 5.504 1 85.12 253 PHE A N 1
ATOM 1999 C CA . PHE A 1 253 ? 8.969 8.469 4.59 1 85.12 253 PHE A CA 1
ATOM 2000 C C . PHE A 1 253 ? 7.746 7.93 5.32 1 85.12 253 PHE A C 1
ATOM 2002 O O . PHE A 1 253 ? 7.875 7.215 6.316 1 85.12 253 PHE A O 1
ATOM 2009 N N . ARG A 1 254 ? 6.672 8.352 4.785 1 90.5 254 ARG A N 1
ATOM 2010 C CA . ARG A 1 254 ? 5.422 7.836 5.336 1 90.5 254 ARG A CA 1
ATOM 2011 C C . ARG A 1 254 ? 5.062 6.488 4.715 1 90.5 254 ARG A C 1
ATOM 2013 O O . ARG A 1 254 ? 5.039 6.352 3.49 1 90.5 254 ARG A O 1
ATOM 2020 N N . SER A 1 255 ? 4.789 5.57 5.598 1 95 255 SER A N 1
ATOM 2021 C CA . SER A 1 255 ? 4.293 4.277 5.129 1 95 255 SER A CA 1
ATOM 2022 C C . SER A 1 255 ? 2.863 4.391 4.605 1 95 255 SER A C 1
ATOM 2024 O O . SER A 1 255 ? 2.287 5.48 4.594 1 95 255 SER A O 1
ATOM 2026 N N . GLN A 1 256 ? 2.355 3.33 4.043 1 97 256 GLN A N 1
ATOM 2027 C CA . GLN A 1 256 ? 0.987 3.295 3.541 1 97 256 GLN A CA 1
ATOM 2028 C C . GLN A 1 256 ? 0.275 2.018 3.977 1 97 256 GLN A C 1
ATOM 2030 O O . GLN A 1 256 ? -0.833 1.731 3.518 1 97 256 GLN A O 1
ATOM 2035 N N . CYS A 1 257 ? 0.897 1.292 4.875 1 97.19 257 CYS A N 1
ATOM 2036 C CA . CYS A 1 257 ? 0.405 -0.034 5.234 1 97.19 257 CYS A CA 1
ATOM 2037 C C . CYS A 1 257 ? -0.936 0.057 5.953 1 97.19 257 CYS A C 1
ATOM 2039 O O . CYS A 1 257 ? -1.858 -0.703 5.652 1 97.19 257 CYS A O 1
ATOM 2041 N N . THR A 1 258 ? -1.055 1.002 6.867 1 97.25 258 THR A N 1
ATOM 2042 C CA . THR A 1 258 ? -2.279 1.124 7.652 1 97.25 258 THR A CA 1
ATOM 2043 C C . THR A 1 258 ? -3.438 1.591 6.777 1 97.25 258 THR A C 1
ATOM 2045 O O . THR A 1 258 ? -4.551 1.074 6.887 1 97.25 258 THR A O 1
ATOM 2048 N N . THR A 1 259 ? -3.137 2.574 5.93 1 98.25 259 THR A N 1
ATOM 2049 C CA . THR A 1 259 ? -4.164 3.076 5.023 1 98.25 259 THR A CA 1
ATOM 2050 C C . THR A 1 259 ? -4.621 1.983 4.062 1 98.25 259 THR A C 1
ATOM 2052 O O . THR A 1 259 ? -5.816 1.835 3.805 1 98.25 259 THR A O 1
ATOM 2055 N N . MET A 1 260 ? -3.668 1.231 3.514 1 98.25 260 MET A N 1
ATOM 2056 C CA . MET A 1 260 ? -3.988 0.116 2.627 1 98.25 260 MET A CA 1
ATOM 2057 C C . MET A 1 260 ? -4.855 -0.917 3.342 1 98.25 260 MET A C 1
ATOM 2059 O O . MET A 1 260 ? -5.832 -1.412 2.777 1 98.25 260 MET A O 1
ATOM 2063 N N . THR A 1 261 ? -4.531 -1.23 4.555 1 97.56 261 THR A N 1
ATOM 2064 C CA . THR A 1 261 ? -5.301 -2.18 5.352 1 97.56 261 THR A CA 1
ATOM 2065 C C . THR A 1 261 ? -6.742 -1.703 5.516 1 97.56 261 THR A C 1
ATOM 2067 O O . THR A 1 261 ? -7.68 -2.492 5.387 1 97.56 261 THR A O 1
ATOM 2070 N N . LEU A 1 262 ? -6.891 -0.43 5.766 1 98.12 262 LEU A N 1
ATOM 2071 C CA . LEU A 1 262 ? -8.227 0.134 5.934 1 98.12 262 LEU A CA 1
ATOM 2072 C C . LEU A 1 262 ? -9.047 -0.014 4.656 1 98.12 262 LEU A C 1
ATOM 2074 O O . LEU A 1 262 ? -10.18 -0.5 4.691 1 98.12 262 LEU A O 1
ATOM 2078 N N . VAL A 1 263 ? -8.5 0.396 3.512 1 98.31 263 VAL A N 1
ATOM 2079 C CA . VAL A 1 263 ? -9.289 0.392 2.283 1 98.31 263 VAL A CA 1
ATOM 2080 C C . VAL A 1 263 ? -9.578 -1.046 1.861 1 98.31 263 VAL A C 1
ATOM 2082 O O . VAL A 1 263 ? -10.641 -1.331 1.301 1 98.31 263 VAL A O 1
ATOM 2085 N N . GLN A 1 264 ? -8.648 -1.967 2.146 1 97 264 GLN A N 1
ATOM 2086 C CA . GLN A 1 264 ? -8.914 -3.373 1.86 1 97 264 GLN A CA 1
ATOM 2087 C C . GLN A 1 264 ? -10.016 -3.92 2.768 1 97 264 GLN A C 1
ATOM 2089 O O . GLN A 1 264 ? -10.852 -4.715 2.33 1 97 264 GLN A O 1
ATOM 2094 N N . THR A 1 265 ? -10.039 -3.516 4.039 1 96.38 265 THR A N 1
ATOM 2095 C CA . THR A 1 265 ? -11.109 -3.889 4.957 1 96.38 265 THR A CA 1
ATOM 2096 C C . THR A 1 265 ? -12.469 -3.428 4.426 1 96.38 265 THR A C 1
ATOM 2098 O O . THR A 1 265 ? -13.438 -4.191 4.43 1 96.38 265 THR A O 1
ATOM 2101 N N . ILE A 1 266 ? -12.5 -2.203 3.936 1 97.31 266 ILE A N 1
ATOM 2102 C CA . ILE A 1 266 ? -13.727 -1.647 3.385 1 97.31 266 ILE A CA 1
ATOM 2103 C C . ILE A 1 266 ? -14.164 -2.467 2.172 1 97.31 266 ILE A C 1
ATOM 2105 O O . ILE A 1 266 ? -15.336 -2.852 2.064 1 97.31 266 ILE A O 1
ATOM 2109 N N . ALA A 1 267 ? -13.273 -2.764 1.267 1 96.38 267 ALA A N 1
ATOM 2110 C CA . ALA A 1 267 ? -13.578 -3.516 0.053 1 96.38 267 ALA A CA 1
ATOM 2111 C C . ALA A 1 267 ? -14.109 -4.906 0.388 1 96.38 267 ALA A C 1
ATOM 2113 O O . ALA A 1 267 ? -15.117 -5.344 -0.167 1 96.38 267 ALA A O 1
ATOM 2114 N N . VAL A 1 268 ? -13.422 -5.586 1.313 1 92.81 268 VAL A N 1
ATOM 2115 C CA . VAL A 1 268 ? -13.828 -6.941 1.671 1 92.81 268 VAL A CA 1
ATOM 2116 C C . VAL A 1 268 ? -15.18 -6.906 2.385 1 92.81 268 VAL A C 1
ATOM 2118 O O . VAL A 1 268 ? -16.016 -7.781 2.178 1 92.81 268 VAL A O 1
ATOM 2121 N N . SER A 1 269 ? -15.375 -5.91 3.268 1 93.31 269 SER A N 1
ATOM 2122 C CA . SER A 1 269 ? -16.656 -5.75 3.932 1 93.31 269 SER A CA 1
ATOM 2123 C C . SER A 1 269 ? -17.797 -5.582 2.92 1 93.31 269 SER A C 1
ATOM 2125 O O . SER A 1 269 ? -18.859 -6.164 3.076 1 93.31 269 SER A O 1
ATOM 2127 N N . LEU A 1 270 ? -17.578 -4.805 1.885 1 94.69 270 LEU A N 1
ATOM 2128 C CA . LEU A 1 270 ? -18.562 -4.602 0.826 1 94.69 270 LEU A CA 1
ATOM 2129 C C . LEU A 1 270 ? -18.828 -5.898 0.068 1 94.69 270 LEU A C 1
ATOM 2131 O O . LEU A 1 270 ? -19.953 -6.195 -0.295 1 94.69 270 LEU A O 1
ATOM 2135 N N . ALA A 1 271 ? -17.734 -6.645 -0.19 1 90.88 271 ALA A N 1
ATOM 2136 C CA . ALA A 1 271 ? -17.875 -7.922 -0.888 1 90.88 271 ALA A CA 1
ATOM 2137 C C . ALA A 1 271 ? -18.766 -8.883 -0.109 1 90.88 271 ALA A C 1
ATOM 2139 O O . ALA A 1 271 ? -19.625 -9.555 -0.69 1 90.88 271 ALA A O 1
ATOM 2140 N N . LEU A 1 272 ? -18.531 -8.898 1.192 1 85.38 272 LEU A N 1
ATOM 2141 C CA . LEU A 1 272 ? -19.312 -9.789 2.051 1 85.38 272 LEU A CA 1
ATOM 2142 C C . LEU A 1 272 ? -20.766 -9.352 2.123 1 85.38 272 LEU A C 1
ATOM 2144 O O . LEU A 1 272 ? -21.672 -10.195 2.162 1 85.38 272 LEU A O 1
ATOM 2148 N N . ARG A 1 273 ? -20.938 -8.102 2.113 1 85.88 273 ARG A N 1
ATOM 2149 C CA . ARG A 1 273 ? -22.297 -7.562 2.125 1 85.88 273 ARG A CA 1
ATOM 2150 C C . ARG A 1 273 ? -23.031 -7.918 0.841 1 85.88 273 ARG A C 1
ATOM 2152 O O . ARG A 1 273 ? -24.234 -8.234 0.873 1 85.88 273 ARG A O 1
ATOM 2159 N N . LYS A 1 274 ? -22.391 -7.875 -0.209 1 83.75 274 LYS A N 1
ATOM 2160 C CA . LYS A 1 274 ? -23 -8.188 -1.502 1 83.75 274 LYS A CA 1
ATOM 2161 C C . LYS A 1 274 ? -23.297 -9.68 -1.622 1 83.75 274 LYS A C 1
ATOM 2163 O O . LYS A 1 274 ? -24.234 -10.07 -2.33 1 83.75 274 LYS A O 1
ATOM 2168 N N . ALA A 1 275 ? -22.484 -10.484 -0.995 1 76.94 275 ALA A N 1
ATOM 2169 C CA . ALA A 1 275 ? -22.641 -11.93 -1.063 1 76.94 275 ALA A CA 1
ATOM 2170 C C . ALA A 1 275 ? -23.781 -12.391 -0.162 1 76.94 275 ALA A C 1
ATOM 2172 O O . ALA A 1 275 ? -24.25 -13.531 -0.277 1 76.94 275 ALA A O 1
ATOM 2173 N N . SER A 1 276 ? -24.234 -11.586 0.761 1 67.62 276 SER A N 1
ATOM 2174 C CA . SER A 1 276 ? -25.344 -11.93 1.635 1 67.62 276 SER A CA 1
ATOM 2175 C C . SER A 1 276 ? -26.688 -11.547 1.002 1 67.62 276 SER A C 1
ATOM 2177 O O . SER A 1 276 ? -27.672 -12.258 1.162 1 67.62 276 SER A O 1
ATOM 2179 N N . MET B 1 1 ? -6.895 -13.562 -23.047 1 38.12 1 MET B N 1
ATOM 2180 C CA . MET B 1 1 ? -5.66 -14.328 -22.922 1 38.12 1 MET B CA 1
ATOM 2181 C C . MET B 1 1 ? -5.496 -14.875 -21.5 1 38.12 1 MET B C 1
ATOM 2183 O O . MET B 1 1 ? -5.68 -14.141 -20.531 1 38.12 1 MET B O 1
ATOM 2187 N N . ASN B 1 2 ? -5.523 -16.203 -21.312 1 49.78 2 ASN B N 1
ATOM 2188 C CA . ASN B 1 2 ? -5.625 -16.922 -20.047 1 49.78 2 ASN B CA 1
ATOM 2189 C C . ASN B 1 2 ? -4.43 -16.625 -19.141 1 49.78 2 ASN B C 1
ATOM 2191 O O . ASN B 1 2 ? -3.281 -16.828 -19.531 1 49.78 2 ASN B O 1
ATOM 2195 N N . GLU B 1 3 ? -4.57 -15.75 -18.109 1 60.75 3 GLU B N 1
ATOM 2196 C CA . GLU B 1 3 ? -3.521 -15.445 -17.156 1 60.75 3 GLU B CA 1
ATOM 2197 C C . GLU B 1 3 ? -2.949 -16.719 -16.531 1 60.75 3 GLU B C 1
ATOM 2199 O O . GLU B 1 3 ? -3.684 -17.672 -16.281 1 60.75 3 GLU B O 1
ATOM 2204 N N . GLU B 1 4 ? -1.661 -16.828 -16.703 1 72.69 4 GLU B N 1
ATOM 2205 C CA . GLU B 1 4 ? -0.96 -17.969 -16.109 1 72.69 4 GLU B CA 1
ATOM 2206 C C . GLU B 1 4 ? -1.019 -17.938 -14.586 1 72.69 4 GLU B C 1
ATOM 2208 O O . GLU B 1 4 ? -0.783 -16.891 -13.977 1 72.69 4 GLU B O 1
ATOM 2213 N N . THR B 1 5 ? -1.541 -19.047 -14.016 1 78.25 5 THR B N 1
ATOM 2214 C CA . THR B 1 5 ? -1.613 -19.141 -12.562 1 78.25 5 THR B CA 1
ATOM 2215 C C . THR B 1 5 ? -0.408 -19.891 -12.008 1 78.25 5 THR B C 1
ATOM 2217 O O . THR B 1 5 ? 0.328 -20.531 -12.75 1 78.25 5 THR B O 1
ATOM 2220 N N . GLN B 1 6 ? -0.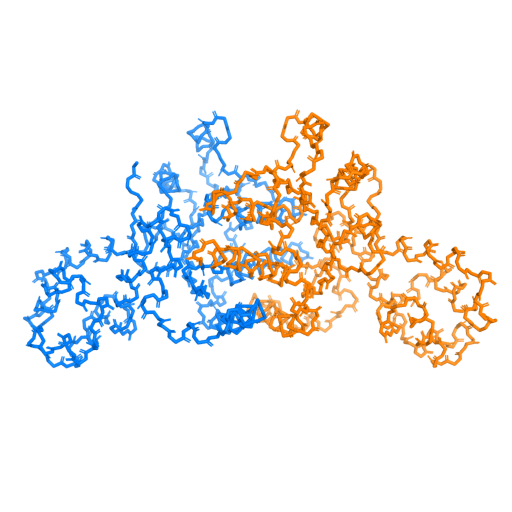174 -19.656 -10.812 1 79.62 6 GLN B N 1
ATOM 2221 C CA . GLN B 1 6 ? 0.864 -20.422 -10.125 1 79.62 6 GLN B CA 1
ATOM 2222 C C . GLN B 1 6 ? 0.601 -21.922 -10.227 1 79.62 6 GLN B C 1
ATOM 2224 O O . GLN B 1 6 ? 1.537 -22.703 -10.352 1 79.62 6 GLN B O 1
ATOM 2229 N N . LEU B 1 7 ? -0.709 -22.188 -10.195 1 84.44 7 LEU B N 1
ATOM 2230 C CA . LEU B 1 7 ? -1.045 -23.609 -10.289 1 84.44 7 LEU B CA 1
ATOM 2231 C C . LEU B 1 7 ? -0.666 -24.172 -11.656 1 84.44 7 LEU B C 1
ATOM 2233 O O . LEU B 1 7 ? -0.084 -25.25 -11.742 1 84.44 7 LEU B O 1
ATOM 2237 N N . THR B 1 8 ? -0.965 -23.344 -12.68 1 83.44 8 THR B N 1
ATOM 2238 C CA . THR B 1 8 ? -0.634 -23.781 -14.031 1 83.44 8 THR B CA 1
ATOM 2239 C C . THR B 1 8 ? 0.874 -23.969 -14.188 1 83.44 8 THR B C 1
ATOM 2241 O O . THR B 1 8 ? 1.327 -24.938 -14.812 1 83.44 8 THR B O 1
ATOM 2244 N N . HIS B 1 9 ? 1.57 -23.141 -13.625 1 82.81 9 HIS B N 1
ATOM 2245 C CA . HIS B 1 9 ? 3.023 -23.234 -13.68 1 82.81 9 HIS B CA 1
ATOM 2246 C C . HIS B 1 9 ? 3.52 -24.453 -12.898 1 82.81 9 HIS B C 1
ATOM 2248 O O . HIS B 1 9 ? 4.383 -25.188 -13.375 1 82.81 9 HIS B O 1
ATOM 2254 N N . PHE B 1 10 ? 3.008 -24.656 -11.758 1 88.56 10 PHE B N 1
ATOM 2255 C CA . PHE B 1 10 ? 3.348 -25.797 -10.922 1 88.56 10 PHE B CA 1
ATOM 2256 C C . PHE B 1 10 ? 3.045 -27.109 -11.656 1 88.56 10 PHE B C 1
ATOM 2258 O O . PHE B 1 10 ? 3.898 -27.984 -11.742 1 88.56 10 PHE B O 1
ATOM 2265 N N . GLN B 1 11 ? 1.908 -27.078 -12.234 1 89.56 11 GLN B N 1
ATOM 2266 C CA . GLN B 1 11 ? 1.496 -28.297 -12.93 1 89.56 11 GLN B CA 1
ATOM 2267 C C . GLN B 1 11 ? 2.391 -28.562 -14.141 1 89.56 11 GLN B C 1
ATOM 2269 O O . GLN B 1 11 ? 2.74 -29.719 -14.414 1 89.56 11 GLN B O 1
ATOM 2274 N N . ASN B 1 12 ? 2.752 -27.5 -14.75 1 87.19 12 ASN B N 1
ATOM 2275 C CA . ASN B 1 12 ? 3.662 -27.641 -15.883 1 87.19 12 ASN B CA 1
ATOM 2276 C C . ASN B 1 12 ? 5.039 -28.125 -15.445 1 87.19 12 ASN B C 1
ATOM 2278 O O . ASN B 1 12 ? 5.656 -28.953 -16.125 1 87.19 12 ASN B O 1
ATOM 2282 N N . GLU B 1 13 ? 5.52 -27.688 -14.359 1 88.75 13 GLU B N 1
ATOM 2283 C CA . GLU B 1 13 ? 6.793 -28.141 -13.812 1 88.75 13 GLU B CA 1
ATOM 2284 C C . GLU B 1 13 ? 6.727 -29.609 -13.406 1 88.75 13 GLU B C 1
ATOM 2286 O O . GLU B 1 13 ? 7.672 -30.375 -13.625 1 88.75 13 GLU B O 1
ATOM 2291 N N . VAL B 1 14 ? 5.645 -29.969 -12.797 1 91.81 14 VAL B N 1
ATOM 2292 C CA . VAL B 1 14 ? 5.441 -31.359 -12.391 1 91.81 14 VAL B CA 1
ATOM 2293 C C . VAL B 1 14 ? 5.453 -32.25 -13.617 1 91.81 14 VAL B C 1
ATOM 2295 O O . VAL B 1 14 ? 6.102 -33.312 -13.617 1 91.81 14 VAL B O 1
ATOM 2298 N N . ARG B 1 15 ? 4.84 -31.781 -14.648 1 89.56 15 ARG B N 1
ATOM 2299 C CA . ARG B 1 15 ? 4.789 -32.562 -15.883 1 89.56 15 ARG B CA 1
ATOM 2300 C C . ARG B 1 15 ? 6.172 -32.688 -16.516 1 89.56 15 ARG B C 1
ATOM 2302 O O . ARG B 1 15 ? 6.543 -33.75 -17 1 89.56 15 ARG B O 1
ATOM 2309 N N . LYS B 1 16 ? 6.824 -31.641 -16.469 1 90.19 16 LYS B N 1
ATOM 2310 C CA . LYS B 1 16 ? 8.164 -31.594 -17.047 1 90.19 16 LYS B CA 1
ATOM 2311 C C . LYS B 1 16 ? 9.109 -32.531 -16.312 1 90.19 16 LYS B C 1
ATOM 2313 O O . LYS B 1 16 ? 9.961 -33.188 -16.922 1 90.19 16 LYS B O 1
ATOM 2318 N N . GLN B 1 17 ? 8.977 -32.688 -15.016 1 92.5 17 GLN B N 1
ATOM 2319 C CA . GLN B 1 17 ? 9.906 -33.469 -14.195 1 92.5 17 GLN B CA 1
ATOM 2320 C C . GLN B 1 17 ? 9.359 -34.875 -13.898 1 92.5 17 GLN B C 1
ATOM 2322 O O . GLN B 1 17 ? 10 -35.656 -13.203 1 92.5 17 GLN B O 1
ATOM 2327 N N . TYR B 1 18 ? 8.297 -35.188 -14.438 1 90.81 18 TYR B N 1
ATOM 2328 C CA . TYR B 1 18 ? 7.566 -36.406 -14.078 1 90.81 18 TYR B CA 1
ATOM 2329 C C . TYR B 1 18 ? 8.438 -37.625 -14.25 1 90.81 18 TYR B C 1
ATOM 2331 O O . TYR B 1 18 ? 8.516 -38.5 -13.359 1 90.81 18 TYR B O 1
ATOM 2339 N N . ASP B 1 19 ? 9.211 -37.688 -15.328 1 92.38 19 ASP B N 1
ATOM 2340 C CA . ASP B 1 19 ? 9.969 -38.875 -15.664 1 92.38 19 ASP B CA 1
ATOM 2341 C C . ASP B 1 19 ? 11.164 -39.062 -14.727 1 92.38 19 ASP B C 1
ATOM 2343 O O . ASP B 1 19 ? 11.672 -40.156 -14.562 1 92.38 19 ASP B O 1
ATOM 2347 N N . SER B 1 20 ? 11.547 -37.938 -14.109 1 94.62 20 SER B N 1
ATOM 2348 C CA . SER B 1 20 ? 12.711 -38 -13.227 1 94.62 20 SER B CA 1
ATOM 2349 C C . SER B 1 20 ? 12.289 -38.281 -11.789 1 94.62 20 SER B C 1
ATOM 2351 O O . SER B 1 20 ? 13.133 -38.562 -10.938 1 94.62 20 SER B O 1
ATOM 2353 N N . LEU B 1 21 ? 11.031 -38.312 -11.523 1 95 21 LEU B N 1
ATOM 2354 C CA . LEU B 1 21 ? 10.539 -38.531 -10.172 1 95 21 LEU B CA 1
ATOM 2355 C C . LEU B 1 21 ? 10.609 -40 -9.789 1 95 21 LEU B C 1
ATOM 2357 O O . LEU B 1 21 ? 10.586 -40.875 -10.664 1 95 21 LEU B O 1
ATOM 2361 N N . SER B 1 22 ? 10.805 -40.312 -8.5 1 95 22 SER B N 1
ATOM 2362 C CA . SER B 1 22 ? 10.695 -41.688 -7.992 1 95 22 SER B CA 1
ATOM 2363 C C . SER B 1 22 ? 9.281 -42.219 -8.172 1 95 22 SER B C 1
ATOM 2365 O O . SER B 1 22 ? 8.352 -41.469 -8.445 1 95 22 SER B O 1
ATOM 2367 N N . LYS B 1 23 ? 9.109 -43.531 -8.016 1 93.94 23 LYS B N 1
ATOM 2368 C CA . LYS B 1 23 ? 7.824 -44.188 -8.203 1 93.94 23 LYS B CA 1
ATOM 2369 C C . LYS B 1 23 ? 6.754 -43.594 -7.289 1 93.94 23 LYS B C 1
ATOM 2371 O O . LYS B 1 23 ? 5.648 -43.312 -7.738 1 93.94 23 LYS B O 1
ATOM 2376 N N . ARG B 1 24 ? 7.145 -43.344 -6.094 1 94.31 24 ARG B N 1
ATOM 2377 C CA . ARG B 1 24 ? 6.191 -42.844 -5.121 1 94.31 24 ARG B CA 1
ATOM 2378 C C . ARG B 1 24 ? 5.824 -41.375 -5.426 1 94.31 24 ARG B C 1
ATOM 2380 O O . ARG B 1 24 ? 4.664 -41 -5.277 1 94.31 24 ARG B O 1
ATOM 2387 N N . LEU B 1 25 ? 6.758 -40.625 -5.82 1 96.5 25 LEU B N 1
ATOM 2388 C CA . LEU B 1 25 ? 6.496 -39.219 -6.152 1 96.5 25 LEU B CA 1
ATOM 2389 C C . LEU B 1 25 ? 5.66 -39.094 -7.422 1 96.5 25 LEU B C 1
ATOM 2391 O O . LEU B 1 25 ? 4.84 -38.188 -7.559 1 96.5 25 LEU B O 1
ATOM 2395 N N . LYS B 1 26 ? 5.836 -40.062 -8.297 1 94.62 26 LYS B N 1
ATOM 2396 C CA . LYS B 1 26 ? 4.996 -40.125 -9.492 1 94.62 26 LYS B CA 1
ATOM 2397 C C . LYS B 1 26 ? 3.535 -40.375 -9.125 1 94.62 26 LYS B C 1
ATOM 2399 O O . LYS B 1 26 ? 2.633 -39.812 -9.742 1 94.62 26 LYS B O 1
ATOM 2404 N N . GLN B 1 27 ? 3.348 -41.156 -8.188 1 94.44 27 GLN B N 1
ATOM 2405 C CA . GLN B 1 27 ? 1.994 -41.406 -7.719 1 94.44 27 GLN B CA 1
ATOM 2406 C C . GLN B 1 27 ? 1.326 -40.156 -7.203 1 94.44 27 GLN B C 1
ATOM 2408 O O . GLN B 1 27 ? 0.161 -39.875 -7.508 1 94.44 27 GLN B O 1
ATOM 2413 N N . VAL B 1 28 ? 2.043 -39.406 -6.457 1 96.19 28 VAL B N 1
ATOM 2414 C CA . VAL B 1 28 ? 1.532 -38.125 -5.93 1 96.19 28 VAL B CA 1
ATOM 2415 C C . VAL B 1 28 ? 1.265 -37.156 -7.078 1 96.19 28 VAL B C 1
ATOM 2417 O O . VAL B 1 28 ? 0.206 -36.531 -7.133 1 96.19 28 VAL B O 1
ATOM 2420 N N . ALA B 1 29 ? 2.217 -37.062 -7.98 1 94.94 29 ALA B N 1
ATOM 2421 C CA . ALA B 1 29 ? 2.1 -36.188 -9.133 1 94.94 29 ALA B CA 1
ATOM 2422 C C . ALA B 1 29 ? 0.842 -36.469 -9.938 1 94.94 29 ALA B C 1
ATOM 2424 O O . ALA B 1 29 ? 0.061 -35.594 -10.25 1 94.94 29 ALA B O 1
ATOM 2425 N N . GLN B 1 30 ? 0.679 -37.781 -10.195 1 91.62 30 GLN B N 1
ATOM 2426 C CA . GLN B 1 30 ? -0.491 -38.219 -10.953 1 91.62 30 GLN B CA 1
ATOM 2427 C C . GLN B 1 30 ? -1.782 -37.844 -10.219 1 91.62 30 GLN B C 1
ATOM 2429 O O . GLN B 1 30 ? -2.727 -37.344 -10.828 1 91.62 30 GLN B O 1
ATOM 2434 N N . TYR B 1 31 ? -1.787 -38 -8.984 1 93.81 31 TYR B N 1
ATOM 2435 C CA . TYR B 1 31 ? -3 -37.781 -8.211 1 93.81 31 TYR B CA 1
ATOM 2436 C C . TYR B 1 31 ? -3.365 -36.312 -8.203 1 93.81 31 TYR B C 1
ATOM 2438 O O . TYR B 1 31 ? -4.516 -35.938 -8.461 1 93.81 31 TYR B O 1
ATOM 2446 N N . ILE B 1 32 ? -2.359 -35.469 -7.91 1 92.94 32 ILE B N 1
ATOM 2447 C CA . ILE B 1 32 ? -2.689 -34.062 -7.723 1 92.94 32 ILE B CA 1
ATOM 2448 C C . ILE B 1 32 ? -3.041 -33.406 -9.062 1 92.94 32 ILE B C 1
ATOM 2450 O O . ILE B 1 32 ? -3.844 -32.469 -9.125 1 92.94 32 ILE B O 1
ATOM 2454 N N . LEU B 1 33 ? -2.488 -34 -10.141 1 90.25 33 LEU B N 1
ATOM 2455 C CA . LEU B 1 33 ? -2.803 -33.5 -11.477 1 90.25 33 LEU B CA 1
ATOM 2456 C C . LEU B 1 33 ? -4.203 -33.938 -11.898 1 90.25 33 LEU B C 1
ATOM 2458 O O . LEU B 1 33 ? -4.898 -33.188 -12.602 1 90.25 33 LEU B O 1
ATOM 2462 N N . ASP B 1 34 ? -4.672 -35.094 -11.344 1 87.38 34 ASP B N 1
ATOM 2463 C CA . ASP B 1 34 ? -5.93 -35.688 -11.789 1 87.38 34 ASP B CA 1
ATOM 2464 C C . ASP B 1 34 ? -7.07 -35.344 -10.828 1 87.38 34 ASP B C 1
ATOM 2466 O O . ASP B 1 34 ? -8.242 -35.469 -11.18 1 87.38 34 ASP B O 1
ATOM 2470 N N . ASN B 1 35 ? -6.758 -34.906 -9.648 1 88.06 35 ASN B N 1
ATOM 2471 C CA . ASN B 1 35 ? -7.785 -34.781 -8.625 1 88.06 35 ASN B CA 1
ATOM 2472 C C . ASN B 1 35 ? -7.695 -33.406 -7.91 1 88.06 35 ASN B C 1
ATOM 2474 O O . ASN B 1 35 ? -7.605 -33.375 -6.684 1 88.06 35 ASN B O 1
ATOM 2478 N N . GLY B 1 36 ? -7.828 -32.375 -8.68 1 87.69 36 GLY B N 1
ATOM 2479 C CA . GLY B 1 36 ? -7.715 -31.047 -8.141 1 87.69 36 GLY B CA 1
ATOM 2480 C C . GLY B 1 36 ? -8.719 -30.766 -7.035 1 87.69 36 GLY B C 1
ATOM 2481 O O . GLY B 1 36 ? -8.383 -30.141 -6.023 1 87.69 36 GLY B O 1
ATOM 2482 N N . ASP B 1 37 ? -9.953 -31.25 -7.191 1 81.69 37 ASP B N 1
ATOM 2483 C CA . ASP B 1 37 ? -11.008 -31.031 -6.199 1 81.69 37 ASP B CA 1
ATOM 2484 C C . ASP B 1 37 ? -10.641 -31.688 -4.867 1 81.69 37 ASP B C 1
ATOM 2486 O O . ASP B 1 37 ? -10.844 -31.094 -3.807 1 81.69 37 ASP B O 1
ATOM 2490 N N . SER B 1 38 ? -10.188 -32.812 -4.988 1 86.38 38 SER B N 1
ATOM 2491 C CA . SER B 1 38 ? -9.758 -33.531 -3.779 1 86.38 38 SER B CA 1
ATOM 2492 C C . SER B 1 38 ? -8.648 -32.75 -3.07 1 86.38 38 SER B C 1
ATOM 2494 O O . SER B 1 38 ? -8.656 -32.625 -1.844 1 86.38 38 SER B O 1
ATOM 2496 N N . VAL B 1 39 ? -7.754 -32.219 -3.795 1 90.38 39 VAL B N 1
ATOM 2497 C CA . VAL B 1 39 ? -6.629 -31.484 -3.221 1 90.38 39 VAL B CA 1
ATOM 2498 C C . VAL B 1 39 ? -7.141 -30.25 -2.467 1 90.38 39 VAL B C 1
ATOM 2500 O O . VAL B 1 39 ? -6.617 -29.906 -1.404 1 90.38 39 VAL B O 1
ATOM 2503 N N . ILE B 1 40 ? -8.172 -29.75 -2.99 1 84.94 40 ILE B N 1
ATOM 2504 C CA . ILE B 1 40 ? -8.727 -28.547 -2.41 1 84.94 40 ILE B CA 1
ATOM 2505 C C . ILE B 1 40 ? -9.469 -28.875 -1.119 1 84.94 40 ILE B C 1
ATOM 2507 O O . ILE B 1 40 ? -9.312 -28.188 -0.106 1 84.94 40 ILE B O 1
ATOM 2511 N N . PHE B 1 41 ? -10.188 -29.938 -1.065 1 83.56 41 PHE B N 1
ATOM 2512 C CA . PHE B 1 41 ? -11.203 -30.094 -0.032 1 83.56 41 PHE B CA 1
ATOM 2513 C C . PHE B 1 41 ? -10.805 -31.172 0.963 1 83.56 41 PHE B C 1
ATOM 2515 O O . PHE B 1 41 ? -11.211 -31.141 2.125 1 83.56 41 PHE B O 1
ATOM 2522 N N . ASP B 1 42 ? -10.008 -32.125 0.586 1 86.88 42 ASP B N 1
ATOM 2523 C CA . ASP B 1 42 ? -9.695 -33.25 1.459 1 86.88 42 ASP B CA 1
ATOM 2524 C C . ASP B 1 42 ? -8.547 -32.906 2.406 1 86.88 42 ASP B C 1
ATOM 2526 O O . ASP B 1 42 ? -7.754 -32 2.129 1 86.88 42 ASP B O 1
ATOM 2530 N N . THR B 1 43 ? -8.469 -33.594 3.539 1 89.88 43 THR B N 1
ATOM 2531 C CA . THR B 1 43 ? -7.336 -33.469 4.449 1 89.88 43 THR B CA 1
ATOM 2532 C C . THR B 1 43 ? -6.105 -34.156 3.869 1 89.88 43 THR B C 1
ATOM 2534 O O . THR B 1 43 ? -6.223 -35 2.951 1 89.88 43 THR B O 1
ATOM 2537 N N . VAL B 1 44 ? -4.98 -33.812 4.445 1 91.88 44 VAL B N 1
ATOM 2538 C CA . VAL B 1 44 ? -3.725 -34.406 3.996 1 91.88 44 VAL B CA 1
ATOM 2539 C C . VAL B 1 44 ? -3.775 -35.938 4.164 1 91.88 44 VAL B C 1
ATOM 2541 O O . VAL B 1 44 ? -3.32 -36.688 3.293 1 91.88 44 VAL B O 1
ATOM 2544 N N . SER B 1 45 ? -4.383 -36.344 5.281 1 93.06 45 SER B N 1
ATOM 2545 C CA . SER B 1 45 ? -4.508 -37.75 5.543 1 93.06 45 SER B CA 1
ATOM 2546 C C . SER B 1 45 ? -5.383 -38.438 4.5 1 93.06 45 SER B C 1
ATOM 2548 O O . SER B 1 45 ? -5.047 -39.531 4.012 1 93.06 45 SER B O 1
ATOM 2550 N N . GLU B 1 46 ? -6.418 -37.812 4.086 1 94.12 46 GLU B N 1
ATOM 2551 C CA . GLU B 1 46 ? -7.324 -38.375 3.086 1 94.12 46 GLU B CA 1
ATOM 2552 C C . GLU B 1 46 ? -6.664 -38.406 1.711 1 94.12 46 GLU B C 1
ATOM 2554 O O . GLU B 1 46 ? -6.824 -39.406 0.978 1 94.12 46 GLU B O 1
ATOM 2559 N N . ILE B 1 47 ? -5.922 -37.406 1.425 1 95.25 47 ILE B N 1
ATOM 2560 C CA . ILE B 1 47 ? -5.23 -37.344 0.141 1 95.25 47 ILE B CA 1
ATOM 2561 C C . ILE B 1 47 ? -4.168 -38.438 0.062 1 95.25 47 ILE B C 1
ATOM 2563 O O . ILE B 1 47 ? -4.031 -39.094 -0.967 1 95.25 47 ILE B O 1
ATOM 2567 N N . ALA B 1 48 ? -3.457 -38.656 1.12 1 95.75 48 ALA B N 1
ATOM 2568 C CA . ALA B 1 48 ? -2.445 -39.688 1.18 1 95.75 48 ALA B CA 1
ATOM 2569 C C . ALA B 1 48 ? -3.066 -41.062 0.95 1 95.75 48 ALA B C 1
ATOM 2571 O O . ALA B 1 48 ? -2.527 -41.875 0.198 1 95.75 48 ALA B O 1
ATOM 2572 N N . GLU B 1 49 ? -4.199 -41.25 1.56 1 95.25 49 GLU B N 1
ATOM 2573 C CA . GLU B 1 49 ? -4.91 -42.531 1.422 1 95.25 49 GLU B CA 1
ATOM 2574 C C . GLU B 1 49 ? -5.375 -42.75 -0.015 1 95.25 49 GLU B C 1
ATOM 2576 O O . GLU B 1 49 ? -5.18 -43.844 -0.58 1 95.25 49 GLU B O 1
ATOM 2581 N N . LYS B 1 50 ? -5.848 -41.75 -0.625 1 94.38 50 LYS B N 1
ATOM 2582 C CA . LYS B 1 50 ? -6.395 -41.844 -1.976 1 94.38 50 LYS B CA 1
ATOM 2583 C C . LYS B 1 50 ? -5.281 -42 -3.01 1 94.38 50 LYS B C 1
ATOM 2585 O O . LYS B 1 50 ? -5.449 -42.688 -4.02 1 94.38 50 LYS B O 1
ATOM 2590 N N . ALA B 1 51 ? -4.211 -41.375 -2.746 1 94.62 51 ALA B N 1
ATOM 2591 C CA . ALA B 1 51 ? -3.057 -41.469 -3.637 1 94.62 51 ALA B CA 1
ATOM 2592 C C . ALA B 1 51 ? -2.248 -42.719 -3.367 1 94.62 51 ALA B C 1
ATOM 2594 O O . ALA B 1 51 ? -1.29 -43.031 -4.086 1 94.62 51 ALA B O 1
ATOM 2595 N N . GLN B 1 52 ? -2.555 -43.406 -2.312 1 94.75 52 GLN B N 1
ATOM 2596 C CA . GLN B 1 52 ? -1.934 -44.656 -1.921 1 94.75 52 GLN B CA 1
ATOM 2597 C C . GLN B 1 52 ? -0.45 -44.469 -1.619 1 94.75 52 GLN B C 1
ATOM 2599 O O . GLN B 1 52 ? 0.39 -45.219 -2.115 1 94.75 52 GLN B O 1
ATOM 2604 N N . VAL B 1 53 ? -0.197 -43.438 -0.897 1 96.31 53 VAL B N 1
ATOM 2605 C CA . VAL B 1 53 ? 1.158 -43.156 -0.426 1 96.31 53 VAL B CA 1
ATOM 2606 C C . VAL B 1 53 ? 1.125 -42.781 1.052 1 96.31 53 VAL B C 1
ATOM 2608 O O . VAL B 1 53 ? 0.09 -42.344 1.563 1 96.31 53 VAL B O 1
ATOM 2611 N N . PRO B 1 54 ? 2.258 -43 1.77 1 94.19 54 PRO B N 1
ATOM 2612 C CA . PRO B 1 54 ? 2.33 -42.469 3.129 1 94.19 54 PRO B CA 1
ATOM 2613 C C . PRO B 1 54 ? 2.262 -40.938 3.162 1 94.19 54 PRO B C 1
ATOM 2615 O O . PRO B 1 54 ? 2.725 -40.281 2.23 1 94.19 54 PRO B O 1
ATOM 2618 N N . PRO B 1 55 ? 1.653 -40.375 4.262 1 94.12 55 PRO B N 1
ATOM 2619 C CA . PRO B 1 55 ? 1.587 -38.906 4.387 1 94.12 55 PRO B CA 1
ATOM 2620 C C . PRO B 1 55 ? 2.951 -38.25 4.242 1 94.12 55 PRO B C 1
ATOM 2622 O O . PRO B 1 55 ? 3.049 -37.156 3.699 1 94.12 55 PRO B O 1
ATOM 2625 N N . SER B 1 56 ? 4.008 -38.969 4.613 1 94.56 56 SER B N 1
ATOM 2626 C CA . SER B 1 56 ? 5.359 -38.438 4.52 1 94.56 56 SER B CA 1
ATOM 2627 C C . SER B 1 56 ? 5.77 -38.219 3.064 1 94.56 56 SER B C 1
ATOM 2629 O O . SER B 1 56 ? 6.562 -37.344 2.758 1 94.56 56 SER B O 1
ATOM 2631 N N . THR B 1 57 ? 5.215 -38.938 2.184 1 95.88 57 THR B N 1
ATOM 2632 C CA . THR B 1 57 ? 5.516 -38.844 0.761 1 95.88 57 THR B CA 1
ATOM 2633 C C . THR B 1 57 ? 4.945 -37.531 0.179 1 95.88 57 THR B C 1
ATOM 2635 O O . THR B 1 57 ? 5.539 -36.938 -0.723 1 95.88 57 THR B O 1
ATOM 2638 N N . LEU B 1 58 ? 3.844 -37.062 0.717 1 96.25 58 LEU B N 1
ATOM 2639 C CA . LEU B 1 58 ? 3.26 -35.812 0.275 1 96.25 58 LEU B CA 1
ATOM 2640 C C . LEU B 1 58 ? 4.176 -34.625 0.61 1 96.25 58 LEU B C 1
ATOM 2642 O O . LEU B 1 58 ? 4.355 -33.719 -0.206 1 96.25 58 LEU B O 1
ATOM 2646 N N . ILE B 1 59 ? 4.758 -34.781 1.74 1 94.38 59 ILE B N 1
ATOM 2647 C CA . ILE B 1 59 ? 5.672 -33.719 2.184 1 94.38 59 ILE B CA 1
ATOM 2648 C C . ILE B 1 59 ? 6.93 -33.719 1.319 1 94.38 59 ILE B C 1
ATOM 2650 O O . ILE B 1 59 ? 7.406 -32.688 0.892 1 94.38 59 ILE B O 1
ATOM 2654 N N . ARG B 1 60 ? 7.449 -34.875 1.057 1 94.38 60 ARG B N 1
ATOM 2655 C CA . ARG B 1 60 ? 8.633 -35 0.212 1 94.38 60 ARG B CA 1
ATOM 2656 C C . ARG B 1 60 ? 8.359 -34.5 -1.199 1 94.38 60 ARG B C 1
ATOM 2658 O O . ARG B 1 60 ? 9.242 -33.906 -1.841 1 94.38 60 ARG B O 1
ATOM 2665 N N . PHE B 1 61 ? 7.152 -34.719 -1.658 1 95.56 61 PHE B N 1
ATOM 2666 C CA . PHE B 1 61 ? 6.762 -34.25 -2.979 1 95.56 61 PHE B CA 1
ATOM 2667 C C . PHE B 1 61 ? 6.785 -32.719 -3.025 1 95.56 61 PHE B C 1
ATOM 2669 O O . PHE B 1 61 ? 7.344 -32.125 -3.953 1 95.56 61 PHE B O 1
ATOM 2676 N N . ALA B 1 62 ? 6.199 -32.125 -2.002 1 94.31 62 ALA B N 1
ATOM 2677 C CA . ALA B 1 62 ? 6.199 -30.672 -1.931 1 94.31 62 ALA B CA 1
ATOM 2678 C C . ALA B 1 62 ? 7.625 -30.125 -1.922 1 94.31 62 ALA B C 1
ATOM 2680 O O . ALA B 1 62 ? 7.945 -29.188 -2.668 1 94.31 62 ALA B O 1
ATOM 2681 N N . ASN B 1 63 ? 8.477 -30.781 -1.191 1 92.31 63 ASN B N 1
ATOM 2682 C CA . ASN B 1 63 ? 9.859 -30.328 -1.064 1 92.31 63 ASN B CA 1
ATOM 2683 C C . ASN B 1 63 ? 10.617 -30.5 -2.379 1 92.31 63 ASN B C 1
ATOM 2685 O O . ASN B 1 63 ? 11.484 -29.672 -2.701 1 92.31 63 ASN B O 1
ATOM 2689 N N . ALA B 1 64 ? 10.32 -31.453 -3.064 1 92.06 64 ALA B N 1
ATOM 2690 C CA . ALA B 1 64 ? 10.961 -31.719 -4.348 1 92.06 64 ALA B CA 1
ATOM 2691 C C . ALA B 1 64 ? 10.711 -30.578 -5.336 1 92.06 64 ALA B C 1
ATOM 2693 O O . ALA B 1 64 ? 11.5 -30.359 -6.258 1 92.06 64 ALA B O 1
ATOM 2694 N N . PHE B 1 65 ? 9.68 -29.906 -5.082 1 91.06 65 PHE B N 1
ATOM 2695 C CA . PHE B 1 65 ? 9.352 -28.797 -5.984 1 91.06 65 PHE B CA 1
ATOM 2696 C C . PHE B 1 65 ? 9.547 -27.453 -5.293 1 91.06 65 PHE B C 1
ATOM 2698 O O . PHE B 1 65 ? 8.93 -26.453 -5.68 1 91.06 65 PHE B O 1
ATOM 2705 N N . GLY B 1 66 ? 10.258 -27.5 -4.215 1 85.12 66 GLY B N 1
ATOM 2706 C CA . GLY B 1 66 ? 10.703 -26.281 -3.566 1 85.12 66 GLY B CA 1
ATOM 2707 C C . GLY B 1 66 ? 9.664 -25.688 -2.637 1 85.12 66 GLY B C 1
ATOM 2708 O O . GLY B 1 66 ? 9.711 -24.484 -2.332 1 85.12 66 GLY B O 1
ATOM 2709 N N . LEU B 1 67 ? 8.688 -26.5 -2.246 1 88.88 67 LEU B N 1
ATOM 2710 C CA . LEU B 1 67 ? 7.656 -26.016 -1.337 1 88.88 67 LEU B CA 1
ATOM 2711 C C . LEU B 1 67 ? 7.879 -26.562 0.072 1 88.88 67 LEU B C 1
ATOM 2713 O O . LEU B 1 67 ? 8.578 -27.562 0.254 1 88.88 67 LEU B O 1
ATOM 2717 N N . SER B 1 68 ? 7.363 -25.906 1.055 1 84.5 68 SER B N 1
ATOM 2718 C CA . SER B 1 68 ? 7.656 -26.219 2.447 1 84.5 68 SER B CA 1
ATOM 2719 C C . SER B 1 68 ? 6.832 -27.406 2.926 1 84.5 68 SER B C 1
ATOM 2721 O O . SER B 1 68 ? 7.23 -28.109 3.857 1 84.5 68 SER B O 1
ATOM 2723 N N . GLY B 1 69 ? 5.734 -27.609 2.338 1 89 69 GLY B N 1
ATOM 2724 C CA . GLY B 1 69 ? 4.844 -28.688 2.732 1 89 69 GLY B CA 1
ATOM 2725 C C . GLY B 1 69 ? 3.678 -28.875 1.781 1 89 69 GLY B C 1
ATOM 2726 O O . GLY B 1 69 ? 3.523 -28.125 0.822 1 89 69 GLY B O 1
ATOM 2727 N N . PHE B 1 70 ? 2.906 -29.875 2.098 1 92.19 70 PHE B N 1
ATOM 2728 C CA . PHE B 1 70 ? 1.818 -30.203 1.184 1 92.19 70 PHE B CA 1
ATOM 2729 C C . PHE B 1 70 ? 0.71 -29.156 1.263 1 92.19 70 PHE B C 1
ATOM 2731 O O . PHE B 1 70 ? -0.043 -28.969 0.305 1 92.19 70 PHE B O 1
ATOM 2738 N N . ASN B 1 71 ? 0.7 -28.516 2.389 1 89 71 ASN B N 1
ATOM 2739 C CA . ASN B 1 71 ? -0.274 -27.438 2.51 1 89 71 ASN B CA 1
ATOM 2740 C C . ASN B 1 71 ? -0.013 -26.328 1.491 1 89 71 ASN B C 1
ATOM 2742 O O . ASN B 1 71 ? -0.947 -25.672 1.031 1 89 71 ASN B O 1
ATOM 2746 N N . ASP B 1 72 ? 1.168 -26.172 1.105 1 89.06 72 ASP B N 1
ATOM 2747 C CA . ASP B 1 72 ? 1.496 -25.188 0.072 1 89.06 72 ASP B CA 1
ATOM 2748 C C . ASP B 1 72 ? 0.883 -25.578 -1.271 1 89.06 72 ASP B C 1
ATOM 2750 O O . ASP B 1 72 ? 0.46 -24.719 -2.043 1 89.06 72 ASP B O 1
ATOM 2754 N N . ILE B 1 73 ? 0.819 -26.891 -1.486 1 90.75 73 ILE B N 1
ATOM 2755 C CA . ILE B 1 73 ? 0.214 -27.375 -2.719 1 90.75 73 ILE B CA 1
ATOM 2756 C C . ILE B 1 73 ? -1.298 -27.172 -2.67 1 90.75 73 ILE B C 1
ATOM 2758 O O . ILE B 1 73 ? -1.895 -26.688 -3.635 1 90.75 73 ILE B O 1
ATOM 2762 N N . LYS B 1 74 ? -1.866 -27.406 -1.505 1 88.75 74 LYS B N 1
ATOM 2763 C CA . LYS B 1 74 ? -3.299 -27.172 -1.35 1 88.75 74 LYS B CA 1
ATOM 2764 C C . LYS B 1 74 ? -3.643 -25.703 -1.571 1 88.75 74 LYS B C 1
ATOM 2766 O O . LYS B 1 74 ? -4.633 -25.391 -2.232 1 88.75 74 LYS B O 1
ATOM 2771 N N . GLN B 1 75 ? -2.805 -24.953 -1.075 1 84.81 75 GLN B N 1
ATOM 2772 C CA . GLN B 1 75 ? -3.014 -23.516 -1.218 1 84.81 75 GLN B CA 1
ATOM 2773 C C . GLN B 1 75 ? -2.971 -23.094 -2.686 1 84.81 75 GLN B C 1
ATOM 2775 O O . GLN B 1 75 ? -3.736 -22.234 -3.111 1 84.81 75 GLN B O 1
ATOM 2780 N N . LEU B 1 76 ? -2.094 -23.688 -3.441 1 86.19 76 LEU B N 1
ATOM 2781 C CA . LEU B 1 76 ? -2.023 -23.406 -4.871 1 86.19 76 LEU B CA 1
ATOM 2782 C C . LEU B 1 76 ? -3.35 -23.719 -5.555 1 86.19 76 LEU B C 1
ATOM 2784 O O . LEU B 1 76 ? -3.844 -22.938 -6.355 1 86.19 76 LEU B O 1
ATOM 2788 N N . TYR B 1 77 ? -3.922 -24.812 -5.176 1 86.19 77 TYR B N 1
ATOM 2789 C CA . TYR B 1 77 ? -5.176 -25.234 -5.785 1 86.19 77 TYR B CA 1
ATOM 2790 C C . TYR B 1 77 ? -6.328 -24.344 -5.348 1 86.19 77 TYR B C 1
ATOM 2792 O O . TYR B 1 77 ? -7.168 -23.953 -6.168 1 86.19 77 TYR B O 1
ATOM 2800 N N . ARG B 1 78 ? -6.352 -24.031 -4.113 1 79.94 78 ARG B N 1
ATOM 2801 C CA . ARG B 1 78 ? -7.41 -23.172 -3.596 1 79.94 78 ARG B CA 1
ATOM 2802 C C . ARG B 1 78 ? -7.34 -21.781 -4.215 1 79.94 78 ARG B C 1
ATOM 2804 O O . ARG B 1 78 ? -8.367 -21.219 -4.59 1 79.94 78 ARG B O 1
ATOM 2811 N N . GLN B 1 79 ? -6.105 -21.359 -4.281 1 77 79 GLN B N 1
ATOM 2812 C CA . GLN B 1 79 ? -5.898 -20.047 -4.863 1 77 79 GLN B CA 1
ATOM 2813 C C . GLN B 1 79 ? -6.359 -20 -6.32 1 77 79 GLN B C 1
ATOM 2815 O O . GLN B 1 79 ? -6.926 -19.016 -6.773 1 77 79 GLN B O 1
ATOM 2820 N N . ASN B 1 80 ? -6.008 -21.062 -6.98 1 78.38 80 ASN B N 1
ATOM 2821 C CA . ASN B 1 80 ? -6.418 -21.141 -8.375 1 78.38 80 ASN B CA 1
ATOM 2822 C C . ASN B 1 80 ? -7.938 -21.094 -8.523 1 78.38 80 ASN B C 1
ATOM 2824 O O . ASN B 1 80 ? -8.461 -20.484 -9.461 1 78.38 80 ASN B O 1
ATOM 2828 N N . LEU B 1 81 ? -8.586 -21.75 -7.641 1 72.19 81 LEU B N 1
ATOM 2829 C CA . LEU B 1 81 ? -10.039 -21.734 -7.617 1 72.19 81 LEU B CA 1
ATOM 2830 C C . LEU B 1 81 ? -10.562 -20.312 -7.438 1 72.19 81 LEU B C 1
ATOM 2832 O O . LEU B 1 81 ? -11.531 -19.922 -8.094 1 72.19 81 LEU B O 1
ATOM 2836 N N . MET B 1 82 ? -9.812 -19.562 -6.742 1 71.44 82 MET B N 1
ATOM 2837 C CA . MET B 1 82 ? -10.203 -18.188 -6.449 1 71.44 82 MET B CA 1
ATOM 2838 C C . MET B 1 82 ? -9.828 -17.266 -7.602 1 71.44 82 MET B C 1
ATOM 2840 O O . MET B 1 82 ? -10.594 -16.359 -7.949 1 71.44 82 MET B O 1
ATOM 2844 N N . GLU B 1 83 ? -8.703 -17.469 -8.117 1 69.12 83 GLU B N 1
ATOM 2845 C CA . GLU B 1 83 ? -8.18 -16.625 -9.188 1 69.12 83 GLU B CA 1
ATOM 2846 C C . GLU B 1 83 ? -9.023 -16.75 -10.453 1 69.12 83 GLU B C 1
ATOM 2848 O O . GLU B 1 83 ? -9.086 -15.82 -11.25 1 69.12 83 GLU B O 1
ATOM 2853 N N . GLY B 1 84 ? -9.523 -17.859 -10.641 1 61.25 84 GLY B N 1
ATOM 2854 C CA . GLY B 1 84 ? -10.375 -18.094 -11.797 1 61.25 84 GLY B CA 1
ATOM 2855 C C . GLY B 1 84 ? -11.703 -17.359 -11.703 1 61.25 84 GLY B C 1
ATOM 2856 O O . GLY B 1 84 ? -12.438 -17.281 -12.695 1 61.25 84 GLY B O 1
ATOM 2857 N N . THR B 1 85 ? -11.891 -16.828 -10.539 1 60.5 85 THR B N 1
ATOM 2858 C CA . THR B 1 85 ? -13.141 -16.094 -10.344 1 60.5 85 THR B CA 1
ATOM 2859 C C . THR B 1 85 ? -12.945 -14.609 -10.609 1 60.5 85 THR B C 1
ATOM 2861 O O . THR B 1 85 ? -12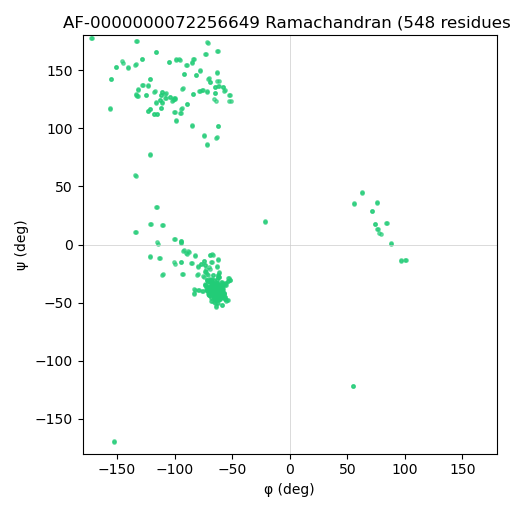.039 -13.992 -10.047 1 60.5 85 THR B O 1
ATOM 2864 N N . THR B 1 86 ? -13.602 -14.094 -11.594 1 57.56 86 THR B N 1
ATOM 2865 C CA . THR B 1 86 ? -13.461 -12.695 -11.984 1 57.56 86 THR B CA 1
ATOM 2866 C C . THR B 1 86 ? -14.031 -11.773 -10.906 1 57.56 86 THR B C 1
ATOM 2868 O O . THR B 1 86 ? -13.523 -10.672 -10.695 1 57.56 86 THR B O 1
ATOM 2871 N N . SER B 1 87 ? -15.078 -12.352 -10.195 1 67 87 SER B N 1
ATOM 2872 C CA . SER B 1 87 ? -15.797 -11.484 -9.266 1 67 87 SER B CA 1
ATOM 2873 C C . SER B 1 87 ? -15.328 -11.711 -7.832 1 67 87 SER B C 1
ATOM 2875 O O . SER B 1 87 ? -15.227 -12.859 -7.383 1 67 87 SER B O 1
ATOM 2877 N N . TYR B 1 88 ? -14.914 -10.68 -7.176 1 70.44 88 TYR B N 1
ATOM 2878 C CA . TYR B 1 88 ? -14.562 -10.758 -5.758 1 70.44 88 TYR B CA 1
ATOM 2879 C C . TYR B 1 88 ? -15.727 -11.305 -4.941 1 70.44 88 TYR B C 1
ATOM 2881 O O . TYR B 1 88 ? -15.516 -12.039 -3.971 1 70.44 88 TYR B O 1
ATOM 2889 N N . THR B 1 89 ? -16.875 -10.992 -5.375 1 68.38 89 THR B N 1
ATOM 2890 C CA . THR B 1 89 ? -18.031 -11.5 -4.664 1 68.38 89 THR B CA 1
ATOM 2891 C C . THR B 1 89 ? -18.062 -13.031 -4.695 1 68.38 89 THR B C 1
ATOM 2893 O O . THR B 1 89 ? -18.297 -13.672 -3.67 1 68.38 89 THR B O 1
ATOM 2896 N N . GLU B 1 90 ? -17.812 -13.508 -5.824 1 69.12 90 GLU B N 1
ATOM 2897 C CA . GLU B 1 90 ? -17.781 -14.961 -5.977 1 69.12 90 GLU B CA 1
ATOM 2898 C C . GLU B 1 90 ? -16.656 -15.578 -5.176 1 69.12 90 GLU B C 1
ATOM 2900 O O . GLU B 1 90 ? -16.797 -16.656 -4.605 1 69.12 90 GLU B O 1
ATOM 2905 N N . ARG B 1 91 ? -15.633 -14.898 -5.082 1 69.44 91 ARG B N 1
ATOM 2906 C CA . ARG B 1 91 ? -14.477 -15.391 -4.336 1 69.44 91 ARG B CA 1
ATOM 2907 C C . ARG B 1 91 ? -14.789 -15.484 -2.846 1 69.44 91 ARG B C 1
ATOM 2909 O O . ARG B 1 91 ? -14.453 -16.484 -2.199 1 69.44 91 ARG B O 1
ATOM 2916 N N . VAL B 1 92 ? -15.414 -14.516 -2.383 1 68.69 92 VAL B N 1
ATOM 2917 C CA . VAL B 1 92 ? -15.781 -14.477 -0.969 1 68.69 92 VAL B CA 1
ATOM 2918 C C . VAL B 1 92 ? -16.734 -15.633 -0.649 1 68.69 92 VAL B C 1
ATOM 2920 O O . VAL B 1 92 ? -16.594 -16.297 0.38 1 68.69 92 VAL B O 1
ATOM 2923 N N . GLN B 1 93 ? -17.594 -15.812 -1.52 1 68.81 93 GLN B N 1
ATOM 2924 C CA . GLN B 1 93 ? -18.531 -16.906 -1.326 1 68.81 93 GLN B CA 1
ATOM 2925 C C . GLN B 1 93 ? -17.828 -18.25 -1.298 1 68.81 93 GLN B C 1
ATOM 2927 O O . GLN B 1 93 ? -18.141 -19.109 -0.464 1 68.81 93 GLN B O 1
ATOM 2932 N N . LEU B 1 94 ? -16.969 -18.359 -2.197 1 66.06 94 LEU B N 1
ATOM 2933 C CA . LEU B 1 94 ? -16.203 -19.609 -2.264 1 66.06 94 LEU B CA 1
ATOM 2934 C C . LEU B 1 94 ? -15.352 -19.781 -1.012 1 66.06 94 LEU B C 1
ATOM 2936 O O . LEU B 1 94 ? -15.242 -20.891 -0.479 1 66.06 94 LEU B O 1
ATOM 2940 N N . PHE B 1 95 ? -14.812 -18.75 -0.601 1 68.06 95 PHE B N 1
ATOM 2941 C CA . PHE B 1 95 ? -13.984 -18.781 0.597 1 68.06 95 PHE B CA 1
ATOM 2942 C C . PHE B 1 95 ? -14.805 -19.188 1.815 1 68.06 95 PHE B C 1
ATOM 2944 O O . PHE B 1 95 ? -14.344 -19.938 2.668 1 68.06 95 PHE B O 1
ATOM 2951 N N . ARG B 1 96 ? -15.906 -18.672 1.93 1 68.31 96 ARG B N 1
ATOM 2952 C CA . ARG B 1 96 ? -16.797 -19.016 3.027 1 68.31 96 ARG B CA 1
ATOM 2953 C C . ARG B 1 96 ? -17.125 -20.5 3.023 1 68.31 96 ARG B C 1
ATOM 2955 O O . ARG B 1 96 ? -17.312 -21.109 4.082 1 68.31 96 ARG B O 1
ATOM 2962 N N . GLN B 1 97 ? -17.156 -20.938 1.821 1 65 97 GLN B N 1
ATOM 2963 C CA . GLN B 1 97 ? -17.453 -22.359 1.685 1 65 97 GLN B CA 1
ATOM 2964 C C . GLN B 1 97 ? -16.266 -23.219 2.123 1 65 97 GLN B C 1
ATOM 2966 O O . GLN B 1 97 ? -16.453 -24.281 2.73 1 65 97 GLN B O 1
ATOM 2971 N N . ILE B 1 98 ? -15.148 -22.703 1.806 1 62.22 98 ILE B N 1
ATOM 2972 C CA . ILE B 1 98 ? -13.93 -23.469 2.061 1 62.22 98 ILE B CA 1
ATOM 2973 C C . ILE B 1 98 ? -13.5 -23.281 3.514 1 62.22 98 ILE B C 1
ATOM 2975 O O . ILE B 1 98 ? -12.984 -24.203 4.137 1 62.22 98 ILE B O 1
ATOM 2979 N N . GLU B 1 99 ? -13.648 -22.031 4.066 1 60.06 99 GLU B N 1
ATOM 2980 C CA . GLU B 1 99 ? -13.266 -21.719 5.441 1 60.06 99 GLU B CA 1
ATOM 2981 C C . GLU B 1 99 ? -14.453 -21.203 6.242 1 60.06 99 GLU B C 1
ATOM 2983 O O . GLU B 1 99 ? -14.531 -20.016 6.535 1 60.06 99 GLU B O 1
ATOM 2988 N N . PRO B 1 100 ? -15.312 -22.172 6.637 1 54.53 100 PRO B N 1
ATOM 2989 C CA . PRO B 1 100 ? -16.531 -21.75 7.312 1 54.53 100 PRO B CA 1
ATOM 2990 C C . PRO B 1 100 ? -16.266 -20.984 8.609 1 54.53 100 PRO B C 1
ATOM 2992 O O . PRO B 1 100 ? -17.109 -20.234 9.086 1 54.53 100 PRO B O 1
ATOM 2995 N N . LYS B 1 101 ? -15.266 -21.359 9.289 1 51.44 101 LYS B N 1
ATOM 2996 C CA . LYS B 1 101 ? -15.016 -20.734 10.586 1 51.44 101 LYS B CA 1
ATOM 2997 C C . LYS B 1 101 ? -14.953 -19.219 10.453 1 51.44 101 LYS B C 1
ATOM 2999 O O . LYS B 1 101 ? -15.078 -18.5 11.445 1 51.44 101 LYS B O 1
ATOM 3004 N N . LEU B 1 102 ? -14.539 -18.781 9.438 1 50.59 102 LEU B N 1
ATOM 3005 C CA . LEU B 1 102 ? -14.547 -17.344 9.203 1 50.59 102 LEU B CA 1
ATOM 3006 C C . LEU B 1 102 ? -15.977 -16.797 9.188 1 50.59 102 LEU B C 1
ATOM 3008 O O . LEU B 1 102 ? -16.188 -15.594 9.289 1 50.59 102 LEU B O 1
ATOM 3012 N N . ASN B 1 103 ? -16.828 -17.719 8.992 1 47.94 103 ASN B N 1
ATOM 3013 C CA . ASN B 1 103 ? -18.25 -17.391 9.023 1 47.94 103 ASN B CA 1
ATOM 3014 C C . ASN B 1 103 ? -18.703 -17.047 10.438 1 47.94 103 ASN B C 1
ATOM 3016 O O . ASN B 1 103 ? -19.781 -16.484 10.625 1 47.94 103 ASN B O 1
ATOM 3020 N N . GLU B 1 104 ? -18.016 -17.688 11.32 1 48.28 104 GLU B N 1
ATOM 3021 C CA . GLU B 1 104 ? -18.562 -17.453 12.664 1 48.28 104 GLU B CA 1
ATOM 3022 C C . GLU B 1 104 ? -18.453 -15.984 13.055 1 48.28 104 GLU B C 1
ATOM 3024 O O . GLU B 1 104 ? -18.953 -15.578 14.102 1 48.28 104 GLU B O 1
ATOM 3029 N N . SER B 1 105 ? -17.516 -15.359 12.57 1 48.97 105 SER B N 1
ATOM 3030 C CA . SER B 1 105 ? -17.516 -13.961 12.977 1 48.97 105 SER B CA 1
ATOM 3031 C C . SER B 1 105 ? -18.766 -13.242 12.469 1 48.97 105 SER B C 1
ATOM 3033 O O . SER B 1 105 ? -19.172 -13.43 11.32 1 48.97 105 SER B O 1
ATOM 3035 N N . LYS B 1 106 ? -19.859 -13.164 13.258 1 48.84 106 LYS B N 1
ATOM 3036 C CA . LYS B 1 106 ? -21.141 -12.492 13.031 1 48.84 106 LYS B CA 1
ATOM 3037 C C . LYS B 1 106 ? -21 -11.391 11.977 1 48.84 106 LYS B C 1
ATOM 3039 O O . LYS B 1 106 ? -21.859 -10.523 11.867 1 48.84 106 LYS B O 1
ATOM 3044 N N . GLY B 1 107 ? -19.891 -11.469 11.094 1 60.84 107 GLY B N 1
ATOM 3045 C CA . GLY B 1 107 ? -19.875 -10.57 9.945 1 60.84 107 GLY B CA 1
ATOM 3046 C C . GLY B 1 107 ? -19.516 -9.141 10.312 1 60.84 107 GLY B C 1
ATOM 3047 O O . GLY B 1 107 ? -19.859 -8.203 9.594 1 60.84 107 GLY B O 1
ATOM 3048 N N . ASP B 1 108 ? -19.031 -8.953 11.484 1 81.5 108 ASP B N 1
ATOM 3049 C CA . ASP B 1 108 ? -18.734 -7.59 11.914 1 81.5 108 ASP B CA 1
ATOM 3050 C C . ASP B 1 108 ? -17.516 -7.035 11.188 1 81.5 108 ASP B C 1
ATOM 3052 O O . ASP B 1 108 ? -16.531 -7.746 10.992 1 81.5 108 ASP B O 1
ATOM 3056 N N . HIS B 1 109 ? -17.641 -5.852 10.68 1 87.88 109 HIS B N 1
ATOM 3057 C CA . HIS B 1 109 ? -16.594 -5.133 9.961 1 87.88 109 HIS B CA 1
ATOM 3058 C C . HIS B 1 109 ? -15.305 -5.094 10.766 1 87.88 109 HIS B C 1
ATOM 3060 O O . HIS B 1 109 ? -14.211 -5.203 10.195 1 87.88 109 HIS B O 1
ATOM 3066 N N . SER B 1 110 ? -15.438 -5.102 12.07 1 89.75 110 SER B N 1
ATOM 3067 C CA . SER B 1 110 ? -14.273 -5.043 12.945 1 89.75 110 SER B CA 1
ATOM 3068 C C . SER B 1 110 ? -13.492 -6.355 12.914 1 89.75 110 SER B C 1
ATOM 3070 O O . SER B 1 110 ? -12.273 -6.359 13.078 1 89.75 110 SER B O 1
ATOM 3072 N N . ASP B 1 111 ? -14.156 -7.402 12.711 1 89.94 111 ASP B N 1
ATOM 3073 C CA . ASP B 1 111 ? -13.492 -8.695 12.609 1 89.94 111 ASP B CA 1
ATOM 3074 C C . ASP B 1 111 ? -12.633 -8.773 11.352 1 89.94 111 ASP B C 1
ATOM 3076 O O . ASP B 1 111 ? -11.523 -9.312 11.383 1 89.94 111 ASP B O 1
ATOM 3080 N N . ILE B 1 112 ? -13.164 -8.273 10.297 1 91.38 112 ILE B N 1
ATOM 3081 C CA . ILE B 1 112 ? -12.414 -8.25 9.047 1 91.38 112 ILE B CA 1
ATOM 3082 C C . ILE B 1 112 ? -11.148 -7.414 9.219 1 91.38 112 ILE B C 1
ATOM 3084 O O . ILE B 1 112 ? -10.062 -7.824 8.805 1 91.38 112 ILE B O 1
ATOM 3088 N N . LEU B 1 113 ? -11.32 -6.242 9.828 1 95.12 113 LEU B N 1
ATOM 3089 C CA . LEU B 1 113 ? -10.18 -5.379 10.117 1 95.12 113 LEU B CA 1
ATOM 3090 C C . LEU B 1 113 ? -9.133 -6.117 10.945 1 95.12 113 LEU B C 1
ATOM 3092 O O . LEU B 1 113 ? -7.938 -6.078 10.625 1 95.12 113 LEU B O 1
ATOM 3096 N N . ARG B 1 114 ? -9.539 -6.781 11.969 1 92.25 114 ARG B N 1
ATOM 3097 C CA . ARG B 1 114 ? -8.633 -7.516 12.844 1 92.25 114 ARG B CA 1
ATOM 3098 C C . ARG B 1 114 ? -7.914 -8.625 12.086 1 92.25 114 ARG B C 1
ATOM 3100 O O . ARG B 1 114 ? -6.727 -8.859 12.305 1 92.25 114 ARG B O 1
ATOM 3107 N N . LEU B 1 115 ? -8.633 -9.266 11.195 1 90.62 115 LEU B N 1
ATOM 3108 C CA . LEU B 1 115 ? -8.023 -10.328 10.391 1 90.62 115 LEU B CA 1
ATOM 3109 C C . LEU B 1 115 ? -6.922 -9.766 9.5 1 90.62 115 LEU B C 1
ATOM 3111 O O . LEU B 1 115 ? -5.844 -10.352 9.391 1 90.62 115 LEU B O 1
ATOM 3115 N N . PHE B 1 116 ? -7.172 -8.641 8.898 1 93.75 116 PHE B N 1
ATOM 3116 C CA . PHE B 1 116 ? -6.152 -8.008 8.07 1 93.75 116 PHE B CA 1
ATOM 3117 C C . PHE B 1 116 ? -4.949 -7.602 8.914 1 93.75 116 PHE B C 1
ATOM 3119 O O . PHE B 1 116 ? -3.803 -7.805 8.508 1 93.75 116 PHE B O 1
ATOM 3126 N N . ILE B 1 117 ? -5.238 -7.016 10.094 1 95.12 117 ILE B N 1
ATOM 3127 C CA . ILE B 1 117 ? -4.16 -6.547 10.953 1 95.12 117 ILE B CA 1
ATOM 3128 C C . ILE B 1 117 ? -3.297 -7.73 11.391 1 95.12 117 ILE B C 1
ATOM 3130 O O . ILE B 1 117 ? -2.068 -7.684 11.281 1 95.12 117 ILE B O 1
ATOM 3134 N N . GLN B 1 118 ? -3.885 -8.766 11.805 1 92.5 118 GLN B N 1
ATOM 3135 C CA . GLN B 1 118 ? -3.162 -9.953 12.25 1 92.5 118 GLN B CA 1
ATOM 3136 C C . GLN B 1 118 ? -2.393 -10.594 11.102 1 92.5 118 GLN B C 1
ATOM 3138 O O . GLN B 1 118 ? -1.22 -10.945 11.25 1 92.5 118 GLN B O 1
ATOM 3143 N N . GLY B 1 119 ? -3.09 -10.766 9.945 1 93.25 119 GLY B N 1
ATOM 3144 C CA . GLY B 1 119 ? -2.441 -11.312 8.766 1 93.25 119 GLY B CA 1
ATOM 3145 C C . GLY B 1 119 ? -1.248 -10.5 8.305 1 93.25 119 GLY B C 1
ATOM 3146 O O . GLY B 1 119 ? -0.189 -11.055 8.008 1 93.25 119 GLY B O 1
ATOM 3147 N N . ASN B 1 120 ? -1.417 -9.188 8.266 1 96.12 120 ASN B N 1
ATOM 3148 C CA . ASN B 1 120 ? -0.337 -8.297 7.844 1 96.12 120 ASN B CA 1
ATOM 3149 C C . ASN B 1 120 ? 0.832 -8.336 8.828 1 96.12 120 ASN B C 1
ATOM 3151 O O . ASN B 1 120 ? 1.993 -8.336 8.414 1 96.12 120 ASN B O 1
ATOM 3155 N N . ASN B 1 121 ? 0.499 -8.32 10.148 1 93.5 121 ASN B N 1
ATOM 3156 C CA . ASN B 1 121 ? 1.556 -8.398 11.148 1 93.5 121 ASN B CA 1
ATOM 3157 C C . ASN B 1 121 ? 2.398 -9.656 10.992 1 93.5 121 ASN B C 1
ATOM 3159 O O . ASN B 1 121 ? 3.629 -9.594 11.016 1 93.5 121 ASN B O 1
ATOM 3163 N N . GLN B 1 122 ? 1.755 -10.734 10.781 1 91.25 122 GLN B N 1
ATOM 3164 C CA . GLN B 1 122 ? 2.461 -11.992 10.594 1 91.25 122 GLN B CA 1
ATOM 3165 C C . GLN B 1 122 ? 3.291 -11.969 9.312 1 91.25 122 GLN B C 1
ATOM 3167 O O . GLN B 1 122 ? 4.438 -12.422 9.305 1 91.25 122 GLN B O 1
ATOM 3172 N N . ALA B 1 123 ? 2.689 -11.492 8.25 1 93.94 123 ALA B N 1
ATOM 3173 C CA . ALA B 1 123 ? 3.381 -11.43 6.965 1 93.94 123 ALA B CA 1
ATOM 3174 C C . ALA B 1 123 ? 4.613 -10.531 7.051 1 93.94 123 ALA B C 1
ATOM 3176 O O . ALA B 1 123 ? 5.652 -10.844 6.469 1 93.94 123 ALA B O 1
ATOM 3177 N N . LEU B 1 124 ? 4.504 -9.43 7.777 1 95.88 124 LEU B N 1
ATOM 3178 C CA . LEU B 1 124 ? 5.621 -8.5 7.941 1 95.88 124 LEU B CA 1
ATOM 3179 C C . LEU B 1 124 ? 6.758 -9.156 8.719 1 95.88 124 LEU B C 1
ATOM 3181 O O . LEU B 1 124 ? 7.93 -9 8.359 1 95.88 124 LEU B O 1
ATOM 3185 N N . ILE B 1 125 ? 6.438 -9.867 9.734 1 90.12 125 ILE B N 1
ATOM 3186 C CA . ILE B 1 125 ? 7.441 -10.562 10.531 1 90.12 125 ILE B CA 1
ATOM 3187 C C . ILE B 1 125 ? 8.172 -11.586 9.656 1 90.12 125 ILE B C 1
ATOM 3189 O O . ILE B 1 125 ? 9.398 -11.695 9.711 1 90.12 125 ILE B O 1
ATOM 3193 N N . GLN B 1 126 ? 7.434 -12.25 8.812 1 90.31 126 GLN B N 1
ATOM 3194 C CA . GLN B 1 126 ? 8.023 -13.242 7.922 1 90.31 126 GLN B CA 1
ATOM 3195 C C . GLN B 1 126 ? 8.93 -12.578 6.887 1 90.31 126 GLN B C 1
ATOM 3197 O O . GLN B 1 126 ? 9.938 -13.156 6.473 1 90.31 126 GLN B O 1
ATOM 3202 N N . LEU B 1 127 ? 8.594 -11.391 6.477 1 94.06 127 LEU B N 1
ATOM 3203 C CA . LEU B 1 127 ? 9.352 -10.648 5.477 1 94.06 127 LEU B CA 1
ATOM 3204 C C . LEU B 1 127 ? 10.797 -10.453 5.93 1 94.06 127 LEU B C 1
ATOM 3206 O O . LEU B 1 127 ? 11.727 -10.555 5.121 1 94.06 127 LEU B O 1
ATOM 3210 N N . ALA B 1 128 ? 10.984 -10.227 7.195 1 89.94 128 ALA B N 1
ATOM 3211 C CA . ALA B 1 128 ? 12.305 -9.984 7.762 1 89.94 128 ALA B CA 1
ATOM 3212 C C . ALA B 1 128 ? 13.219 -11.188 7.555 1 89.94 128 ALA B C 1
ATOM 3214 O O . ALA B 1 128 ? 14.438 -11.031 7.391 1 89.94 128 ALA B O 1
ATOM 3215 N N . ASN B 1 129 ? 12.617 -12.289 7.48 1 88.06 129 ASN B N 1
ATOM 3216 C CA . ASN B 1 129 ? 13.391 -13.523 7.348 1 88.06 129 ASN B CA 1
ATOM 3217 C C . ASN B 1 129 ? 13.547 -13.93 5.887 1 88.06 129 ASN B C 1
ATOM 3219 O O . ASN B 1 129 ? 14.406 -14.75 5.555 1 88.06 129 ASN B O 1
ATOM 3223 N N . GLN B 1 130 ? 12.766 -13.336 5.066 1 88.56 130 GLN B N 1
ATOM 3224 C CA . GLN B 1 130 ? 12.742 -13.742 3.664 1 88.56 130 GLN B CA 1
ATOM 3225 C C . GLN B 1 130 ? 13.695 -12.891 2.828 1 88.56 130 GLN B C 1
ATOM 3227 O O . GLN B 1 130 ? 14.164 -13.32 1.772 1 88.56 130 GLN B O 1
ATOM 3232 N N . ILE B 1 131 ? 13.961 -11.703 3.273 1 94.56 131 ILE B N 1
ATOM 3233 C CA . ILE B 1 131 ? 14.781 -10.758 2.523 1 94.56 131 ILE B CA 1
ATOM 3234 C C . ILE B 1 131 ? 16.172 -10.672 3.145 1 94.56 131 ILE B C 1
ATOM 3236 O O . ILE B 1 131 ? 16.312 -10.43 4.344 1 94.56 131 ILE B O 1
ATOM 3240 N N . THR B 1 132 ? 17.234 -10.867 2.361 1 93.19 132 THR B N 1
ATOM 3241 C CA . THR B 1 132 ? 18.594 -10.844 2.885 1 93.19 132 THR B CA 1
ATOM 3242 C C . THR B 1 132 ? 19.25 -9.484 2.633 1 93.19 132 THR B C 1
ATOM 3244 O O . THR B 1 132 ? 18.844 -8.75 1.729 1 93.19 132 THR B O 1
ATOM 3247 N N . GLU B 1 133 ? 20.266 -9.219 3.42 1 94.25 133 GLU B N 1
ATOM 3248 C CA .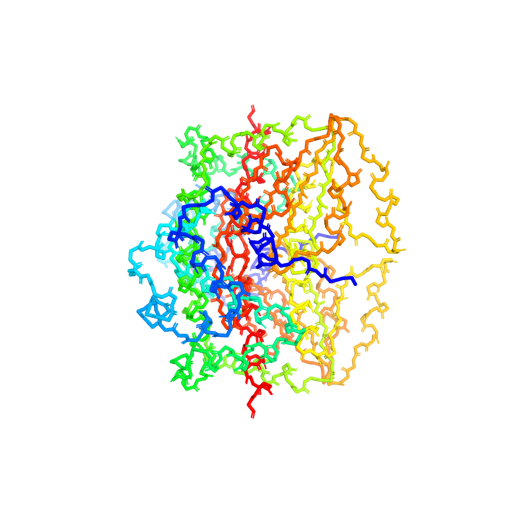 GLU B 1 133 ? 21.078 -8.016 3.211 1 94.25 133 GLU B CA 1
ATOM 3249 C C . GLU B 1 133 ? 21.703 -8.008 1.823 1 94.25 133 GLU B C 1
ATOM 3251 O O . GLU B 1 133 ? 21.797 -6.957 1.182 1 94.25 133 GLU B O 1
ATOM 3256 N N . GLU B 1 134 ? 22.078 -9.141 1.364 1 95.31 134 GLU B N 1
ATOM 3257 C CA . GLU B 1 134 ? 22.719 -9.273 0.057 1 95.31 134 GLU B CA 1
ATOM 3258 C C . GLU B 1 134 ? 21.75 -8.898 -1.065 1 95.31 134 GLU B C 1
ATOM 3260 O O . GLU B 1 134 ? 22.141 -8.219 -2.02 1 95.31 134 GLU B O 1
ATOM 3265 N N . GLN B 1 135 ? 20.531 -9.32 -0.958 1 96.06 135 GLN B N 1
ATOM 3266 C CA . GLN B 1 135 ? 19.516 -8.984 -1.955 1 96.06 135 GLN B CA 1
ATOM 3267 C C . GLN B 1 135 ? 19.266 -7.477 -1.992 1 96.06 135 GLN B C 1
ATOM 3269 O O . GLN B 1 135 ? 19.203 -6.879 -3.068 1 96.06 135 GLN B O 1
ATOM 3274 N N . LEU B 1 136 ? 19.188 -6.918 -0.803 1 96.94 136 LEU B N 1
ATOM 3275 C CA . LEU B 1 136 ? 18.922 -5.488 -0.707 1 96.94 136 LEU B CA 1
ATOM 3276 C C . LEU B 1 136 ? 20.109 -4.676 -1.24 1 96.94 136 LEU B C 1
ATOM 3278 O O . LEU B 1 136 ? 19.906 -3.686 -1.946 1 96.94 136 LEU B O 1
ATOM 3282 N N . GLU B 1 137 ? 21.281 -5.117 -0.932 1 95.88 137 GLU B N 1
ATOM 3283 C CA . GLU B 1 137 ? 22.469 -4.449 -1.444 1 95.88 137 GLU B CA 1
ATOM 3284 C C . GLU B 1 137 ? 22.547 -4.555 -2.965 1 95.88 137 GLU B C 1
ATOM 3286 O O . GLU B 1 137 ? 22.844 -3.57 -3.645 1 95.88 137 GLU B O 1
ATOM 3291 N N . SER B 1 138 ? 22.281 -5.688 -3.439 1 97.31 138 SER B N 1
ATOM 3292 C CA . SER B 1 138 ? 22.344 -5.922 -4.879 1 97.31 138 SER B CA 1
ATOM 3293 C C . SER B 1 138 ? 21.344 -5.055 -5.629 1 97.31 138 SER B C 1
ATOM 3295 O O . SER B 1 138 ? 21.688 -4.41 -6.621 1 97.31 138 SER B O 1
ATOM 3297 N N . VAL B 1 139 ? 20.141 -5.016 -5.16 1 98.06 139 VAL B N 1
ATOM 3298 C CA . VAL B 1 139 ? 19.109 -4.262 -5.852 1 98.06 139 VAL B CA 1
ATOM 3299 C C . VAL B 1 139 ? 19.406 -2.768 -5.766 1 98.06 139 VAL B C 1
ATOM 3301 O O . VAL B 1 139 ? 19.219 -2.033 -6.742 1 98.06 139 VAL B O 1
ATOM 3304 N N . THR B 1 140 ? 19.844 -2.32 -4.629 1 97 140 THR B N 1
ATOM 3305 C CA . THR B 1 140 ? 20.172 -0.907 -4.465 1 97 140 THR B CA 1
ATOM 3306 C C . THR B 1 140 ? 21.312 -0.5 -5.391 1 97 140 THR B C 1
ATOM 3308 O O . THR B 1 140 ? 21.281 0.576 -5.992 1 97 140 THR B O 1
ATOM 3311 N N . LYS B 1 141 ? 22.281 -1.322 -5.52 1 97 141 LYS B N 1
ATOM 3312 C CA . LYS B 1 141 ? 23.391 -1.053 -6.414 1 97 141 LYS B CA 1
ATOM 3313 C C . LYS B 1 141 ? 22.938 -1.024 -7.871 1 97 141 LYS B C 1
ATOM 3315 O O . LYS B 1 141 ? 23.312 -0.118 -8.625 1 97 141 LYS B O 1
ATOM 3320 N N . ILE B 1 142 ? 22.141 -1.997 -8.242 1 98.12 142 ILE B N 1
ATOM 3321 C CA . ILE B 1 142 ? 21.641 -2.102 -9.609 1 98.12 142 ILE B CA 1
ATOM 3322 C C . ILE B 1 142 ? 20.859 -0.843 -9.969 1 98.12 142 ILE B C 1
ATOM 3324 O O . ILE B 1 142 ? 21.078 -0.255 -11.031 1 98.12 142 ILE B O 1
ATOM 3328 N N . LEU B 1 143 ? 20.047 -0.434 -9.109 1 98.5 143 LEU B N 1
ATOM 3329 C CA . LEU B 1 143 ? 19.203 0.719 -9.375 1 98.5 143 LEU B CA 1
ATOM 3330 C C . LEU B 1 143 ? 20.016 2.008 -9.375 1 98.5 143 LEU B C 1
ATOM 3332 O O . LEU B 1 143 ? 19.781 2.891 -10.211 1 98.5 143 LEU B O 1
ATOM 3336 N N . ASP B 1 144 ? 20.922 2.055 -8.477 1 97.44 144 ASP B N 1
ATOM 3337 C CA . ASP B 1 144 ? 21.75 3.262 -8.383 1 97.44 144 ASP B CA 1
ATOM 3338 C C . ASP B 1 144 ? 22.625 3.426 -9.625 1 97.44 144 ASP B C 1
ATOM 3340 O O . ASP B 1 144 ? 22.922 4.547 -10.039 1 97.44 144 ASP B O 1
ATOM 3344 N N . ASP B 1 145 ? 23.016 2.371 -10.227 1 97.12 145 ASP B N 1
ATOM 3345 C CA . ASP B 1 145 ? 23.922 2.381 -11.367 1 97.12 145 ASP B CA 1
ATOM 3346 C C . ASP B 1 145 ? 23.141 2.471 -12.68 1 97.12 145 ASP B C 1
ATOM 3348 O O . ASP B 1 145 ? 23.719 2.65 -13.75 1 97.12 145 ASP B O 1
ATOM 3352 N N . ALA B 1 146 ? 21.844 2.379 -12.633 1 98 146 ALA B N 1
ATOM 3353 C CA . ALA B 1 146 ? 21.031 2.277 -13.844 1 98 146 ALA B CA 1
ATOM 3354 C C . ALA B 1 146 ? 21.016 3.598 -14.609 1 98 146 ALA B C 1
ATOM 3356 O O . ALA B 1 146 ? 20.953 4.672 -14 1 98 146 ALA B O 1
ATOM 3357 N N . ASN B 1 147 ? 21.031 3.529 -15.977 1 97.88 147 ASN B N 1
ATOM 3358 C CA . ASN B 1 147 ? 20.75 4.711 -16.781 1 97.88 147 ASN B CA 1
ATOM 3359 C C . ASN B 1 147 ? 19.328 5.223 -16.578 1 97.88 147 ASN B C 1
ATOM 3361 O O . ASN B 1 147 ? 19.125 6.418 -16.359 1 97.88 147 ASN B O 1
ATOM 3365 N N . ARG B 1 148 ? 18.5 4.348 -16.75 1 98.19 148 ARG B N 1
ATOM 3366 C CA . ARG B 1 148 ? 17.078 4.586 -16.531 1 98.19 148 ARG B CA 1
ATOM 3367 C C . ARG B 1 148 ? 16.406 3.383 -15.867 1 98.19 148 ARG B C 1
ATOM 3369 O O . ARG B 1 148 ? 16.891 2.256 -15.992 1 98.19 148 ARG B O 1
ATOM 3376 N N . ILE B 1 149 ? 15.312 3.652 -15.109 1 98.69 149 ILE B N 1
ATOM 3377 C CA . ILE B 1 149 ? 14.562 2.613 -14.406 1 98.69 149 ILE B CA 1
ATOM 3378 C C . ILE B 1 149 ? 13.141 2.537 -14.969 1 98.69 149 ILE B C 1
ATOM 3380 O O . ILE B 1 149 ? 12.445 3.551 -15.039 1 98.69 149 ILE B O 1
ATOM 3384 N N . PHE B 1 150 ? 12.734 1.386 -15.453 1 98.38 150 PHE B N 1
ATOM 3385 C CA . PHE B 1 150 ? 11.383 1.135 -15.93 1 98.38 150 PHE B CA 1
ATOM 3386 C C . PHE B 1 150 ? 10.625 0.231 -14.961 1 98.38 150 PHE B C 1
ATOM 3388 O O . PHE B 1 150 ? 11.148 -0.802 -14.531 1 98.38 150 PHE B O 1
ATOM 3395 N N . ILE B 1 151 ? 9.422 0.622 -14.562 1 98.62 151 ILE B N 1
ATOM 3396 C CA . ILE B 1 151 ? 8.625 -0.128 -13.602 1 98.62 151 ILE B CA 1
ATOM 3397 C C . ILE B 1 151 ? 7.332 -0.606 -14.266 1 98.62 151 ILE B C 1
ATOM 3399 O O . ILE B 1 151 ? 6.645 0.171 -14.93 1 98.62 151 ILE B O 1
ATOM 3403 N N . VAL B 1 152 ? 7.004 -1.904 -14.086 1 97.88 152 VAL B N 1
ATOM 3404 C CA . VAL B 1 152 ? 5.73 -2.422 -14.578 1 97.88 152 VAL B CA 1
ATOM 3405 C C . VAL B 1 152 ? 5.043 -3.238 -13.492 1 97.88 152 VAL B C 1
ATOM 3407 O O . VAL B 1 152 ? 5.676 -4.078 -12.844 1 97.88 152 VAL B O 1
ATOM 3410 N N . GLY B 1 153 ? 3.922 -3.055 -13.148 1 97.5 153 GLY B N 1
ATOM 3411 C CA . GLY B 1 153 ? 2.932 -3.705 -12.305 1 97.5 153 GLY B CA 1
ATOM 3412 C C . GLY B 1 153 ? 1.505 -3.338 -12.672 1 97.5 153 GLY B C 1
ATOM 3413 O O . GLY B 1 153 ? 1.112 -2.174 -12.57 1 97.5 153 GLY B O 1
ATOM 3414 N N . LEU B 1 154 ? 0.802 -4.289 -13.07 1 95.81 154 LEU B N 1
ATOM 3415 C CA . LEU B 1 154 ? -0.523 -4.004 -13.609 1 95.81 154 LEU B CA 1
ATOM 3416 C C . LEU B 1 154 ? -1.61 -4.621 -12.742 1 95.81 154 LEU B C 1
ATOM 3418 O O . LEU B 1 154 ? -1.322 -5.453 -11.875 1 95.81 154 LEU B O 1
ATOM 3422 N N . LYS B 1 155 ? -2.824 -4.191 -12.953 1 93.81 155 LYS B N 1
ATOM 3423 C CA . LYS B 1 155 ? -3.982 -4.625 -12.18 1 93.81 155 LYS B CA 1
ATOM 3424 C C . LYS B 1 155 ? -3.762 -4.395 -10.688 1 93.81 155 LYS B C 1
ATOM 3426 O O . LYS B 1 155 ? -3.436 -3.283 -10.266 1 93.81 155 LYS B O 1
ATOM 3431 N N . ARG B 1 156 ? -3.83 -5.438 -9.867 1 93.69 156 ARG B N 1
ATOM 3432 C CA . ARG B 1 156 ? -3.715 -5.289 -8.422 1 93.69 156 ARG B CA 1
ATOM 3433 C C . ARG B 1 156 ? -2.35 -4.73 -8.039 1 93.69 156 ARG B C 1
ATOM 3435 O O . ARG B 1 156 ? -2.221 -4.027 -7.035 1 93.69 156 ARG B O 1
ATOM 3442 N N . SER B 1 157 ? -1.37 -4.953 -8.836 1 97.06 157 SER B N 1
ATOM 3443 C CA . SER B 1 157 ? -0 -4.566 -8.508 1 97.06 157 SER B CA 1
ATOM 3444 C C . SER B 1 157 ? 0.292 -3.137 -8.953 1 97.06 157 SER B C 1
ATOM 3446 O O . SER B 1 157 ? 1.354 -2.592 -8.648 1 97.06 157 SER B O 1
ATOM 3448 N N . PHE B 1 158 ? -0.641 -2.518 -9.641 1 97.81 158 PHE B N 1
ATOM 3449 C CA . PHE B 1 158 ? -0.421 -1.17 -10.148 1 97.81 158 PHE B CA 1
ATOM 3450 C C . PHE B 1 158 ? -0.19 -0.19 -9 1 97.81 158 PHE B C 1
ATOM 3452 O O . PHE B 1 158 ? 0.596 0.75 -9.133 1 97.81 158 PHE B O 1
ATOM 3459 N N . SER B 1 159 ? -0.837 -0.399 -7.898 1 98.12 159 SER B N 1
ATOM 3460 C CA . SER B 1 159 ? -0.675 0.468 -6.738 1 98.12 159 SER B CA 1
ATOM 3461 C C . SER B 1 159 ? 0.775 0.494 -6.266 1 98.12 159 SER B C 1
ATOM 3463 O O . SER B 1 159 ? 1.329 1.563 -6.004 1 98.12 159 SER B O 1
ATOM 3465 N N . ILE B 1 160 ? 1.461 -0.632 -6.258 1 98.56 160 ILE B N 1
ATOM 3466 C CA . ILE B 1 160 ? 2.852 -0.74 -5.828 1 98.56 160 ILE B CA 1
ATOM 3467 C C . ILE B 1 160 ? 3.76 -0.058 -6.852 1 98.56 160 ILE B C 1
ATOM 3469 O O . ILE B 1 160 ? 4.66 0.7 -6.48 1 98.56 160 ILE B O 1
ATOM 3473 N N . ALA B 1 161 ? 3.453 -0.305 -8.125 1 98.69 161 ALA B N 1
ATOM 3474 C CA . ALA B 1 161 ? 4.273 0.248 -9.203 1 98.69 161 ALA B CA 1
ATOM 3475 C C . ALA B 1 161 ? 4.203 1.772 -9.219 1 98.69 161 ALA B C 1
ATOM 3477 O O . ALA B 1 161 ? 5.23 2.445 -9.359 1 98.69 161 ALA B O 1
ATOM 3478 N N . SER B 1 162 ? 3.018 2.299 -9.078 1 98.12 162 SER B N 1
ATOM 3479 C CA . SER B 1 162 ? 2.842 3.748 -9.117 1 98.12 162 SER B CA 1
ATOM 3480 C C . SER B 1 162 ? 3.516 4.418 -7.922 1 98.12 162 SER B C 1
ATOM 3482 O O . SER B 1 162 ? 4.086 5.504 -8.055 1 98.12 162 SER B O 1
ATOM 3484 N N . TYR B 1 163 ? 3.5 3.779 -6.77 1 98 163 TYR B N 1
ATOM 3485 C CA . TYR B 1 163 ? 4.188 4.34 -5.613 1 98 163 TYR B CA 1
ATOM 3486 C C . TYR B 1 163 ? 5.695 4.383 -5.84 1 98 163 TYR B C 1
ATOM 3488 O O . TYR B 1 163 ? 6.344 5.391 -5.551 1 98 163 TYR B O 1
ATOM 3496 N N . LEU B 1 164 ? 6.172 3.242 -6.262 1 98.5 164 LEU B N 1
ATOM 3497 C CA . LEU B 1 164 ? 7.613 3.174 -6.48 1 98.5 164 LEU B CA 1
ATOM 3498 C C . LEU B 1 164 ? 8.062 4.219 -7.496 1 98.5 164 LEU B C 1
ATOM 3500 O O . LEU B 1 164 ? 9.102 4.859 -7.32 1 98.5 164 LEU B O 1
ATOM 3504 N N . ASN B 1 165 ? 7.293 4.355 -8.562 1 98.31 165 ASN B N 1
ATOM 3505 C CA . ASN B 1 165 ? 7.57 5.402 -9.539 1 98.31 165 ASN B CA 1
ATOM 3506 C C . ASN B 1 165 ? 7.609 6.781 -8.891 1 98.31 165 ASN B C 1
ATOM 3508 O O . ASN B 1 165 ? 8.5 7.578 -9.172 1 98.31 165 ASN B O 1
ATOM 3512 N N . TYR B 1 166 ? 6.66 7.043 -8.062 1 96.44 166 TYR B N 1
ATOM 3513 C CA . TYR B 1 166 ? 6.598 8.297 -7.328 1 96.44 166 TYR B CA 1
ATOM 3514 C C . TYR B 1 166 ? 7.844 8.5 -6.473 1 96.44 166 TYR B C 1
ATOM 3516 O O . TYR B 1 166 ? 8.484 9.555 -6.535 1 96.44 166 TYR B O 1
ATOM 3524 N N . ALA B 1 167 ? 8.195 7.531 -5.676 1 95.75 167 ALA B N 1
ATOM 3525 C CA . ALA B 1 167 ? 9.305 7.621 -4.727 1 95.75 167 ALA B CA 1
ATOM 3526 C C . ALA B 1 167 ? 10.633 7.836 -5.453 1 95.75 167 ALA B C 1
ATOM 3528 O O . ALA B 1 167 ? 11.406 8.719 -5.086 1 95.75 167 ALA B O 1
ATOM 3529 N N . LEU B 1 168 ? 10.859 7.074 -6.496 1 97.25 168 LEU B N 1
ATOM 3530 C CA . LEU B 1 168 ? 12.133 7.164 -7.207 1 97.25 168 LEU B CA 1
ATOM 3531 C C . LEU B 1 168 ? 12.234 8.477 -7.977 1 97.25 168 LEU B C 1
ATOM 3533 O O . LEU B 1 168 ? 13.32 9.039 -8.117 1 97.25 168 LEU B O 1
ATOM 3537 N N . SER B 1 169 ? 11.078 8.898 -8.516 1 96.19 169 SER B N 1
ATOM 3538 C CA . SER B 1 169 ? 11.062 10.203 -9.172 1 96.19 169 SER B CA 1
ATOM 3539 C C . SER B 1 169 ? 11.469 11.312 -8.203 1 96.19 169 SER B C 1
ATOM 3541 O O . SER B 1 169 ? 12.227 12.219 -8.57 1 96.19 169 SER B O 1
ATOM 3543 N N . HIS B 1 170 ? 11.047 11.25 -6.965 1 92.69 170 HIS B N 1
ATOM 3544 C CA . HIS B 1 170 ? 11.359 12.258 -5.957 1 92.69 170 HIS B CA 1
ATOM 3545 C C . HIS B 1 170 ? 12.797 12.141 -5.48 1 92.69 170 HIS B C 1
ATOM 3547 O O . HIS B 1 170 ? 13.328 13.055 -4.844 1 92.69 170 HIS B O 1
ATOM 3553 N N . LEU B 1 171 ? 13.438 11.039 -5.797 1 92.81 171 LEU B N 1
ATOM 3554 C CA . LEU B 1 171 ? 14.859 10.867 -5.516 1 92.81 171 LEU B CA 1
ATOM 3555 C C . LEU B 1 171 ? 15.703 11.258 -6.723 1 92.81 171 LEU B C 1
ATOM 3557 O O . LEU B 1 171 ? 16.922 11.047 -6.727 1 92.81 171 LEU B O 1
ATOM 3561 N N . ASN B 1 172 ? 15.039 11.734 -7.781 1 93.94 172 ASN B N 1
ATOM 3562 C CA . ASN B 1 172 ? 15.648 12.273 -8.992 1 93.94 172 ASN B CA 1
ATOM 3563 C C . ASN B 1 172 ? 16.281 11.172 -9.836 1 93.94 172 ASN B C 1
ATOM 3565 O O . ASN B 1 172 ? 17.328 11.383 -10.469 1 93.94 172 ASN B O 1
ATOM 3569 N N . TYR B 1 173 ? 15.766 9.984 -9.766 1 96.44 173 TYR B N 1
ATOM 3570 C CA . TYR B 1 173 ? 16.109 8.953 -10.742 1 96.44 173 TYR B CA 1
ATOM 3571 C C . TYR B 1 173 ? 15.297 9.125 -12.023 1 96.44 173 TYR B C 1
ATOM 3573 O O . TYR B 1 173 ? 14.18 9.656 -11.984 1 96.44 173 TYR B O 1
ATOM 3581 N N . ASP B 1 174 ? 15.898 8.805 -13.133 1 97.69 174 ASP B N 1
ATOM 3582 C CA . ASP B 1 174 ? 15.141 8.727 -14.375 1 97.69 174 ASP B CA 1
ATOM 3583 C C . ASP B 1 174 ? 14.273 7.469 -14.414 1 97.69 174 ASP B C 1
ATOM 3585 O O . ASP B 1 174 ? 14.742 6.398 -14.812 1 97.69 174 ASP B O 1
ATOM 3589 N N . VAL B 1 175 ? 13.055 7.617 -14 1 98.19 175 VAL B N 1
ATOM 3590 C CA . VAL B 1 175 ? 12.18 6.465 -13.82 1 98.19 175 VAL B CA 1
ATOM 3591 C C . VAL B 1 175 ? 10.938 6.617 -14.695 1 98.19 175 VAL B C 1
ATOM 3593 O O . VAL B 1 175 ? 10.422 7.727 -14.859 1 98.19 175 VAL B O 1
ATOM 3596 N N . PHE B 1 176 ? 10.469 5.523 -15.258 1 97.75 176 PHE B N 1
ATOM 3597 C CA . PHE B 1 176 ? 9.328 5.48 -16.172 1 97.75 176 PHE B CA 1
ATOM 3598 C C . PHE B 1 176 ? 8.375 4.359 -15.789 1 97.75 176 PHE B C 1
ATOM 3600 O O . PHE B 1 176 ? 8.789 3.215 -15.602 1 97.75 176 PHE B O 1
ATOM 3607 N N . LEU B 1 177 ? 7.121 4.77 -15.68 1 97.88 177 LEU B N 1
ATOM 3608 C CA . LEU B 1 177 ? 6.074 3.785 -15.422 1 97.88 177 LEU B CA 1
ATOM 3609 C C . LEU B 1 177 ? 5.523 3.219 -16.734 1 97.88 177 LEU B C 1
ATOM 3611 O O . LEU B 1 177 ? 5.074 3.971 -17.594 1 97.88 177 LEU B O 1
ATOM 3615 N N . ILE B 1 178 ? 5.629 1.898 -16.891 1 97 178 ILE B N 1
ATOM 3616 C CA . ILE B 1 178 ? 4.984 1.225 -18.016 1 97 178 ILE B CA 1
ATOM 3617 C C . ILE B 1 178 ? 3.533 0.909 -17.672 1 97 178 ILE B C 1
ATOM 3619 O O . ILE B 1 178 ? 3.258 -0.034 -16.922 1 97 178 ILE B O 1
ATOM 3623 N N . ASP B 1 179 ? 2.656 1.667 -18.172 1 94.69 179 ASP B N 1
ATOM 3624 C CA . ASP B 1 179 ? 1.252 1.534 -17.797 1 94.69 179 ASP B CA 1
ATOM 3625 C C . ASP B 1 179 ? 0.38 1.25 -19.016 1 94.69 179 ASP B C 1
ATOM 3627 O O . ASP B 1 179 ? -0.808 0.949 -18.891 1 94.69 179 ASP B O 1
ATOM 3631 N N . GLY B 1 180 ? 0.922 1.383 -20.203 1 92.12 180 GLY B N 1
ATOM 3632 C CA . GLY B 1 180 ? 0.206 1.093 -21.438 1 92.12 180 GLY B CA 1
ATOM 3633 C C . GLY B 1 180 ? -0.823 2.15 -21.797 1 92.12 180 GLY B C 1
ATOM 3634 O O . GLY B 1 180 ? -1.728 1.899 -22.594 1 92.12 180 GLY B O 1
ATOM 3635 N N . LEU B 1 181 ? -0.703 3.289 -21.219 1 89.81 181 LEU B N 1
ATOM 3636 C CA . LEU B 1 181 ? -1.667 4.352 -21.484 1 89.81 181 LEU B CA 1
ATOM 3637 C C . LEU B 1 181 ? -1.811 4.578 -22.984 1 89.81 181 LEU B C 1
ATOM 3639 O O . LEU B 1 181 ? -0.812 4.625 -23.719 1 89.81 181 LEU B O 1
ATOM 3643 N N . GLY B 1 182 ? -3.084 4.578 -23.469 1 90.25 182 GLY B N 1
ATOM 3644 C CA . GLY B 1 182 ? -3.361 4.758 -24.891 1 90.25 182 GLY B CA 1
ATOM 3645 C C . GLY B 1 182 ? -3.117 3.506 -25.703 1 90.25 182 GLY B C 1
ATOM 3646 O O . GLY B 1 182 ? -3.086 3.561 -26.938 1 90.25 182 GLY B O 1
ATOM 3647 N N . GLY B 1 183 ? -2.91 2.467 -25.016 1 88.69 183 GLY B N 1
ATOM 3648 C CA . GLY B 1 183 ? -2.611 1.234 -25.734 1 88.69 183 GLY B CA 1
ATOM 3649 C C . GLY B 1 183 ? -1.198 1.189 -26.281 1 88.69 183 GLY B C 1
ATOM 3650 O O . GLY B 1 183 ? -0.961 0.628 -27.359 1 88.69 183 GLY B O 1
ATOM 3651 N N . MET B 1 184 ? -0.29 1.743 -25.531 1 88.94 184 MET B N 1
ATOM 3652 C CA . MET B 1 184 ? 1.033 1.985 -26.094 1 88.94 184 MET B CA 1
ATOM 3653 C C . MET B 1 184 ? 2.094 1.159 -25.375 1 88.94 184 MET B C 1
ATOM 3655 O O . MET B 1 184 ? 3.217 1.625 -25.172 1 88.94 184 MET B O 1
ATOM 3659 N N . PHE B 1 185 ? 1.746 -0.013 -24.906 1 91.19 185 PHE B N 1
ATOM 3660 C CA . PHE B 1 185 ? 2.713 -0.864 -24.219 1 91.19 185 PHE B CA 1
ATOM 3661 C C . PHE B 1 185 ? 3.943 -1.091 -25.094 1 91.19 185 PHE B C 1
ATOM 3663 O O . PHE B 1 185 ? 5.074 -0.877 -24.656 1 91.19 185 PHE B O 1
ATOM 3670 N N . SER B 1 186 ? 3.73 -1.438 -26.375 1 90.81 186 SER B N 1
ATOM 3671 C CA . SER B 1 186 ? 4.84 -1.737 -27.266 1 90.81 186 SER B CA 1
ATOM 3672 C C . SER B 1 186 ? 5.762 -0.535 -27.438 1 90.81 186 SER B C 1
ATOM 3674 O O . SER B 1 186 ? 6.988 -0.68 -27.422 1 90.81 186 SER B O 1
ATOM 3676 N N . GLU B 1 187 ? 5.199 0.591 -27.641 1 91.81 187 GLU B N 1
ATOM 3677 C CA . GLU B 1 187 ? 5.969 1.818 -27.812 1 91.81 187 GLU B CA 1
ATOM 3678 C C . GLU B 1 187 ? 6.785 2.131 -26.547 1 91.81 187 GLU B C 1
ATOM 3680 O O . GLU B 1 187 ? 7.926 2.582 -26.641 1 91.81 187 GLU B O 1
ATOM 3685 N N . GLN B 1 188 ? 6.184 1.867 -25.391 1 92.81 188 GLN B N 1
ATOM 3686 C CA . GLN B 1 188 ? 6.887 2.102 -24.141 1 92.81 188 GLN B CA 1
ATOM 3687 C C . GLN B 1 188 ? 8.047 1.123 -23.969 1 92.81 188 GLN B C 1
ATOM 3689 O O . GLN B 1 188 ? 9.125 1.505 -23.5 1 92.81 188 GLN B O 1
ATOM 3694 N N . LEU B 1 189 ? 7.902 -0.063 -24.375 1 91.88 189 LEU B N 1
ATOM 3695 C CA . LEU B 1 189 ? 8.914 -1.104 -24.234 1 91.88 189 LEU B CA 1
ATOM 3696 C C . LEU B 1 189 ? 10.078 -0.868 -25.188 1 91.88 189 LEU B C 1
ATOM 3698 O O . LEU B 1 189 ? 11.227 -1.157 -24.859 1 91.88 189 LEU B O 1
ATOM 3702 N N . ASN B 1 190 ? 9.773 -0.35 -26.359 1 91.81 190 ASN B N 1
ATOM 3703 C CA . ASN B 1 190 ? 10.773 -0.143 -27.391 1 91.81 190 ASN B CA 1
ATOM 3704 C C . ASN B 1 190 ? 11.789 0.922 -26.984 1 91.81 190 ASN B C 1
ATOM 3706 O O . ASN B 1 190 ? 12.844 1.043 -27.609 1 91.81 190 ASN B O 1
ATOM 3710 N N . ARG B 1 191 ? 11.531 1.566 -25.938 1 93.44 191 ARG B N 1
ATOM 3711 C CA . ARG B 1 191 ? 12.43 2.615 -25.453 1 93.44 191 ARG B CA 1
ATOM 3712 C C . ARG B 1 191 ? 13.547 2.031 -24.594 1 93.44 191 ARG B C 1
ATOM 3714 O O . ARG B 1 191 ? 14.555 2.693 -24.359 1 93.44 191 ARG B O 1
ATOM 3721 N N . ILE B 1 192 ? 13.453 0.827 -24.125 1 95.81 192 ILE B N 1
ATOM 3722 C CA . ILE B 1 192 ? 14.391 0.21 -23.188 1 95.81 192 ILE B CA 1
ATOM 3723 C C . ILE B 1 192 ? 15.664 -0.196 -23.938 1 95.81 192 ILE B C 1
ATOM 3725 O O . ILE B 1 192 ? 15.594 -0.757 -25.031 1 95.81 192 ILE B O 1
ATOM 3729 N N . ARG B 1 193 ? 16.812 0.182 -23.312 1 94.69 193 ARG B N 1
ATOM 3730 C CA . ARG B 1 193 ? 18.109 -0.061 -23.906 1 94.69 193 ARG B CA 1
ATOM 3731 C C . ARG B 1 193 ? 19.078 -0.661 -22.906 1 94.69 193 ARG B C 1
ATOM 3733 O O . ARG B 1 193 ? 18.766 -0.766 -21.719 1 94.69 193 ARG B O 1
ATOM 3740 N N . GLU B 1 194 ? 20.266 -0.99 -23.5 1 95.81 194 GLU B N 1
ATOM 3741 C CA . GLU B 1 194 ? 21.344 -1.479 -22.641 1 95.81 194 GLU B CA 1
ATOM 3742 C C . GLU B 1 194 ? 21.672 -0.474 -21.547 1 95.81 194 GLU B C 1
ATOM 3744 O O . GLU B 1 194 ? 21.734 0.731 -21.797 1 95.81 194 GLU B O 1
ATOM 3749 N N . GLY B 1 195 ? 21.766 -0.976 -20.312 1 97.5 195 GLY B N 1
ATOM 3750 C CA . GLY B 1 195 ? 22.062 -0.123 -19.172 1 97.5 195 GLY B CA 1
ATOM 3751 C C . GLY B 1 195 ? 20.828 0.232 -18.359 1 97.5 195 GLY B C 1
ATOM 3752 O O . GLY B 1 195 ? 20.938 0.7 -17.219 1 97.5 195 GLY B O 1
ATOM 3753 N N . ASP B 1 196 ? 19.641 -0.052 -18.953 1 98.12 196 ASP B N 1
ATOM 3754 C CA . ASP B 1 196 ? 18.391 0.192 -18.25 1 98.12 196 ASP B CA 1
ATOM 3755 C C . ASP B 1 196 ? 18.047 -0.974 -17.328 1 98.12 196 ASP B C 1
ATOM 3757 O O . ASP B 1 196 ? 18.625 -2.057 -17.438 1 98.12 196 ASP B O 1
ATOM 3761 N N . VAL B 1 197 ? 17.203 -0.719 -16.359 1 98.38 197 VAL B N 1
ATOM 3762 C CA . VAL B 1 197 ? 16.719 -1.735 -15.438 1 98.38 197 VAL B CA 1
ATOM 3763 C C . VAL B 1 197 ? 15.203 -1.796 -15.484 1 98.38 197 VAL B C 1
ATOM 3765 O O . VAL B 1 197 ? 14.531 -0.762 -15.578 1 98.38 197 VAL B O 1
ATOM 3768 N N . VAL B 1 198 ? 14.656 -2.992 -15.5 1 98 198 VAL B N 1
ATOM 3769 C CA . VAL B 1 198 ? 13.219 -3.213 -15.453 1 98 198 VAL B CA 1
ATOM 3770 C C . VAL B 1 198 ? 12.836 -3.84 -14.109 1 98 198 VAL B C 1
ATOM 3772 O O . VAL B 1 198 ? 13.391 -4.871 -13.719 1 98 198 VAL B O 1
ATOM 3775 N N . ILE B 1 199 ? 11.953 -3.168 -13.398 1 98.56 199 ILE B N 1
ATOM 3776 C CA . ILE B 1 199 ? 11.336 -3.738 -12.203 1 98.56 199 ILE B CA 1
ATOM 3777 C C . ILE B 1 199 ? 9.938 -4.25 -12.539 1 98.56 199 ILE B C 1
ATOM 3779 O O . ILE B 1 199 ? 9.055 -3.467 -12.891 1 98.56 199 ILE B O 1
ATOM 3783 N N . ALA B 1 200 ? 9.766 -5.574 -12.461 1 97.88 200 ALA B N 1
ATOM 3784 C CA . ALA B 1 200 ? 8.469 -6.188 -12.727 1 97.88 200 ALA B CA 1
ATOM 3785 C C . ALA B 1 200 ? 7.824 -6.691 -11.43 1 97.88 200 ALA B C 1
ATOM 3787 O O . ALA B 1 200 ? 8.445 -7.449 -10.68 1 97.88 200 ALA B O 1
ATOM 3788 N N . ILE B 1 201 ? 6.566 -6.25 -11.172 1 98.06 201 ILE B N 1
ATOM 3789 C CA . ILE B 1 201 ? 5.797 -6.621 -9.992 1 98.06 201 ILE B CA 1
ATOM 3790 C C . ILE B 1 201 ? 4.531 -7.363 -10.414 1 98.06 201 ILE B C 1
ATOM 3792 O O . ILE B 1 201 ? 3.643 -6.781 -11.039 1 98.06 201 ILE B O 1
ATOM 3796 N N . SER B 1 202 ? 4.465 -8.641 -10.086 1 95.06 202 SER B N 1
ATOM 3797 C CA . SER B 1 202 ? 3.293 -9.422 -10.469 1 95.06 202 SER B CA 1
ATOM 3798 C C . SER B 1 202 ? 3.094 -10.609 -9.539 1 95.06 202 SER B C 1
ATOM 3800 O O . SER B 1 202 ? 4.062 -11.211 -9.07 1 95.06 202 SER B O 1
ATOM 3802 N N . PHE B 1 203 ? 1.869 -10.898 -9.258 1 92 203 PHE B N 1
ATOM 3803 C CA . PHE B 1 203 ? 1.451 -12.008 -8.414 1 92 203 PHE B CA 1
ATOM 3804 C C . PHE B 1 203 ? 0.407 -12.859 -9.125 1 92 203 PHE B C 1
ATOM 3806 O O . PHE B 1 203 ? -0.278 -12.383 -10.031 1 92 203 PHE B O 1
ATOM 3813 N N . SER B 1 204 ? 0.286 -14.039 -8.664 1 86.75 204 SER B N 1
ATOM 3814 C CA . SER B 1 204 ? -0.677 -14.93 -9.289 1 86.75 204 SER B CA 1
ATOM 3815 C C . SER B 1 204 ? -2.109 -14.484 -9.023 1 86.75 204 SER B C 1
ATOM 3817 O O . SER B 1 204 ? -2.453 -14.133 -7.895 1 86.75 204 SER B O 1
ATOM 3819 N N . PRO B 1 205 ? -2.959 -14.594 -10.047 1 85.12 205 PRO B N 1
ATOM 3820 C CA . PRO B 1 205 ? -2.672 -14.859 -11.453 1 85.12 205 PRO B CA 1
ATOM 3821 C C . PRO B 1 205 ? -1.876 -13.734 -12.117 1 85.12 205 PRO B C 1
ATOM 3823 O O . PRO B 1 205 ? -2.225 -12.562 -11.984 1 85.12 205 PRO B O 1
ATOM 3826 N N . TYR B 1 206 ? -0.889 -14.141 -12.867 1 89 206 TYR B N 1
ATOM 3827 C CA . TYR B 1 206 ? 0.058 -13.164 -13.398 1 89 206 TYR B CA 1
ATOM 3828 C C . TYR B 1 206 ? -0.525 -12.438 -14.602 1 89 206 TYR B C 1
ATOM 3830 O O . TYR B 1 206 ? -1.033 -13.07 -15.531 1 89 206 TYR B O 1
ATOM 3838 N N . ALA B 1 207 ? -0.408 -11.125 -14.586 1 87.75 207 ALA B N 1
ATOM 3839 C CA . ALA B 1 207 ? -0.93 -10.336 -15.703 1 87.75 207 ALA B CA 1
ATOM 3840 C C . ALA B 1 207 ? -0.175 -10.641 -17 1 87.75 207 ALA B C 1
ATOM 3842 O O . ALA B 1 207 ? 1.056 -10.57 -17.031 1 87.75 207 ALA B O 1
ATOM 3843 N N . ALA B 1 208 ? -0.885 -10.906 -18.062 1 87.06 208 ALA B N 1
ATOM 3844 C CA . ALA B 1 208 ? -0.298 -11.273 -19.344 1 87.06 208 ALA B CA 1
ATOM 3845 C C . ALA B 1 208 ? 0.578 -10.148 -19.891 1 87.06 208 ALA B C 1
ATOM 3847 O O . ALA B 1 208 ? 1.645 -10.398 -20.453 1 87.06 208 ALA B O 1
ATOM 3848 N N . GLU B 1 209 ? 0.112 -8.953 -19.672 1 88.88 209 GLU B N 1
ATOM 3849 C CA . GLU B 1 209 ? 0.854 -7.805 -20.172 1 88.88 209 GLU B CA 1
ATOM 3850 C C . GLU B 1 209 ? 2.205 -7.668 -19.484 1 88.88 209 GLU B C 1
ATOM 3852 O O . GLU B 1 209 ? 3.203 -7.32 -20.109 1 88.88 209 GLU B O 1
ATOM 3857 N N . THR B 1 210 ? 2.197 -7.992 -18.188 1 89.88 210 THR B N 1
ATOM 3858 C CA . THR B 1 210 ? 3.459 -7.922 -17.453 1 89.88 210 THR B CA 1
ATOM 3859 C C . THR B 1 210 ? 4.445 -8.961 -17.984 1 89.88 210 THR B C 1
ATOM 3861 O O . THR B 1 210 ? 5.625 -8.664 -18.188 1 89.88 210 THR B O 1
ATOM 3864 N N . LEU B 1 211 ? 3.984 -10.102 -18.312 1 88.44 211 LEU B N 1
ATOM 3865 C CA . LEU B 1 211 ? 4.832 -11.156 -18.844 1 88.44 211 LEU B CA 1
ATOM 3866 C C . LEU B 1 211 ? 5.359 -10.789 -20.234 1 88.44 211 LEU B C 1
ATOM 3868 O O . LEU B 1 211 ? 6.523 -11.047 -20.547 1 88.44 211 LEU B O 1
ATOM 3872 N N . SER B 1 212 ? 4.547 -10.164 -20.969 1 88.12 212 SER B N 1
ATOM 3873 C CA . SER B 1 212 ? 4.945 -9.719 -22.297 1 88.12 212 SER B CA 1
ATOM 3874 C C . SER B 1 212 ? 6.059 -8.68 -22.219 1 88.12 212 SER B C 1
ATOM 3876 O O . SER B 1 212 ? 6.965 -8.672 -23.062 1 88.12 212 SER B O 1
ATOM 3878 N N . VAL B 1 213 ? 5.93 -7.855 -21.219 1 87.06 213 VAL B N 1
ATOM 3879 C CA . VAL B 1 213 ? 6.961 -6.848 -21 1 87.06 213 VAL B CA 1
ATOM 3880 C C . VAL B 1 213 ? 8.297 -7.527 -20.703 1 87.06 213 VAL B C 1
ATOM 3882 O O . VAL B 1 213 ? 9.328 -7.152 -21.266 1 87.06 213 VAL B O 1
ATOM 3885 N N . LEU B 1 214 ? 8.281 -8.531 -19.922 1 89.31 214 LEU B N 1
ATOM 3886 C CA . LEU B 1 214 ? 9.5 -9.234 -19.547 1 89.31 214 LEU B CA 1
ATOM 3887 C C . LEU B 1 214 ? 10.109 -9.945 -20.75 1 89.31 214 LEU B C 1
ATOM 3889 O O . LEU B 1 214 ? 11.32 -9.867 -20.969 1 89.31 214 LEU B O 1
ATOM 3893 N N . ASP B 1 215 ? 9.25 -10.516 -21.516 1 89.25 215 ASP B N 1
ATOM 3894 C CA . ASP B 1 215 ? 9.719 -11.211 -22.719 1 89.25 215 ASP B CA 1
ATOM 3895 C C . ASP B 1 215 ? 10.359 -10.234 -23.703 1 89.25 215 ASP B C 1
ATOM 3897 O O . ASP B 1 215 ? 11.414 -10.523 -24.266 1 89.25 215 ASP B O 1
ATOM 3901 N N . ALA B 1 216 ? 9.734 -9.148 -23.812 1 89.94 216 ALA B N 1
ATOM 3902 C CA . ALA B 1 216 ? 10.164 -8.156 -24.797 1 89.94 216 ALA B CA 1
ATOM 3903 C C . ALA B 1 216 ? 11.445 -7.457 -24.359 1 89.94 216 ALA B C 1
ATOM 3905 O O . ALA B 1 216 ? 12.172 -6.883 -25.172 1 89.94 216 ALA B O 1
ATOM 3906 N N . THR B 1 217 ? 11.781 -7.543 -23.094 1 91.69 217 THR B N 1
ATOM 3907 C CA . THR B 1 217 ? 12.906 -6.766 -22.578 1 91.69 217 THR B CA 1
ATOM 3908 C C . THR B 1 217 ? 14.039 -7.684 -22.141 1 91.69 217 THR B C 1
ATOM 3910 O O . THR B 1 217 ? 15.07 -7.215 -21.656 1 91.69 217 THR B O 1
ATOM 3913 N N . ALA B 1 218 ? 13.781 -8.969 -22.328 1 90.06 218 ALA B N 1
ATOM 3914 C CA . ALA B 1 218 ? 14.812 -9.945 -21.984 1 90.06 218 ALA B CA 1
ATOM 3915 C C . ALA B 1 218 ? 15.961 -9.898 -23 1 90.06 218 ALA B C 1
ATOM 3917 O O . ALA B 1 218 ? 15.969 -10.648 -23.969 1 90.06 218 ALA B O 1
ATOM 3918 N N . ARG B 1 219 ? 16.875 -9.062 -22.828 1 88.81 219 ARG B N 1
ATOM 3919 C CA . ARG B 1 219 ? 18.016 -8.922 -23.719 1 88.81 219 ARG B CA 1
ATOM 3920 C C . ARG B 1 219 ? 19.281 -8.562 -22.953 1 88.81 219 ARG B C 1
ATOM 3922 O O . ARG B 1 219 ? 19.203 -8.031 -21.844 1 88.81 219 ARG B O 1
ATOM 3929 N N . PRO B 1 220 ? 20.375 -8.891 -23.578 1 90.25 220 PRO B N 1
ATOM 3930 C CA . PRO B 1 220 ? 21.625 -8.594 -22.891 1 90.25 220 PRO B CA 1
ATOM 3931 C C . PRO B 1 220 ? 21.781 -7.113 -22.547 1 90.25 220 PRO B C 1
ATOM 3933 O O . PRO B 1 220 ? 21.391 -6.25 -23.344 1 90.25 220 PRO B O 1
ATOM 3936 N N . GLY B 1 221 ? 22.203 -6.867 -21.391 1 94.88 221 GLY B N 1
ATOM 3937 C CA . GLY B 1 221 ? 22.516 -5.508 -20.969 1 94.88 221 GLY B CA 1
ATOM 3938 C C . GLY B 1 221 ? 21.375 -4.855 -20.203 1 94.88 221 GLY B C 1
ATOM 3939 O O . GLY B 1 221 ? 21.547 -3.777 -19.625 1 94.88 221 GLY B O 1
ATOM 3940 N N . VAL B 1 222 ? 20.234 -5.449 -20.25 1 96.69 222 VAL B N 1
ATOM 3941 C CA . VAL B 1 222 ? 19.109 -4.965 -19.438 1 96.69 222 VAL B CA 1
ATOM 3942 C C . VAL B 1 222 ? 18.969 -5.824 -18.188 1 96.69 222 VAL B C 1
ATOM 3944 O O . VAL B 1 222 ? 18.938 -7.055 -18.266 1 96.69 222 VAL B O 1
ATOM 3947 N N . LYS B 1 223 ? 18.969 -5.199 -17.031 1 97.75 223 LYS B N 1
ATOM 3948 C CA . LYS B 1 223 ? 18.797 -5.941 -15.773 1 97.75 223 LYS B CA 1
ATOM 3949 C C . LYS B 1 223 ? 17.328 -6.008 -15.375 1 97.75 223 LYS B C 1
ATOM 3951 O O . LYS B 1 223 ? 16.562 -5.078 -15.656 1 97.75 223 LYS B O 1
ATOM 3956 N N . HIS B 1 224 ? 17 -7.121 -14.758 1 97.69 224 HIS B N 1
ATOM 3957 C CA . HIS B 1 224 ? 15.609 -7.355 -14.359 1 97.69 224 HIS B CA 1
ATOM 3958 C C . HIS B 1 224 ? 15.516 -7.66 -12.867 1 97.69 224 HIS B C 1
ATOM 3960 O O . HIS B 1 224 ? 16.266 -8.492 -12.352 1 97.69 224 HIS B O 1
ATOM 3966 N N . ILE B 1 225 ? 14.625 -6.902 -12.211 1 98.19 225 ILE B N 1
ATOM 3967 C CA . ILE B 1 225 ? 14.266 -7.156 -10.82 1 98.19 225 ILE B CA 1
ATOM 3968 C C . ILE B 1 225 ? 12.812 -7.621 -10.742 1 98.19 225 ILE B C 1
ATOM 3970 O O . ILE B 1 225 ? 11.906 -6.961 -11.266 1 98.19 225 ILE B O 1
ATOM 3974 N N . ALA B 1 226 ? 12.594 -8.812 -10.125 1 97.44 226 ALA B N 1
ATOM 3975 C CA . ALA B 1 226 ? 11.25 -9.367 -10.016 1 97.44 226 ALA B CA 1
ATOM 3976 C C . ALA B 1 226 ? 10.758 -9.344 -8.57 1 97.44 226 ALA B C 1
ATOM 3978 O O . ALA B 1 226 ? 11.508 -9.695 -7.652 1 97.44 226 ALA B O 1
ATOM 3979 N N . ILE B 1 227 ? 9.539 -8.852 -8.344 1 97.75 227 ILE B N 1
ATOM 3980 C CA . ILE B 1 227 ? 8.805 -8.969 -7.094 1 97.75 227 ILE B CA 1
ATOM 3981 C C . ILE B 1 227 ? 7.543 -9.812 -7.312 1 97.75 227 ILE B C 1
ATOM 3983 O O . ILE B 1 227 ? 6.641 -9.406 -8.039 1 97.75 227 ILE B O 1
ATOM 3987 N N . THR B 1 228 ? 7.543 -10.984 -6.695 1 95.44 228 THR B N 1
ATOM 3988 C CA . THR B 1 228 ? 6.477 -11.922 -7.012 1 95.44 228 THR B CA 1
ATOM 3989 C C . THR B 1 228 ? 6.215 -12.859 -5.836 1 95.44 228 THR B C 1
ATOM 3991 O O . THR B 1 228 ? 6.656 -12.594 -4.715 1 95.44 228 THR B O 1
ATOM 3994 N N . ASP B 1 229 ? 5.41 -13.93 -6.031 1 89.31 229 ASP B N 1
ATOM 3995 C CA . ASP B 1 229 ? 4.844 -14.648 -4.895 1 89.31 229 ASP B CA 1
ATOM 3996 C C . ASP B 1 229 ? 5.422 -16.062 -4.801 1 89.31 229 ASP B C 1
ATOM 3998 O O . ASP B 1 229 ? 5.262 -16.734 -3.779 1 89.31 229 ASP B O 1
ATOM 4002 N N . SER B 1 230 ? 6.121 -16.484 -5.832 1 83.94 230 SER B N 1
ATOM 4003 C CA . SER B 1 230 ? 6.508 -17.891 -5.836 1 83.94 230 SER B CA 1
ATOM 4004 C C . SER B 1 230 ? 7.816 -18.109 -6.59 1 83.94 230 SER B C 1
ATOM 4006 O O . SER B 1 230 ? 8.141 -17.359 -7.512 1 83.94 230 SER B O 1
ATOM 4008 N N . GLN B 1 231 ? 8.484 -19.172 -6.168 1 81.69 231 GLN B N 1
ATOM 4009 C CA . GLN B 1 231 ? 9.68 -19.578 -6.887 1 81.69 231 GLN B CA 1
ATOM 4010 C C . GLN B 1 231 ? 9.336 -20.109 -8.273 1 81.69 231 GLN B C 1
ATOM 4012 O O . GLN B 1 231 ? 10.211 -20.203 -9.141 1 81.69 231 GLN B O 1
ATOM 4017 N N . LEU B 1 232 ? 8.039 -20.406 -8.477 1 77.25 232 LEU B N 1
ATOM 4018 C CA . LEU B 1 232 ? 7.594 -20.953 -9.75 1 77.25 232 LEU B CA 1
ATOM 4019 C C . LEU B 1 232 ? 7.098 -19.844 -10.68 1 77.25 232 LEU B C 1
ATOM 4021 O O . LEU B 1 232 ? 6.727 -20.109 -11.82 1 77.25 232 LEU B O 1
ATOM 4025 N N . SER B 1 233 ? 7.18 -18.641 -10.195 1 86.19 233 SER B N 1
ATOM 4026 C CA . SER B 1 233 ? 6.703 -17.516 -11 1 86.19 233 SER B CA 1
ATOM 4027 C C . SER B 1 233 ? 7.492 -17.391 -12.297 1 86.19 233 SER B C 1
ATOM 4029 O O . SER B 1 233 ? 8.719 -17.5 -12.297 1 86.19 233 SER B O 1
ATOM 4031 N N . PRO B 1 234 ? 6.762 -17.156 -13.406 1 86.31 234 PRO B N 1
ATOM 4032 C CA . PRO B 1 234 ? 7.453 -16.938 -14.68 1 86.31 234 PRO B CA 1
ATOM 4033 C C . PRO B 1 234 ? 8.344 -15.703 -14.672 1 86.31 234 PRO B C 1
ATOM 4035 O O . PRO B 1 234 ? 9.203 -15.539 -15.539 1 86.31 234 PRO B O 1
ATOM 4038 N N . LEU B 1 235 ? 8.234 -14.852 -13.711 1 90.75 235 LEU B N 1
ATOM 4039 C CA . LEU B 1 235 ? 9.023 -13.625 -13.656 1 90.75 235 LEU B CA 1
ATOM 4040 C C . LEU B 1 235 ? 10.492 -13.945 -13.367 1 90.75 235 LEU B C 1
ATOM 4042 O O . LEU B 1 235 ? 11.367 -13.117 -13.633 1 90.75 235 LEU B O 1
ATOM 4046 N N . LEU B 1 236 ? 10.695 -15.117 -12.844 1 89.62 236 LEU B N 1
ATOM 4047 C CA . LEU B 1 236 ? 12.031 -15.422 -12.336 1 89.62 236 LEU B CA 1
ATOM 4048 C C . LEU B 1 236 ? 12.969 -15.805 -13.477 1 89.62 236 LEU B C 1
ATOM 4050 O O . LEU B 1 236 ? 14.188 -15.703 -13.336 1 89.62 236 LEU B O 1
ATOM 4054 N N . THR B 1 237 ? 12.422 -16.172 -14.578 1 86.06 237 THR B N 1
ATOM 4055 C CA . THR B 1 237 ? 13.203 -16.688 -15.695 1 86.06 237 THR B CA 1
ATOM 4056 C C . THR B 1 237 ? 14.266 -15.688 -16.125 1 86.06 237 THR B C 1
ATOM 4058 O O . THR B 1 237 ? 15.391 -16.062 -16.453 1 86.06 237 THR B O 1
ATOM 4061 N N . PHE B 1 238 ? 14.008 -14.43 -16.047 1 83.81 238 PHE B N 1
ATOM 4062 C CA . PHE B 1 238 ? 14.93 -13.43 -16.578 1 83.81 238 PHE B CA 1
ATOM 4063 C C . PHE B 1 238 ? 15.398 -12.484 -15.484 1 83.81 238 PHE B C 1
ATOM 4065 O O . PHE B 1 238 ? 16.031 -11.461 -15.766 1 83.81 238 PHE B O 1
ATOM 4072 N N . SER B 1 239 ? 15.25 -12.828 -14.242 1 93.56 239 SER B N 1
ATOM 4073 C CA . SER B 1 239 ? 15.492 -11.852 -13.18 1 93.56 239 SER B CA 1
ATOM 4074 C C . SER B 1 239 ? 16.922 -11.93 -12.68 1 93.56 239 SER B C 1
ATOM 4076 O O . SER B 1 239 ? 17.484 -13.023 -12.547 1 93.56 239 SER B O 1
ATOM 4078 N N . ASP B 1 240 ? 17.531 -10.82 -12.531 1 96.31 240 ASP B N 1
ATOM 4079 C CA . ASP B 1 240 ? 18.844 -10.727 -11.898 1 96.31 240 ASP B CA 1
ATOM 4080 C C . ASP B 1 240 ? 18.719 -10.781 -10.375 1 96.31 240 ASP B C 1
ATOM 4082 O O . ASP B 1 240 ? 19.578 -11.344 -9.695 1 96.31 240 ASP B O 1
ATOM 4086 N N . VAL B 1 241 ? 17.719 -10.148 -9.844 1 96.88 241 VAL B N 1
ATOM 4087 C CA . VAL B 1 241 ? 17.344 -10.219 -8.438 1 96.88 241 VAL B CA 1
ATOM 4088 C C . VAL B 1 241 ? 15.844 -10.477 -8.32 1 96.88 241 VAL B C 1
ATOM 4090 O O . VAL B 1 241 ? 15.047 -9.898 -9.062 1 96.88 241 VAL B O 1
ATOM 4093 N N . SER B 1 242 ? 15.477 -11.414 -7.48 1 96.25 242 SER B N 1
ATOM 4094 C CA . SER B 1 242 ? 14.07 -11.734 -7.281 1 96.25 242 SER B CA 1
ATOM 4095 C C . SER B 1 242 ? 13.703 -11.695 -5.801 1 96.25 242 SER B C 1
ATOM 4097 O O . SER B 1 242 ? 14.484 -12.125 -4.949 1 96.25 242 SER B O 1
ATOM 4099 N N . PHE B 1 243 ? 12.57 -11.117 -5.527 1 97.12 243 PHE B N 1
ATOM 4100 C CA . PHE B 1 243 ? 11.969 -11.141 -4.199 1 97.12 243 PHE B CA 1
ATOM 4101 C C . PHE B 1 243 ? 10.688 -11.969 -4.199 1 97.12 243 PHE B C 1
ATOM 4103 O O . PHE B 1 243 ? 9.742 -11.656 -4.922 1 97.12 243 PHE B O 1
ATOM 4110 N N . ILE B 1 244 ? 10.688 -13.031 -3.441 1 92.56 244 ILE B N 1
ATOM 4111 C CA . ILE B 1 244 ? 9.492 -13.844 -3.246 1 92.56 244 ILE B CA 1
ATOM 4112 C C . ILE B 1 244 ? 8.766 -13.406 -1.975 1 92.56 244 ILE B C 1
ATOM 4114 O O . ILE B 1 244 ? 9.266 -13.617 -0.866 1 92.56 244 ILE B O 1
ATOM 4118 N N . ILE B 1 245 ? 7.566 -12.844 -2.16 1 94.44 245 ILE B N 1
ATOM 4119 C CA . ILE B 1 245 ? 6.855 -12.203 -1.062 1 94.44 245 ILE B CA 1
ATOM 4120 C C . ILE B 1 245 ? 5.609 -13.008 -0.712 1 94.44 245 ILE B C 1
ATOM 4122 O O . ILE B 1 245 ? 4.82 -13.367 -1.594 1 94.44 245 ILE B O 1
ATOM 4126 N N . LYS B 1 246 ? 5.492 -13.289 0.521 1 89.12 246 LYS B N 1
ATOM 4127 C CA . LYS B 1 246 ? 4.262 -13.883 1.04 1 89.12 246 LYS B CA 1
ATOM 4128 C C . LYS B 1 246 ? 3.367 -12.82 1.675 1 89.12 246 LYS B C 1
ATOM 4130 O O . LYS B 1 246 ? 3.641 -12.352 2.781 1 89.12 246 LYS B O 1
ATOM 4135 N N . GLU B 1 247 ? 2.316 -12.516 1.002 1 93.19 247 GLU B N 1
ATOM 4136 C CA . GLU B 1 247 ? 1.351 -11.547 1.515 1 93.19 247 GLU B CA 1
ATOM 4137 C C . GLU B 1 247 ? 0.275 -12.234 2.352 1 93.19 247 GLU B C 1
ATOM 4139 O O . GLU B 1 247 ? -0.018 -13.414 2.15 1 93.19 247 GLU B O 1
ATOM 4144 N N . ALA B 1 248 ? -0.305 -11.438 3.287 1 89.75 248 ALA B N 1
ATOM 4145 C CA . ALA B 1 248 ? -1.525 -11.906 3.936 1 89.75 248 ALA B CA 1
ATOM 4146 C C . ALA B 1 248 ? -2.648 -12.094 2.918 1 89.75 248 ALA B C 1
ATOM 4148 O O . ALA B 1 248 ? -2.764 -11.32 1.963 1 89.75 248 ALA B O 1
ATOM 4149 N N . GLN B 1 249 ? -3.414 -13.148 3.111 1 84.81 249 GLN B N 1
ATOM 4150 C CA . GLN B 1 249 ? -4.602 -13.422 2.307 1 84.81 249 GLN B CA 1
ATOM 4151 C C . GLN B 1 249 ? -5.848 -13.5 3.18 1 84.81 249 GLN B C 1
ATOM 4153 O O . GLN B 1 249 ? -5.922 -14.328 4.09 1 84.81 249 GLN B O 1
ATOM 4158 N N . ILE B 1 250 ? -6.754 -12.57 2.92 1 82.31 250 ILE B N 1
ATOM 4159 C CA . ILE B 1 250 ? -7.984 -12.539 3.705 1 82.31 250 ILE B CA 1
ATOM 4160 C C . ILE B 1 250 ? -9.195 -12.648 2.777 1 82.31 250 ILE B C 1
ATOM 4162 O O . ILE B 1 250 ? -9.422 -11.773 1.941 1 82.31 250 ILE B O 1
ATOM 4166 N N . SER B 1 251 ? -9.953 -13.703 2.873 1 77 251 SER B N 1
ATOM 4167 C CA . SER B 1 251 ? -11.18 -13.906 2.111 1 77 251 SER B CA 1
ATOM 4168 C C . SER B 1 251 ? -10.93 -13.805 0.612 1 77 251 SER B C 1
ATOM 4170 O O . SER B 1 251 ? -11.703 -13.172 -0.112 1 77 251 SER B O 1
ATOM 4172 N N . GLY B 1 252 ? -9.75 -14.281 0.214 1 76.38 252 GLY B N 1
ATOM 4173 C CA . GLY B 1 252 ? -9.422 -14.266 -1.202 1 76.38 252 GLY B CA 1
ATOM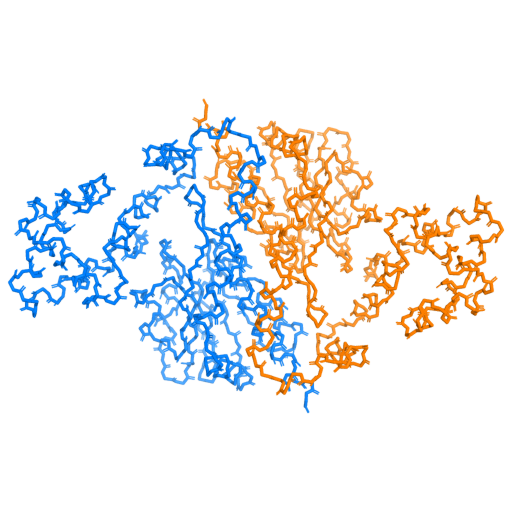 4174 C C . GLY B 1 252 ? -8.766 -12.969 -1.647 1 76.38 252 GLY B C 1
ATOM 4175 O O . GLY B 1 252 ? -8.398 -12.828 -2.814 1 76.38 252 GLY B O 1
ATOM 4176 N N . PHE B 1 253 ? -8.586 -12.086 -0.716 1 85.06 253 PHE B N 1
ATOM 4177 C CA . PHE B 1 253 ? -7.941 -10.812 -1.014 1 85.06 253 PHE B CA 1
ATOM 4178 C C . PHE B 1 253 ? -6.488 -10.82 -0.553 1 85.06 253 PHE B C 1
ATOM 4180 O O . PHE B 1 253 ? -6.199 -11.109 0.611 1 85.06 253 PHE B O 1
ATOM 4187 N N . ARG B 1 254 ? -5.699 -10.547 -1.509 1 90.5 254 ARG B N 1
ATOM 4188 C CA . ARG B 1 254 ? -4.281 -10.43 -1.186 1 90.5 254 ARG B CA 1
ATOM 4189 C C . ARG B 1 254 ? -3.949 -9.031 -0.675 1 90.5 254 ARG B C 1
ATOM 4191 O O . ARG B 1 254 ? -4.297 -8.039 -1.312 1 90.5 254 ARG B O 1
ATOM 4198 N N . SER B 1 255 ? -3.281 -9.031 0.451 1 94.94 255 SER B N 1
ATOM 4199 C CA . SER B 1 255 ? -2.779 -7.762 0.963 1 94.94 255 SER B CA 1
ATOM 4200 C C . SER B 1 255 ? -1.614 -7.25 0.122 1 94.94 255 SER B C 1
ATOM 4202 O O . SER B 1 255 ? -1.229 -7.879 -0.864 1 94.94 255 SER B O 1
ATOM 4204 N N . GLN B 1 256 ? -1.148 -6.078 0.402 1 97 256 GLN B N 1
ATOM 4205 C CA . GLN B 1 256 ? -0.015 -5.484 -0.3 1 97 256 GLN B CA 1
ATOM 4206 C C . GLN B 1 256 ? 0.97 -4.855 0.68 1 97 256 GLN B C 1
ATOM 4208 O O . GLN B 1 256 ? 1.907 -4.168 0.27 1 97 256 GLN B O 1
ATOM 4213 N N . CYS B 1 257 ? 0.77 -5.129 1.946 1 97.19 257 CYS B N 1
ATOM 4214 C CA . CYS B 1 257 ? 1.531 -4.441 2.982 1 97.19 257 CYS B CA 1
ATOM 4215 C C . CYS B 1 257 ? 3.002 -4.84 2.934 1 97.19 257 CYS B C 1
ATOM 4217 O O . CYS B 1 257 ? 3.885 -3.986 3.027 1 97.19 257 CYS B O 1
ATOM 4219 N N . THR B 1 258 ? 3.262 -6.121 2.748 1 97.31 258 THR B N 1
ATOM 4220 C CA . THR B 1 258 ? 4.641 -6.602 2.75 1 97.31 258 THR B CA 1
ATOM 4221 C C . THR B 1 258 ? 5.391 -6.098 1.521 1 97.31 258 THR B C 1
ATOM 4223 O O . THR B 1 258 ? 6.547 -5.68 1.62 1 97.31 258 THR B O 1
ATOM 4226 N N . THR B 1 259 ? 4.703 -6.164 0.377 1 98.25 259 THR B N 1
ATOM 4227 C CA . THR B 1 259 ? 5.316 -5.68 -0.855 1 98.25 259 THR B CA 1
ATOM 4228 C C . THR B 1 259 ? 5.598 -4.184 -0.768 1 98.25 259 THR B C 1
ATOM 4230 O O . THR B 1 259 ? 6.664 -3.723 -1.186 1 98.25 259 THR B O 1
ATOM 4233 N N . MET B 1 260 ? 4.641 -3.412 -0.25 1 98.25 260 MET B N 1
ATOM 4234 C CA . MET B 1 260 ? 4.824 -1.978 -0.056 1 98.25 260 MET B CA 1
ATOM 4235 C C . MET B 1 260 ? 6.004 -1.699 0.867 1 98.25 260 MET B C 1
ATOM 4237 O O . MET B 1 260 ? 6.816 -0.813 0.593 1 98.25 260 MET B O 1
ATOM 4241 N N . THR B 1 261 ? 6.129 -2.432 1.928 1 97.56 261 THR B N 1
ATOM 4242 C CA . THR B 1 261 ? 7.234 -2.285 2.867 1 97.56 261 THR B CA 1
ATOM 4243 C C . THR B 1 261 ? 8.57 -2.516 2.166 1 97.56 261 THR B C 1
ATOM 4245 O O . THR B 1 261 ? 9.523 -1.766 2.379 1 97.56 261 THR B O 1
ATOM 4248 N N . LEU B 1 262 ? 8.602 -3.518 1.328 1 98.12 262 LEU B N 1
ATOM 4249 C CA . LEU B 1 262 ? 9.828 -3.824 0.599 1 98.12 262 LEU B CA 1
ATOM 4250 C C . LEU B 1 262 ? 10.219 -2.668 -0.314 1 98.12 262 LEU B C 1
ATOM 4252 O O . LEU B 1 262 ? 11.367 -2.211 -0.288 1 98.12 262 LEU B O 1
ATOM 4256 N N . VAL B 1 263 ? 9.297 -2.172 -1.133 1 98.31 263 VAL B N 1
ATOM 4257 C CA . VAL B 1 263 ? 9.648 -1.151 -2.113 1 98.31 263 VAL B CA 1
ATOM 4258 C C . VAL B 1 263 ? 10 0.151 -1.399 1 98.31 263 VAL B C 1
ATOM 4260 O O . VAL B 1 263 ? 10.867 0.904 -1.858 1 98.31 263 VAL B O 1
ATOM 4263 N N . GLN B 1 264 ? 9.352 0.415 -0.253 1 97 264 GLN B N 1
ATOM 4264 C CA . GLN B 1 264 ? 9.719 1.593 0.528 1 97 264 GLN B CA 1
ATOM 4265 C C . GLN B 1 264 ? 11.109 1.443 1.135 1 97 264 GLN B C 1
ATOM 4267 O O . GLN B 1 264 ? 11.867 2.41 1.201 1 97 264 GLN B O 1
ATOM 4272 N N . THR B 1 265 ? 11.469 0.241 1.588 1 96.38 265 THR B N 1
ATOM 4273 C CA . THR B 1 265 ? 12.812 -0.039 2.082 1 96.38 265 THR B CA 1
ATOM 4274 C C . THR B 1 265 ? 13.852 0.241 1.003 1 96.38 265 THR B C 1
ATOM 4276 O O . THR B 1 265 ? 14.867 0.882 1.269 1 96.38 265 THR B O 1
ATOM 4279 N N . ILE B 1 266 ? 13.555 -0.202 -0.199 1 97.38 266 ILE B N 1
ATOM 4280 C CA . ILE B 1 266 ? 14.461 0.01 -1.322 1 97.38 266 ILE B CA 1
ATOM 4281 C C . ILE B 1 266 ? 14.617 1.506 -1.585 1 97.38 266 ILE B C 1
ATOM 4283 O O . ILE B 1 266 ? 15.734 2.006 -1.729 1 97.38 266 ILE B O 1
ATOM 4287 N N . ALA B 1 267 ? 13.531 2.252 -1.634 1 96.38 267 ALA B N 1
ATOM 4288 C CA . ALA B 1 267 ? 13.555 3.688 -1.904 1 96.38 267 ALA B CA 1
ATOM 4289 C C . ALA B 1 267 ? 14.359 4.434 -0.843 1 96.38 267 ALA B C 1
ATOM 4291 O O . ALA B 1 267 ? 15.195 5.273 -1.169 1 96.38 267 ALA B O 1
ATOM 4292 N N . VAL B 1 268 ? 14.102 4.102 0.421 1 92.94 268 VAL B N 1
ATOM 4293 C CA . VAL B 1 268 ? 14.789 4.789 1.51 1 92.94 268 VAL B CA 1
ATOM 4294 C C . VAL B 1 268 ? 16.266 4.434 1.495 1 92.94 268 VAL B C 1
ATOM 4296 O O . VAL B 1 268 ? 17.125 5.285 1.756 1 92.94 268 VAL B O 1
ATOM 4299 N N . SER B 1 269 ? 16.594 3.148 1.23 1 93.44 269 SER B N 1
ATOM 4300 C CA . SER B 1 269 ? 17.984 2.734 1.109 1 93.44 269 SER B CA 1
ATOM 4301 C C . SER B 1 269 ? 18.703 3.527 0.026 1 93.44 269 SER B C 1
ATOM 4303 O O . SER B 1 269 ? 19.859 3.951 0.214 1 93.44 269 SER B O 1
ATOM 4305 N N . LEU B 1 270 ? 18.078 3.75 -1.104 1 94.75 270 LEU B N 1
ATOM 4306 C CA . LEU B 1 270 ? 18.641 4.535 -2.195 1 94.75 270 LEU B CA 1
ATOM 4307 C C . LEU B 1 270 ? 18.828 5.988 -1.776 1 94.75 270 LEU B C 1
ATOM 4309 O O . LEU B 1 270 ? 19.844 6.613 -2.129 1 94.75 270 LEU B O 1
ATOM 4313 N N . ALA B 1 271 ? 17.844 6.52 -1.045 1 91 271 ALA B N 1
ATOM 4314 C CA . ALA B 1 271 ? 17.922 7.898 -0.566 1 91 271 ALA B CA 1
ATOM 4315 C C . ALA B 1 271 ? 19.141 8.086 0.333 1 91 271 ALA B C 1
ATOM 4317 O O . ALA B 1 271 ? 19.859 9.086 0.213 1 91 271 ALA B O 1
ATOM 4318 N N . LEU B 1 272 ? 19.344 7.109 1.191 1 85.69 272 LEU B N 1
ATOM 4319 C CA . LEU B 1 272 ? 20.469 7.176 2.125 1 85.69 272 LEU B CA 1
ATOM 4320 C C . LEU B 1 272 ? 21.797 7.043 1.39 1 85.69 272 LEU B C 1
ATOM 4322 O O . LEU B 1 272 ? 22.766 7.695 1.749 1 85.69 272 LEU B O 1
ATOM 4326 N N . ARG B 1 273 ? 21.766 6.246 0.41 1 86.19 273 ARG B N 1
ATOM 4327 C CA . ARG B 1 273 ? 22.969 6.078 -0.404 1 86.19 273 ARG B CA 1
ATOM 4328 C C . ARG B 1 273 ? 23.312 7.363 -1.144 1 86.19 273 ARG B C 1
ATOM 4330 O O . ARG B 1 273 ? 24.484 7.723 -1.263 1 86.19 273 ARG B O 1
ATOM 4337 N N . LYS B 1 274 ? 22.375 8.016 -1.603 1 83.81 274 LYS B N 1
ATOM 4338 C CA . LYS B 1 274 ? 22.594 9.258 -2.338 1 83.81 274 LYS B CA 1
ATOM 4339 C C . LYS B 1 274 ? 23.047 10.383 -1.407 1 83.81 274 LYS B C 1
ATOM 4341 O O . LYS B 1 274 ? 23.75 11.297 -1.829 1 83.81 274 LYS B O 1
ATOM 4346 N N . ALA B 1 275 ? 22.594 10.328 -0.19 1 77.31 275 ALA B N 1
ATOM 4347 C CA . ALA B 1 275 ? 22.922 11.367 0.783 1 77.31 275 ALA B CA 1
ATOM 4348 C C . ALA B 1 275 ? 24.344 11.18 1.318 1 77.31 275 ALA B C 1
ATOM 4350 O O . ALA B 1 275 ? 24.906 12.078 1.937 1 77.31 275 ALA B O 1
ATOM 4351 N N . SER B 1 276 ? 24.938 10.023 1.145 1 67.75 276 SER B N 1
ATOM 4352 C CA . SER B 1 276 ? 26.297 9.773 1.582 1 67.75 276 SER B CA 1
ATOM 4353 C C . SER B 1 276 ? 27.312 10.172 0.51 1 67.75 276 SER B C 1
ATOM 4355 O O . SER B 1 276 ? 28.391 10.672 0.825 1 67.75 276 SER B O 1
#